Protein AF-A0A7C3R8V2-F1 (afdb_monomer)

Mean predicted aligned error: 7.44 Å

Secondary structure (DSSP, 8-state):
--PPPP-TTHHHHHHHHHHH-TTS-GGG--SSTHHHHHHHH--EE-TTSSEEEEEEEEEEPPPSS-HHHHHHHT---EEEEEEEEEEEEEEE-TTT--EEEEEEEEEEEEEEEEEPBPTTS-EEETTEEEEE-EEEEEPSEEEEEEEEEEETTEEEEEEEEE-SBS--EEEEE-TTS-EEEEETTEEEEHHHHHHHHT--HHHHHHHH-S-GGG--TT-HHHHHHHH----SHHHHHHHHHHHHSTTS---HHHHHHHHHHHHSSTTT-B-HHHHHHHHHHHHT-----SS--HHHHHHHHHHHHIIIII--S----SSSTTTEEEE-HHHHHHHHHHHHHHHHHHHHHHHHHHS-TTS-S---GGGG--HHHHHHHHHHHHHH-TTEEEP--SSHHHHHHHHTEEEE--S-GGG--SGGGS--GGGTTTB-SS---SGGGTTTEEEBBTT-EE-TTS-EEEEEEEEETTEEEEEEEEEEHHHHTTS-EE-TT--B-TTT-BBS-SEEEEE-GGG-EEEEEGGG--EEES-GGGGSBTTGGGSTTGGGS-HHHHHHHHHHHTT-PPPSS----SS--S-HHHHHHHHS-S---SS--EEEEE-SS-EEEE-

Sequence (611 aa):
MKVEIPDLLGVQKAPYLEFLQKDIPPERRKKSGLEELFQRVFPVESEDGLLSLEYVHYILEDPVECIEECIERRSTYESRLKVKFRLIVKEQDKQTKELRVKSIKEQEIYIGSIPLMTENGSFIINGIERAIVNQLERCPGVYFSREEEIGLHGPVYSARIYPARGMWIELHIDNHNILIMNLGRRKVLLSTFFRALGYDDEKILRIFYDDPSKIKSDALIPTTIARDETKTRDEALKKIYSELRPGYPTIIKEAEKYFYSLFFTEEGYDLSEAGRDRINKKLGLNFTERCLREEDIIETTLYLLNLVEKGVGEIDDIDHLGNKRVRVSAEIIGEYVYEGLIRLARFAKEKMLMVDKRKEGNIKPQDMINGRVFMTVVNDFFARNQLSQFLDKINPLAEITHKRRVAAVVREKKRAGFEVRDVHYTHFGRLCPIETPEGANIGLINSLTVYSQIDNLGFVKTPYFKVENGMVTNHIEYLSADKEDEYVIAPPDTPIDPKTKLIIPRELTVRTKGGNFEEVPREKIDYIGISPVQILSVSASLIPFLEHDDSNRALMGSNMQRQGVPLIRSESPLVKTGMEKYVIRDSGVVVKAKADGIVSYVDGEKIVVKK

Solvent-accessible surface area (backbone atoms only — not comparable to full-atom values): 33464 Å² total; per-residue (Å²): 135,86,80,80,83,60,68,75,50,45,77,49,43,52,53,36,50,59,26,61,45,64,92,46,58,76,93,73,54,64,87,41,47,54,56,33,48,48,59,72,57,31,66,45,59,32,98,84,61,39,39,35,41,32,72,73,49,72,47,62,48,77,52,90,57,56,70,68,54,17,40,77,71,41,34,55,32,34,22,45,34,32,37,33,33,35,30,40,35,36,44,69,41,93,85,78,68,47,77,42,83,73,48,79,44,74,46,76,40,76,39,42,66,45,76,42,72,46,99,64,48,34,32,38,54,58,31,42,55,27,27,52,46,22,35,36,39,74,49,27,24,69,43,35,44,71,50,88,62,67,41,87,86,41,74,32,51,34,39,38,41,39,44,69,42,55,70,41,39,33,40,36,52,48,76,80,48,30,45,35,31,30,55,68,91,36,82,41,48,45,57,41,56,42,20,46,75,64,46,51,73,68,56,55,47,56,73,78,36,96,51,81,91,72,61,57,89,83,39,47,65,64,45,27,48,74,70,46,87,60,88,44,41,67,51,18,30,43,52,54,38,42,64,77,40,73,92,58,86,82,48,65,72,57,32,49,53,49,54,44,39,45,41,60,25,70,91,35,10,27,23,44,71,51,9,34,54,43,36,18,69,76,67,74,51,90,72,84,65,42,26,56,53,72,64,60,55,52,47,52,50,48,50,51,46,31,40,70,80,67,66,48,80,81,71,55,62,76,80,41,44,62,42,28,24,42,45,38,47,38,58,56,51,46,50,39,46,41,53,12,46,50,51,32,46,51,49,24,42,56,38,57,72,71,50,66,86,81,60,77,93,69,88,51,59,67,80,34,58,55,29,67,58,25,40,52,42,46,51,45,42,61,72,67,34,88,47,41,33,77,51,50,74,54,30,60,62,21,39,47,51,50,55,39,24,33,34,50,77,60,98,49,65,91,73,60,60,69,74,74,35,53,86,54,71,57,31,65,23,30,35,15,85,49,52,41,52,79,72,84,44,42,46,37,33,33,25,44,10,55,60,38,43,67,49,99,69,17,41,50,18,28,59,26,27,37,31,56,83,26,24,58,46,94,52,73,46,71,40,37,43,60,63,48,42,78,40,32,37,35,58,44,81,64,60,56,39,90,86,77,29,31,53,65,56,61,60,45,74,24,38,37,56,88,69,40,79,44,77,40,50,37,67,70,32,42,30,30,41,69,41,79,60,32,41,26,21,67,57,54,46,54,49,66,68,54,93,78,49,55,66,70,56,47,18,51,51,34,55,51,60,35,66,46,68,78,59,97,69,82,76,78,72,91,76,74,62,74,44,64,63,56,49,51,64,51,42,57,82,58,91,73,80,93,63,81,60,46,81,74,46,76,64,98,88,54,74,44,68,42,114

Nearest PDB structures (foldseek):
  8x6g-assembly1_C  TM=9.070E-01  e=5.838E-58  Staphylococcus aureus
  8gzh-assembly1_C  TM=9.217E-01  e=2.981E-54  Synechocystis sp. PCC 6803
  8gzg-assembly1_C  TM=9.269E-01  e=2.071E-54  Synechocystis sp. PCC 6803
  8urw-assembly1_C  TM=9.152E-01  e=2.298E-54  Synechococcus elongatus
  6wvj-assembly1_C  TM=9.045E-01  e=8.346E-53  Bacillus subtilis

Structure (mmCIF, N/CA/C/O backbone):
data_AF-A0A7C3R8V2-F1
#
_entry.id   AF-A0A7C3R8V2-F1
#
loop_
_atom_site.group_PDB
_atom_site.id
_atom_site.type_symbol
_atom_site.label_atom_id
_atom_site.label_alt_id
_atom_site.label_comp_id
_atom_site.label_asym_id
_atom_site.label_entity_id
_atom_site.label_seq_id
_atom_site.pdbx_PDB_ins_code
_atom_site.Cartn_x
_atom_site.Cartn_y
_atom_site.Cartn_z
_atom_site.occupancy
_atom_site.B_iso_or_equiv
_atom_site.auth_seq_id
_atom_site.auth_comp_id
_atom_site.auth_asym_id
_atom_site.auth_atom_id
_atom_site.pdbx_PDB_model_num
ATOM 1 N N . MET A 1 1 ? 13.134 -15.047 -24.609 1.00 68.75 1 MET A N 1
ATOM 2 C CA . MET A 1 1 ? 11.938 -15.373 -23.793 1.00 68.75 1 MET A CA 1
ATOM 3 C C . MET A 1 1 ? 11.055 -14.128 -23.790 1.00 68.75 1 MET A C 1
ATOM 5 O O . MET A 1 1 ? 11.622 -13.050 -23.886 1.00 68.75 1 MET A O 1
ATOM 9 N N . LYS A 1 2 ? 9.718 -14.225 -23.806 1.00 70.50 2 LYS A N 1
ATOM 10 C CA . LYS A 1 2 ? 8.836 -13.038 -23.832 1.00 70.50 2 LYS A CA 1
ATOM 11 C C . LYS A 1 2 ? 7.869 -13.092 -22.656 1.00 70.50 2 LYS A C 1
ATOM 13 O O . LYS A 1 2 ? 7.197 -14.103 -22.488 1.00 70.50 2 LYS A O 1
ATOM 18 N N . VAL A 1 3 ? 7.822 -12.015 -21.879 1.00 82.88 3 VAL A N 1
ATOM 19 C CA . VAL A 1 3 ? 6.823 -11.792 -20.827 1.00 82.88 3 VAL A CA 1
ATOM 20 C C . VAL A 1 3 ? 5.726 -10.915 -21.415 1.00 82.88 3 VAL A C 1
ATOM 22 O O . VAL A 1 3 ? 6.024 -9.934 -22.099 1.00 82.88 3 VAL A O 1
ATOM 25 N N . GLU A 1 4 ? 4.466 -11.281 -21.205 1.00 88.56 4 GLU A N 1
ATOM 26 C CA . GLU A 1 4 ? 3.353 -10.433 -21.626 1.00 88.56 4 GLU A CA 1
ATOM 27 C C . GLU A 1 4 ? 3.210 -9.222 -20.704 1.00 88.56 4 GLU A C 1
ATOM 29 O O . GLU A 1 4 ? 3.428 -9.306 -19.495 1.00 88.56 4 GLU A O 1
ATOM 34 N N . ILE A 1 5 ? 2.830 -8.082 -21.283 1.00 91.69 5 ILE A N 1
ATOM 35 C CA . ILE A 1 5 ? 2.565 -6.870 -20.509 1.00 91.69 5 ILE A CA 1
ATOM 36 C C . ILE A 1 5 ? 1.259 -7.067 -19.725 1.00 91.69 5 ILE A C 1
ATOM 38 O O . ILE A 1 5 ? 0.221 -7.345 -20.351 1.00 91.69 5 ILE A O 1
ATOM 42 N N . PRO A 1 6 ? 1.290 -6.915 -18.385 1.00 91.81 6 PRO A N 1
ATOM 43 C CA . PRO A 1 6 ? 0.114 -7.107 -17.542 1.00 91.81 6 PRO A CA 1
ATOM 44 C C . PRO A 1 6 ? -0.977 -6.077 -17.858 1.00 91.81 6 PRO A C 1
ATOM 46 O O . PRO A 1 6 ? -0.741 -5.102 -18.571 1.00 91.81 6 PRO A O 1
ATOM 49 N N . ASP A 1 7 ? -2.182 -6.283 -17.324 1.00 91.88 7 ASP A N 1
ATOM 50 C CA . ASP A 1 7 ? -3.227 -5.255 -17.360 1.00 91.88 7 ASP A CA 1
ATOM 51 C C . ASP A 1 7 ? -2.731 -3.995 -16.632 1.00 91.88 7 ASP A C 1
ATOM 53 O O . ASP A 1 7 ? -2.502 -4.001 -15.416 1.00 91.88 7 ASP A O 1
ATOM 57 N N . LEU A 1 8 ? -2.583 -2.902 -17.380 1.00 93.31 8 LEU A N 1
ATOM 58 C CA . LEU A 1 8 ? -2.083 -1.626 -16.875 1.00 93.31 8 LEU A CA 1
ATOM 59 C C . LEU A 1 8 ? -2.998 -1.001 -15.812 1.00 93.31 8 LEU A C 1
ATOM 61 O O . LEU A 1 8 ? -2.557 -0.126 -15.069 1.00 93.31 8 LEU A O 1
ATOM 65 N N . LEU A 1 9 ? -4.248 -1.433 -15.690 1.00 92.56 9 LEU A N 1
ATOM 66 C CA . LEU A 1 9 ? -5.174 -0.956 -14.661 1.00 92.56 9 LEU A CA 1
ATOM 67 C C . LEU A 1 9 ? -5.429 -1.997 -13.565 1.00 92.56 9 LEU A C 1
ATOM 69 O O . LEU A 1 9 ? -6.155 -1.717 -12.609 1.00 92.56 9 LEU A O 1
ATOM 73 N N . GLY A 1 10 ? -4.801 -3.175 -13.655 1.00 89.19 10 GLY A N 1
ATOM 74 C CA . GLY A 1 10 ? -4.930 -4.243 -12.660 1.00 89.19 10 GLY A CA 1
ATOM 75 C C . GLY A 1 10 ? -4.556 -3.792 -11.244 1.00 89.19 10 GLY A C 1
ATOM 76 O O . GLY A 1 10 ? -5.204 -4.199 -10.286 1.00 89.19 10 GLY A O 1
ATOM 77 N N . VAL A 1 11 ? -3.599 -2.863 -11.126 1.00 88.00 11 VAL A N 1
ATOM 78 C CA . VAL A 1 11 ? -3.144 -2.277 -9.850 1.00 88.00 11 VAL A CA 1
ATOM 79 C C . VAL A 1 11 ? -4.237 -1.520 -9.082 1.00 88.00 11 VAL A C 1
ATOM 81 O O . VAL A 1 11 ? -4.149 -1.370 -7.870 1.00 88.00 11 VAL A O 1
ATOM 84 N N . GLN A 1 12 ? -5.275 -1.051 -9.775 1.00 87.94 12 GLN A N 1
ATOM 85 C CA . GLN A 1 12 ? -6.419 -0.355 -9.179 1.00 87.94 12 GLN A CA 1
ATOM 86 C C . GLN A 1 12 ? -7.632 -1.284 -9.066 1.00 87.94 12 GLN A C 1
ATOM 88 O O . GLN A 1 12 ? -8.263 -1.361 -8.013 1.00 87.94 12 GLN A O 1
ATOM 93 N N . LYS A 1 13 ? -7.937 -2.022 -10.141 1.00 91.88 13 LYS A N 1
ATOM 94 C CA . LYS A 1 13 ? -9.160 -2.830 -10.241 1.00 91.88 13 LYS A CA 1
ATOM 95 C C . LYS A 1 13 ? -9.158 -4.036 -9.309 1.00 91.88 13 LYS A C 1
ATOM 97 O O . LYS A 1 13 ? -10.133 -4.240 -8.591 1.00 91.88 13 LYS A O 1
ATOM 102 N N . ALA A 1 14 ? -8.084 -4.828 -9.314 1.00 91.44 14 ALA A N 1
ATOM 103 C CA . ALA A 1 14 ? -8.052 -6.072 -8.546 1.00 91.44 14 ALA A CA 1
ATOM 104 C C . ALA A 1 14 ? -8.167 -5.818 -7.030 1.00 91.44 14 ALA A C 1
ATOM 106 O O . ALA A 1 14 ? -9.078 -6.387 -6.425 1.00 91.44 14 ALA A O 1
ATOM 107 N N . PRO A 1 15 ? -7.394 -4.889 -6.423 1.00 92.69 15 PRO A N 1
ATOM 108 C CA . PRO A 1 15 ? -7.530 -4.604 -4.994 1.00 92.69 15 PRO A CA 1
ATOM 109 C C . PRO A 1 15 ? -8.912 -4.076 -4.602 1.00 92.69 15 PRO A C 1
ATOM 111 O O . PRO A 1 15 ? -9.398 -4.372 -3.514 1.00 92.69 15 PRO A O 1
ATOM 114 N N . TYR A 1 16 ? -9.575 -3.303 -5.471 1.00 94.81 16 TYR A N 1
ATOM 115 C CA . TYR A 1 16 ? -10.904 -2.773 -5.161 1.00 94.81 16 TYR A CA 1
ATOM 116 C C . TYR A 1 16 ? -11.991 -3.854 -5.194 1.00 94.81 16 TYR A C 1
ATOM 118 O O . TYR A 1 16 ? -12.870 -3.877 -4.333 1.00 94.81 16 TYR A O 1
ATOM 126 N N . LEU A 1 17 ? -11.907 -4.792 -6.141 1.00 92.94 17 LEU A N 1
ATOM 127 C CA . LEU A 1 17 ? -12.795 -5.957 -6.186 1.00 92.94 17 LEU A CA 1
ATOM 128 C C . LEU A 1 17 ? -12.588 -6.869 -4.969 1.00 92.94 17 LEU A C 1
ATOM 130 O O . LEU A 1 17 ? -13.561 -7.297 -4.347 1.00 92.94 17 LEU A O 1
ATOM 134 N N . GLU A 1 18 ? -11.331 -7.116 -4.592 1.00 93.06 18 GLU A N 1
ATOM 135 C CA . GLU A 1 18 ? -10.978 -7.883 -3.391 1.00 93.06 18 GLU A CA 1
ATOM 136 C C . GLU A 1 18 ? -11.418 -7.190 -2.098 1.00 93.06 18 GLU A C 1
ATOM 138 O O . GLU A 1 18 ? -11.814 -7.859 -1.146 1.00 93.06 18 GLU A O 1
ATOM 143 N N . PHE A 1 19 ? -11.401 -5.856 -2.064 1.00 94.94 19 PHE A N 1
ATOM 144 C CA . PHE A 1 19 ? -11.910 -5.071 -0.943 1.00 94.94 19 PHE A CA 1
ATOM 145 C C . PHE A 1 19 ? -13.429 -5.214 -0.777 1.00 94.94 19 PHE A C 1
ATOM 147 O O . PHE A 1 19 ? -13.910 -5.391 0.345 1.00 94.94 19 PHE A O 1
ATOM 154 N N . LEU A 1 20 ? -14.181 -5.146 -1.882 1.00 95.12 20 LEU A N 1
ATOM 155 C CA . LEU A 1 20 ? -15.643 -5.200 -1.860 1.00 95.12 20 LEU A CA 1
ATOM 156 C C . LEU A 1 20 ? -16.211 -6.611 -1.699 1.00 95.12 20 LEU A C 1
ATOM 158 O O . LEU A 1 20 ? -17.323 -6.727 -1.199 1.00 95.12 20 LEU A O 1
ATOM 162 N N . GLN A 1 21 ? -15.523 -7.648 -2.196 1.00 94.75 21 GLN A N 1
ATOM 163 C CA . GLN A 1 21 ? -15.990 -9.047 -2.248 1.00 94.75 21 GLN A CA 1
ATOM 164 C C . GLN A 1 21 ? -17.470 -9.201 -2.670 1.00 94.75 21 GLN A C 1
ATOM 166 O O . GLN A 1 21 ? -18.176 -10.088 -2.180 1.00 94.75 21 GLN A O 1
ATOM 171 N N . LYS A 1 22 ? -17.944 -8.330 -3.578 1.00 91.75 22 LYS A N 1
ATOM 172 C CA . LYS A 1 22 ? -19.365 -8.191 -3.945 1.00 91.75 22 LYS A CA 1
ATOM 173 C C . LYS A 1 22 ? -19.965 -9.514 -4.429 1.00 91.75 22 LYS A C 1
ATOM 175 O O . LYS A 1 22 ? -21.019 -9.915 -3.946 1.00 91.75 22 LYS A O 1
ATOM 180 N N . ASP A 1 23 ? -19.257 -10.200 -5.324 1.00 89.88 23 ASP A N 1
ATOM 181 C CA . ASP A 1 23 ? -19.740 -11.418 -5.991 1.00 89.88 23 ASP A CA 1
ATOM 182 C C . ASP A 1 23 ? -19.442 -12.707 -5.200 1.00 89.88 23 ASP A C 1
ATOM 184 O O . ASP A 1 23 ? -19.714 -13.815 -5.666 1.00 89.88 23 ASP A O 1
ATOM 188 N N . ILE A 1 24 ? -18.868 -12.587 -3.996 1.00 93.00 24 ILE A N 1
ATOM 189 C CA . ILE A 1 24 ? -18.524 -13.724 -3.140 1.00 93.00 24 ILE A CA 1
ATOM 190 C C . ILE A 1 24 ? -19.643 -13.924 -2.102 1.00 93.00 24 ILE A C 1
ATOM 192 O O . ILE A 1 24 ? -19.934 -12.995 -1.335 1.00 93.00 24 ILE A O 1
ATOM 196 N N . PRO A 1 25 ? -20.251 -15.129 -2.024 1.00 92.94 25 PRO A N 1
ATOM 197 C CA . PRO A 1 25 ? -21.238 -15.451 -0.997 1.00 92.94 25 PRO A CA 1
ATOM 198 C C . PRO A 1 25 ? -20.683 -15.226 0.418 1.00 92.94 25 PRO A C 1
ATOM 200 O O . PRO A 1 25 ? -19.512 -15.551 0.642 1.00 92.94 25 PRO A O 1
ATOM 203 N N . PRO A 1 26 ? -21.488 -14.728 1.378 1.00 91.81 26 PRO A N 1
ATOM 204 C CA . PRO A 1 26 ? -21.022 -14.380 2.722 1.00 91.81 26 PRO A CA 1
ATOM 205 C C . PRO A 1 26 ? -20.193 -15.468 3.416 1.00 91.81 26 PRO A C 1
ATOM 207 O O . PRO A 1 26 ? -19.183 -15.160 4.038 1.00 91.81 26 PRO A O 1
ATOM 210 N N . GLU A 1 27 ? -20.553 -16.745 3.259 1.00 90.69 27 GLU A N 1
ATOM 211 C CA . GLU A 1 27 ? -19.878 -17.870 3.921 1.00 90.69 27 GLU A CA 1
ATOM 212 C C . GLU A 1 27 ? -18.479 -18.164 3.360 1.00 90.69 27 GLU A C 1
ATOM 214 O O . GLU A 1 27 ? -17.684 -18.849 4.001 1.00 90.69 27 GLU A O 1
ATOM 219 N N . ARG A 1 28 ? -18.178 -17.683 2.148 1.00 92.69 28 ARG A N 1
ATOM 220 C CA . ARG A 1 28 ? -16.897 -17.902 1.455 1.00 92.69 28 ARG A CA 1
ATOM 221 C C . ARG A 1 28 ? -16.007 -16.664 1.437 1.00 92.69 28 ARG A C 1
ATOM 223 O O . ARG A 1 28 ? -14.923 -16.718 0.853 1.00 92.69 28 ARG A O 1
ATOM 230 N N . ARG A 1 29 ? -16.447 -15.553 2.035 1.00 92.38 29 ARG A N 1
ATOM 231 C CA . ARG A 1 29 ? -15.656 -14.322 2.079 1.00 92.38 29 ARG A CA 1
ATOM 232 C C . ARG A 1 29 ? -14.414 -14.517 2.931 1.00 92.38 29 ARG A C 1
ATOM 234 O O . ARG A 1 29 ? -14.447 -15.117 4.005 1.00 92.38 29 ARG A O 1
ATOM 241 N N . LYS A 1 30 ? -13.301 -13.982 2.441 1.00 91.81 30 LYS A N 1
ATOM 242 C CA . LYS A 1 30 ? -12.077 -13.872 3.231 1.00 91.81 30 LYS A CA 1
ATOM 243 C C . LYS A 1 30 ? -12.272 -12.767 4.268 1.00 91.81 30 LYS A C 1
ATOM 245 O O . LYS A 1 30 ? -12.988 -11.798 4.015 1.00 91.81 30 LYS A O 1
ATOM 250 N N . LYS A 1 31 ? -11.611 -12.887 5.420 1.00 89.81 31 LYS A N 1
ATOM 251 C CA . LYS A 1 31 ? -11.563 -11.830 6.443 1.00 89.81 31 LYS A CA 1
ATOM 252 C C . LYS A 1 31 ? -10.626 -10.703 5.994 1.00 89.81 31 LYS A C 1
ATOM 254 O O . LYS A 1 31 ? -9.545 -10.543 6.540 1.00 89.81 31 LYS A O 1
ATOM 259 N N . SER A 1 32 ? -11.018 -9.994 4.943 1.00 89.44 32 SER A N 1
ATOM 260 C CA . SER A 1 32 ? -10.258 -8.909 4.321 1.00 89.44 32 SER A CA 1
ATOM 261 C C . SER A 1 32 ? -11.207 -7.862 3.740 1.00 89.44 32 SER A C 1
ATOM 263 O O . SER A 1 32 ? -12.364 -8.157 3.420 1.00 89.44 32 SER A O 1
ATOM 265 N N . GLY A 1 33 ? -10.726 -6.631 3.580 1.00 92.25 33 GLY A N 1
ATOM 266 C CA . GLY A 1 33 ? -11.523 -5.543 3.012 1.00 92.25 33 GLY A CA 1
ATOM 267 C C . GLY A 1 33 ? -12.748 -5.212 3.865 1.00 92.25 33 GLY A C 1
ATOM 268 O O . GLY A 1 33 ? -12.647 -5.171 5.089 1.00 92.25 33 GLY A O 1
ATOM 269 N N . LEU A 1 34 ? -13.916 -5.003 3.246 1.00 94.25 34 LEU A N 1
ATOM 270 C CA . LEU A 1 34 ? -15.148 -4.640 3.965 1.00 94.25 34 LEU A CA 1
ATOM 271 C C . LEU A 1 34 ? -15.504 -5.616 5.093 1.00 94.25 34 LEU A C 1
ATOM 273 O O . LEU A 1 34 ? -15.936 -5.184 6.159 1.00 94.25 34 LEU A O 1
ATOM 277 N N . GLU A 1 35 ? -15.305 -6.915 4.868 1.00 95.06 35 GLU A N 1
ATOM 278 C CA . GLU A 1 35 ? -15.617 -7.959 5.848 1.00 95.06 35 GLU A CA 1
ATOM 279 C C . GLU A 1 35 ? -14.783 -7.797 7.126 1.00 95.06 35 GLU A C 1
ATOM 281 O O . GLU A 1 35 ? -15.325 -7.809 8.230 1.00 95.06 35 GLU A O 1
ATOM 286 N N . GLU A 1 36 ? -13.475 -7.564 6.981 1.00 92.69 36 GLU A N 1
ATOM 287 C CA . GLU A 1 36 ? -12.583 -7.287 8.111 1.00 92.69 36 GLU A CA 1
ATOM 288 C C . GLU A 1 36 ? -12.995 -6.000 8.833 1.00 92.69 36 GLU A C 1
ATOM 290 O O . GLU A 1 36 ? -13.068 -5.980 10.059 1.00 92.69 36 GLU A O 1
ATOM 295 N N . LEU A 1 37 ? -13.314 -4.931 8.094 1.00 93.88 37 LEU A N 1
ATOM 296 C CA . LEU A 1 37 ? -13.678 -3.646 8.698 1.00 93.88 37 LEU A CA 1
ATOM 297 C C . LEU A 1 37 ? -14.931 -3.748 9.578 1.00 93.88 37 LEU A C 1
ATOM 299 O O . LEU A 1 37 ? -14.955 -3.175 10.667 1.00 93.88 37 LEU A O 1
ATOM 303 N N . PHE A 1 38 ? -15.955 -4.491 9.148 1.00 95.44 38 PHE A N 1
ATOM 304 C CA . PHE A 1 38 ? -17.138 -4.727 9.978 1.00 95.44 38 PHE A CA 1
ATOM 305 C C . PHE A 1 38 ? -16.820 -5.566 11.217 1.00 95.44 38 PHE A C 1
ATOM 307 O O . PHE A 1 38 ? -17.236 -5.190 12.312 1.00 95.44 38 PHE A O 1
ATOM 314 N N . GLN A 1 39 ? -16.062 -6.656 11.064 1.00 93.06 39 GLN A N 1
ATOM 315 C CA . GLN A 1 39 ? -15.664 -7.523 12.181 1.00 93.06 39 GLN A CA 1
ATOM 316 C C . GLN A 1 39 ? -14.764 -6.808 13.200 1.00 93.06 39 GLN A C 1
ATOM 318 O O . GLN A 1 39 ? -14.769 -7.160 14.373 1.00 93.06 39 GLN A O 1
ATOM 323 N N . ARG A 1 40 ? -13.999 -5.796 12.773 1.00 89.81 40 ARG A N 1
ATOM 324 C CA . ARG A 1 40 ? -13.177 -4.971 13.672 1.00 89.81 40 ARG A CA 1
ATOM 325 C C . ARG A 1 40 ? -14.000 -3.993 14.505 1.00 89.81 40 ARG A C 1
ATOM 327 O O . ARG A 1 40 ? -13.619 -3.685 15.627 1.00 89.81 40 ARG A O 1
ATOM 334 N N . VAL A 1 41 ? -15.085 -3.457 13.948 1.00 92.12 41 VAL A N 1
ATOM 335 C CA . VAL A 1 41 ? -15.905 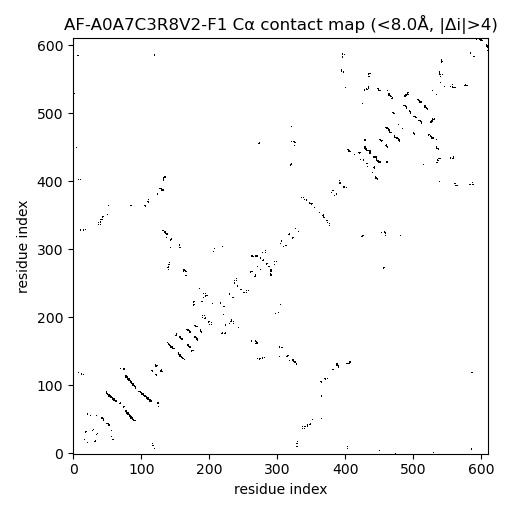-2.433 14.620 1.00 92.12 41 VAL A CA 1
ATOM 336 C C . VAL A 1 41 ? -17.022 -3.046 15.465 1.00 92.12 41 VAL A C 1
ATOM 338 O O . VAL A 1 41 ? -17.409 -2.466 16.478 1.00 92.12 41 VAL A O 1
ATOM 341 N N . PHE A 1 42 ? -17.560 -4.192 15.050 1.00 93.00 42 PHE A N 1
ATOM 342 C CA . PHE A 1 42 ? -18.648 -4.884 15.733 1.00 93.00 42 PHE A CA 1
ATOM 343 C C . PHE A 1 42 ? -18.141 -6.207 16.325 1.00 93.00 42 PHE A C 1
ATOM 345 O O . PHE A 1 42 ? -17.424 -6.930 15.638 1.00 93.00 42 PHE A O 1
ATOM 352 N N . PRO A 1 43 ? -18.546 -6.575 17.553 1.00 93.88 43 PRO A N 1
ATOM 353 C CA . PRO A 1 43 ? -19.739 -6.098 18.253 1.00 93.88 43 PRO A CA 1
ATOM 354 C C . PRO A 1 43 ? -19.590 -4.768 18.994 1.00 93.88 43 PRO A C 1
ATOM 356 O O . PRO A 1 43 ? -18.539 -4.443 19.534 1.00 93.88 43 PRO A O 1
ATOM 359 N N . VAL A 1 44 ? -20.698 -4.028 19.076 1.00 92.62 44 VAL A N 1
ATOM 360 C CA . VAL A 1 44 ? -20.817 -2.830 19.918 1.00 92.62 44 VAL A CA 1
ATOM 361 C C . VAL A 1 44 ? -21.703 -3.153 21.113 1.00 92.62 44 VAL A C 1
ATOM 363 O O . VAL A 1 44 ? -22.879 -3.476 20.939 1.00 92.62 44 VAL A O 1
ATOM 366 N N . GLU A 1 45 ? -21.155 -3.030 22.322 1.00 91.06 45 GLU A N 1
ATOM 367 C CA . GLU A 1 45 ? -21.878 -3.285 23.573 1.00 91.06 45 GLU A CA 1
ATOM 368 C C . GLU A 1 45 ? -22.204 -1.993 24.340 1.00 91.06 45 GLU A C 1
ATOM 370 O O . GLU A 1 45 ? -21.448 -1.011 24.330 1.00 91.06 45 GLU A O 1
ATOM 375 N N . SER A 1 46 ? -23.347 -1.993 25.032 1.00 88.62 46 SER A N 1
ATOM 376 C CA . SER A 1 46 ? -23.702 -0.936 25.981 1.00 88.62 46 SER A CA 1
ATOM 377 C C . SER A 1 46 ? -22.814 -0.990 27.228 1.00 88.62 46 SER A C 1
ATOM 379 O O . SER A 1 46 ? -22.297 -2.043 27.585 1.00 88.62 46 SER A O 1
ATOM 381 N N . GLU A 1 47 ? -22.646 0.134 27.932 1.00 83.88 47 GLU A N 1
ATOM 382 C CA . GLU A 1 47 ? -21.753 0.201 29.110 1.00 83.88 47 GLU A CA 1
ATOM 383 C C . GLU A 1 47 ? -22.142 -0.753 30.247 1.00 83.88 47 GLU A C 1
ATOM 385 O O . GLU A 1 47 ? -21.289 -1.199 31.007 1.00 83.88 47 GLU A O 1
ATOM 390 N N . ASP A 1 48 ? -23.426 -1.087 30.351 1.00 82.94 48 ASP A N 1
ATOM 391 C CA . ASP A 1 48 ? -23.961 -2.062 31.302 1.00 82.94 48 ASP A CA 1
ATOM 392 C C . ASP A 1 48 ? -24.012 -3.500 30.756 1.00 82.94 48 ASP A C 1
ATOM 394 O O . ASP A 1 48 ? -24.499 -4.399 31.437 1.00 82.94 48 ASP A O 1
ATOM 398 N N . GLY A 1 49 ? -23.558 -3.724 29.520 1.00 83.38 49 GLY A N 1
ATOM 399 C CA . GLY A 1 49 ? -23.534 -5.031 28.860 1.00 83.38 49 GLY A CA 1
ATOM 400 C C . GLY A 1 49 ? -24.910 -5.612 28.510 1.00 83.38 49 GLY A C 1
ATOM 401 O O . GLY A 1 49 ? -24.984 -6.746 28.038 1.00 83.38 49 GLY A O 1
ATOM 402 N N . LEU A 1 50 ? -26.007 -4.874 28.729 1.00 86.19 50 LEU A N 1
ATOM 403 C CA . LEU A 1 50 ? -27.371 -5.362 28.488 1.00 86.19 50 LEU A CA 1
ATOM 404 C C . LEU A 1 50 ? -27.741 -5.434 27.001 1.00 86.19 50 LEU A C 1
ATOM 406 O O . LEU A 1 50 ? -28.629 -6.195 26.626 1.00 86.19 50 LEU A O 1
ATOM 410 N N . LEU A 1 51 ? -27.106 -4.636 26.147 1.00 89.81 51 LEU A N 1
ATOM 411 C CA . LEU A 1 51 ? -27.343 -4.627 24.706 1.00 89.81 51 LEU A CA 1
ATOM 412 C C . LEU A 1 51 ? -26.025 -4.892 23.987 1.00 89.81 51 LEU A C 1
ATOM 414 O O . LEU A 1 51 ? -25.019 -4.259 24.297 1.00 89.81 51 LEU A O 1
ATOM 418 N N . SER A 1 52 ? -26.047 -5.798 23.016 1.00 92.50 52 SER A N 1
ATOM 419 C CA . SER A 1 52 ? -24.921 -6.051 22.117 1.00 92.50 52 SER A CA 1
ATOM 420 C C . SER A 1 52 ? -25.420 -6.093 20.680 1.00 92.50 52 SER A C 1
ATOM 422 O O . SER A 1 52 ? -26.367 -6.818 20.367 1.00 92.50 52 SER A O 1
ATOM 424 N N . LEU A 1 53 ? -24.835 -5.263 19.821 1.00 94.50 53 LEU A N 1
ATOM 425 C CA . LEU A 1 53 ? -25.139 -5.204 18.398 1.00 94.50 53 LEU A CA 1
ATOM 426 C C . LEU A 1 53 ? -23.996 -5.853 17.620 1.00 94.50 53 LEU A C 1
ATOM 428 O O . LEU A 1 53 ? -22.898 -5.305 17.543 1.00 94.50 53 LEU A O 1
ATOM 432 N N . GLU A 1 54 ? -24.275 -7.012 17.040 1.00 95.56 54 GLU A N 1
ATOM 433 C CA . GLU A 1 54 ? -23.336 -7.828 16.280 1.00 95.56 54 GLU A CA 1
ATOM 434 C C . GLU A 1 54 ? -23.553 -7.655 14.775 1.00 95.56 54 GLU A C 1
ATOM 436 O O . GLU A 1 54 ? -24.684 -7.550 14.286 1.00 95.56 54 GLU A O 1
ATOM 441 N N . TYR A 1 55 ? -22.455 -7.670 14.029 1.00 96.44 55 TYR A N 1
ATOM 442 C CA . TYR A 1 55 ? -22.462 -7.786 12.577 1.00 96.44 55 TYR A CA 1
ATOM 443 C C . TYR A 1 55 ? -22.613 -9.260 12.166 1.00 96.44 55 TYR A C 1
ATOM 445 O O . TYR A 1 55 ? -21.966 -10.128 12.749 1.00 96.44 55 TYR A O 1
ATOM 453 N N . VAL A 1 56 ? -23.459 -9.544 11.167 1.00 95.88 56 VAL A N 1
ATOM 454 C CA . VAL A 1 56 ? -23.637 -10.900 10.612 1.00 95.88 56 VAL A CA 1
ATOM 455 C C . VAL A 1 56 ? -23.047 -11.010 9.207 1.00 95.88 56 VAL A C 1
ATOM 457 O O . VAL A 1 56 ? -22.205 -11.867 8.971 1.00 95.88 56 VAL A O 1
ATOM 460 N N . HIS A 1 57 ? -23.517 -10.187 8.267 1.00 96.00 57 HIS A N 1
ATOM 461 C CA . HIS A 1 57 ? -22.968 -10.077 6.910 1.00 96.00 57 HIS A CA 1
ATOM 462 C C . HIS A 1 57 ? -23.448 -8.785 6.228 1.00 96.00 57 HIS A C 1
ATOM 464 O O . HIS A 1 57 ? -24.439 -8.185 6.656 1.00 96.00 57 HIS A O 1
ATOM 470 N N . TYR A 1 58 ? -22.801 -8.385 5.129 1.00 96.38 58 TYR A N 1
ATOM 471 C CA . TYR A 1 58 ? -23.300 -7.340 4.225 1.00 96.38 58 TYR A CA 1
ATOM 472 C C . TYR A 1 58 ? -23.694 -7.873 2.841 1.00 96.38 58 TYR A C 1
ATOM 474 O O . TYR A 1 58 ? -23.196 -8.901 2.374 1.00 96.38 58 TYR A O 1
ATOM 482 N N . ILE A 1 59 ? -24.561 -7.126 2.165 1.00 95.88 59 ILE A N 1
ATOM 483 C CA . ILE A 1 59 ? -24.990 -7.329 0.785 1.00 95.88 59 ILE A CA 1
ATOM 484 C C . ILE A 1 59 ? -24.783 -6.009 0.041 1.00 95.88 59 ILE A C 1
ATOM 486 O O . ILE A 1 59 ? -25.233 -4.951 0.489 1.00 95.88 59 ILE A O 1
ATOM 490 N N . LEU A 1 60 ? -24.078 -6.090 -1.084 1.00 95.50 60 LEU A N 1
ATOM 491 C CA . LEU A 1 60 ? -23.926 -5.007 -2.047 1.00 95.50 60 LEU A CA 1
ATOM 492 C C . LEU A 1 60 ? -24.871 -5.290 -3.214 1.00 95.50 60 LEU A C 1
ATOM 494 O O . LEU A 1 60 ? -24.687 -6.274 -3.929 1.00 95.50 60 LEU A O 1
ATOM 498 N N . GLU A 1 61 ? -25.907 -4.469 -3.360 1.00 94.44 61 GLU A N 1
ATOM 499 C CA . GLU A 1 61 ? -26.873 -4.616 -4.450 1.00 94.44 61 GLU A CA 1
ATOM 500 C C . GLU A 1 61 ? -26.265 -4.217 -5.802 1.00 94.44 61 GLU A C 1
ATOM 502 O O . GLU A 1 61 ? -25.224 -3.561 -5.896 1.00 94.44 61 GLU A O 1
ATOM 507 N N . ASP A 1 62 ? -26.928 -4.597 -6.886 1.00 92.25 62 ASP A N 1
ATOM 508 C CA . ASP A 1 62 ? -26.557 -4.062 -8.187 1.00 92.25 62 ASP A CA 1
ATOM 509 C C . ASP A 1 62 ? -26.843 -2.559 -8.270 1.00 92.25 62 ASP A C 1
ATOM 511 O O . ASP A 1 62 ? -27.810 -2.070 -7.669 1.00 92.25 62 ASP A O 1
ATOM 515 N N . PRO A 1 63 ? -25.974 -1.803 -8.966 1.00 92.00 63 PRO A N 1
ATOM 516 C CA . PRO A 1 63 ? -26.201 -0.385 -9.176 1.00 92.00 63 PRO A CA 1
ATOM 517 C C . PRO A 1 63 ? -27.529 -0.190 -9.911 1.00 92.00 63 PRO A C 1
ATOM 519 O O . PRO A 1 63 ? -27.860 -0.927 -10.839 1.00 92.00 63 PRO A O 1
ATOM 522 N N . VAL A 1 64 ? -28.303 0.798 -9.465 1.00 87.12 64 VAL A N 1
ATOM 523 C CA . VAL A 1 64 ? -29.638 1.078 -10.020 1.00 87.12 64 VAL A CA 1
ATOM 524 C C . VAL A 1 64 ? -29.545 1.655 -11.432 1.00 87.12 64 VAL A C 1
ATOM 526 O O . VAL A 1 64 ? -30.427 1.413 -12.250 1.00 87.12 64 VAL A O 1
ATOM 529 N N . GLU A 1 65 ? -28.489 2.421 -11.693 1.00 89.88 65 GLU A N 1
ATOM 530 C CA . GLU A 1 65 ? -28.247 3.138 -12.943 1.00 89.88 65 GLU A CA 1
ATOM 531 C C . GLU A 1 65 ? -26.945 2.635 -13.574 1.00 89.88 65 GLU A C 1
ATOM 533 O O . GLU A 1 65 ? -25.998 2.268 -12.865 1.00 89.88 65 GLU A O 1
ATOM 538 N N . CYS A 1 66 ? -26.890 2.614 -14.906 1.00 92.31 66 CYS A N 1
ATOM 539 C CA . CYS A 1 66 ? -25.642 2.334 -15.612 1.00 92.31 66 CYS A CA 1
ATOM 540 C C . CYS A 1 66 ? -24.716 3.565 -15.613 1.00 92.31 66 CYS A C 1
ATOM 542 O O . CYS A 1 66 ? -25.110 4.671 -15.241 1.00 92.31 66 CYS A O 1
ATOM 544 N N . ILE A 1 67 ? -23.462 3.380 -16.031 1.00 92.19 67 ILE A N 1
ATOM 545 C CA . ILE A 1 67 ? -22.441 4.440 -16.005 1.00 92.19 67 ILE A CA 1
ATOM 546 C C . ILE A 1 67 ? -22.879 5.653 -16.841 1.00 92.19 67 ILE A C 1
ATOM 548 O O . ILE A 1 67 ? -22.729 6.793 -16.401 1.00 92.19 67 ILE A O 1
ATOM 552 N N . GLU A 1 68 ? -23.441 5.412 -18.025 1.00 91.19 68 GLU A N 1
ATOM 553 C CA . GLU A 1 68 ? -23.910 6.446 -18.948 1.00 91.19 68 GLU A CA 1
ATOM 554 C C . GLU A 1 68 ? -25.067 7.252 -18.342 1.00 91.19 68 GLU A C 1
ATOM 556 O O . GLU A 1 68 ? -25.027 8.484 -18.332 1.00 91.19 68 GLU A O 1
ATOM 561 N N . GLU A 1 69 ? -26.048 6.568 -17.744 1.00 93.00 69 GLU A N 1
ATOM 562 C CA . GLU A 1 69 ? -27.174 7.204 -17.052 1.00 93.00 69 GLU A CA 1
ATOM 563 C C . GLU A 1 69 ? -26.701 8.072 -15.880 1.00 93.00 69 GLU A C 1
ATOM 565 O O . GLU A 1 69 ? -27.209 9.183 -15.694 1.00 93.00 69 GLU A O 1
ATOM 570 N N . CYS A 1 70 ? -25.696 7.614 -15.122 1.00 94.88 70 CYS A N 1
ATOM 571 C CA . CYS A 1 70 ? -25.139 8.393 -14.019 1.00 94.88 70 CYS A CA 1
ATOM 572 C C . CYS A 1 70 ? -24.505 9.707 -14.485 1.00 94.88 70 CYS A C 1
ATOM 574 O O . CYS A 1 70 ? -24.648 10.743 -13.828 1.00 94.88 70 CYS A O 1
ATOM 576 N N . ILE A 1 71 ? -23.816 9.683 -15.627 1.00 92.56 71 ILE A N 1
ATOM 577 C CA . ILE A 1 71 ? -23.201 10.875 -16.218 1.00 92.56 71 ILE A CA 1
ATOM 578 C C . ILE A 1 71 ? -24.284 11.860 -16.673 1.00 92.56 71 ILE A C 1
ATOM 580 O O . ILE A 1 71 ? -24.227 13.039 -16.314 1.00 92.56 71 ILE A O 1
ATOM 584 N N . GLU A 1 72 ? -25.297 11.389 -17.403 1.00 93.94 72 GLU A N 1
ATOM 585 C CA . GLU A 1 72 ? -26.384 12.234 -17.914 1.00 93.94 72 GLU A CA 1
ATOM 586 C C . GLU A 1 72 ? -27.212 12.871 -16.792 1.00 93.94 72 GLU A C 1
ATOM 588 O O . GLU A 1 72 ? -27.504 14.071 -16.820 1.00 93.94 72 GLU A O 1
ATOM 593 N N . ARG A 1 73 ? -27.561 12.084 -15.768 1.00 93.88 73 ARG A N 1
ATOM 594 C CA . ARG A 1 73 ? -28.397 12.523 -14.639 1.00 93.88 73 ARG A CA 1
ATOM 595 C C . ARG A 1 73 ? -27.621 13.225 -13.534 1.00 93.88 73 ARG A C 1
ATOM 597 O O . ARG A 1 73 ? -28.228 13.708 -12.579 1.00 93.88 73 ARG A O 1
ATOM 604 N N . ARG A 1 74 ? -26.295 13.310 -13.659 1.00 93.81 74 ARG A N 1
ATOM 605 C CA . ARG A 1 74 ? -25.393 13.835 -12.625 1.00 93.81 74 ARG A CA 1
ATOM 606 C C . ARG A 1 74 ? -25.521 13.101 -11.287 1.00 93.81 74 ARG A C 1
ATOM 608 O O . ARG A 1 74 ? -25.404 13.719 -10.229 1.00 93.81 74 ARG A O 1
ATOM 615 N N . SER A 1 75 ? -25.747 11.791 -11.335 1.00 94.31 75 SER A N 1
ATOM 616 C CA . SER A 1 75 ? -25.778 10.913 -10.164 1.00 94.31 75 SER A CA 1
ATOM 617 C C . SER A 1 75 ? -24.435 10.193 -9.974 1.00 94.31 75 SER A C 1
ATOM 619 O O . SER A 1 75 ? -23.483 10.371 -10.738 1.00 94.31 75 SER A O 1
ATOM 621 N N . THR A 1 76 ? -24.311 9.440 -8.887 1.00 95.19 76 THR A N 1
ATOM 622 C CA . THR A 1 76 ? -23.092 8.703 -8.532 1.00 95.19 76 THR A CA 1
ATOM 623 C C . THR A 1 76 ? -23.286 7.230 -8.865 1.00 95.19 76 THR A C 1
ATOM 625 O O . THR A 1 76 ? -24.321 6.662 -8.528 1.00 95.19 76 THR A O 1
ATOM 628 N N . TYR A 1 77 ? -22.294 6.608 -9.506 1.00 96.25 77 TYR A N 1
ATOM 629 C CA . TYR A 1 77 ? -22.323 5.172 -9.778 1.00 96.25 77 TYR A CA 1
ATOM 630 C C . TYR A 1 77 ? -21.967 4.413 -8.497 1.00 96.25 77 TYR A C 1
ATOM 632 O O . TYR A 1 77 ? -20.808 4.379 -8.076 1.00 96.25 77 TYR A O 1
ATOM 640 N N . GLU A 1 78 ? -22.974 3.851 -7.835 1.00 95.38 78 GLU A N 1
ATOM 641 C CA . GLU A 1 78 ? -22.844 3.272 -6.499 1.00 95.38 78 GLU A CA 1
ATOM 642 C C . GLU A 1 78 ? -23.710 2.031 -6.288 1.00 95.38 78 GLU A C 1
ATOM 644 O O . GLU A 1 78 ? -24.766 1.854 -6.892 1.00 95.38 78 GLU A O 1
ATOM 649 N N . SER A 1 79 ? -23.257 1.181 -5.370 1.00 95.31 79 SER A N 1
ATOM 650 C CA . SER A 1 79 ? -23.993 0.026 -4.873 1.00 95.31 79 SER A CA 1
ATOM 651 C C . SER A 1 79 ? -24.631 0.362 -3.537 1.00 95.31 79 SER A C 1
ATOM 653 O O . SER A 1 79 ? -23.974 0.903 -2.644 1.00 95.31 79 SER A O 1
ATOM 655 N N . ARG A 1 80 ? -25.884 -0.049 -3.340 1.00 95.31 80 ARG A N 1
ATOM 656 C CA . ARG A 1 80 ? -26.533 0.030 -2.028 1.00 95.31 80 ARG A CA 1
ATOM 657 C C . ARG A 1 80 ? -25.931 -1.006 -1.085 1.00 95.31 80 ARG A C 1
ATOM 659 O O . ARG A 1 80 ? -25.832 -2.179 -1.431 1.00 95.31 80 ARG A O 1
ATOM 666 N N . LEU A 1 81 ? -25.539 -0.560 0.102 1.00 96.12 81 LEU A N 1
ATOM 667 C CA . LEU A 1 81 ? -24.971 -1.379 1.162 1.00 96.12 81 LEU A CA 1
ATOM 668 C C . LEU A 1 81 ? -26.045 -1.679 2.205 1.00 96.12 81 LEU A C 1
ATOM 670 O O . LEU A 1 81 ? -26.457 -0.817 2.994 1.00 96.12 81 LEU A O 1
ATOM 674 N N . LYS A 1 82 ? -26.480 -2.935 2.214 1.00 96.06 82 LYS A N 1
ATOM 675 C CA . LYS A 1 82 ? -27.342 -3.490 3.251 1.00 96.06 82 LYS A CA 1
ATOM 676 C C . LYS A 1 82 ? -26.518 -4.359 4.180 1.00 96.06 82 LYS A C 1
ATOM 678 O O . LYS A 1 82 ? -25.682 -5.136 3.736 1.00 96.06 82 LYS A O 1
ATOM 683 N N . VAL A 1 83 ? -26.746 -4.225 5.476 1.00 96.62 83 VAL A N 1
ATOM 684 C CA . VAL A 1 83 ? -26.022 -4.976 6.499 1.00 96.62 83 VAL A CA 1
ATOM 685 C C . VAL A 1 83 ? -27.022 -5.660 7.404 1.00 96.62 83 VAL A C 1
ATOM 687 O O . VAL A 1 83 ? -27.951 -5.030 7.915 1.00 96.62 83 VAL A O 1
ATOM 690 N N . LYS A 1 84 ? -26.830 -6.960 7.606 1.00 96.94 84 LYS A N 1
ATOM 691 C CA . LYS A 1 84 ? -27.600 -7.738 8.561 1.00 96.94 84 LYS A CA 1
ATOM 692 C C . LYS A 1 84 ? -26.947 -7.620 9.930 1.00 96.94 84 LYS A C 1
ATOM 694 O O . LYS A 1 84 ? -25.844 -8.120 10.149 1.00 96.94 84 LYS A O 1
ATOM 699 N N . PHE A 1 85 ? -27.645 -6.956 10.843 1.00 96.38 85 PHE A N 1
ATOM 700 C CA . PHE A 1 85 ? -27.240 -6.836 12.238 1.00 96.38 85 PHE A CA 1
ATOM 701 C C . PHE A 1 85 ? -28.059 -7.772 13.118 1.00 96.38 85 PHE A C 1
ATOM 703 O O . PHE A 1 85 ? -29.252 -7.987 12.883 1.00 96.38 85 PHE A O 1
ATOM 710 N N . ARG A 1 86 ? -27.424 -8.278 14.172 1.00 95.69 86 ARG A N 1
ATOM 711 C CA . ARG A 1 86 ? -28.051 -9.051 15.239 1.00 95.69 86 ARG A CA 1
ATOM 712 C C . ARG A 1 86 ? -27.974 -8.258 16.537 1.00 95.69 86 ARG A C 1
ATOM 714 O O . ARG A 1 86 ? -26.894 -7.982 17.038 1.00 95.69 86 ARG A O 1
ATOM 721 N N . LEU A 1 87 ? -29.125 -7.909 17.099 1.00 93.31 87 LEU A N 1
ATOM 722 C CA . LEU A 1 87 ? -29.225 -7.308 18.423 1.00 93.31 87 LEU A CA 1
ATOM 723 C C . LEU A 1 87 ? -29.493 -8.398 19.460 1.00 93.31 87 LEU A C 1
ATOM 725 O O . LEU A 1 87 ? -30.539 -9.054 19.425 1.00 93.31 87 LEU A O 1
ATOM 729 N N . ILE A 1 88 ? -28.567 -8.552 20.399 1.00 91.44 88 ILE A N 1
ATOM 730 C CA . ILE A 1 88 ? -28.695 -9.408 21.573 1.00 91.44 88 ILE A CA 1
ATOM 731 C C . ILE A 1 88 ? -29.084 -8.529 22.757 1.00 91.44 88 ILE A C 1
ATOM 733 O O . ILE A 1 88 ? -28.349 -7.623 23.151 1.00 91.44 88 ILE A O 1
ATOM 737 N N . VAL A 1 89 ? -30.247 -8.813 23.334 1.00 87.88 89 VAL A N 1
ATOM 738 C CA . VAL A 1 89 ? -30.719 -8.184 24.568 1.00 87.88 89 VAL A CA 1
ATOM 739 C C . VAL A 1 89 ? -30.478 -9.162 25.705 1.00 87.88 89 VAL A C 1
ATOM 741 O O . VAL A 1 89 ? -31.034 -10.262 25.705 1.00 87.88 89 VAL A O 1
ATOM 744 N N . LYS A 1 90 ? -29.645 -8.766 26.661 1.00 87.56 90 LYS A N 1
ATOM 745 C CA . LYS A 1 90 ? -29.350 -9.497 27.890 1.00 87.56 90 LYS A CA 1
ATOM 746 C C . LYS A 1 90 ? -30.148 -8.879 29.044 1.00 87.56 90 LYS A C 1
ATOM 748 O O . LYS A 1 90 ? -30.418 -7.681 29.062 1.00 87.56 90 LYS A O 1
ATOM 753 N N . GLU A 1 91 ? -30.540 -9.701 30.004 1.00 82.75 91 GLU A N 1
ATOM 754 C CA . GLU A 1 91 ? -31.158 -9.287 31.262 1.00 82.75 91 GLU A CA 1
ATOM 755 C C . GLU A 1 91 ? -30.270 -9.751 32.414 1.00 82.75 91 GLU A C 1
ATOM 757 O O . GLU A 1 91 ? -29.717 -10.853 32.379 1.00 82.75 91 GLU A O 1
ATOM 762 N N . GLN A 1 92 ? -30.099 -8.895 33.417 1.00 80.19 92 GLN A N 1
ATOM 763 C CA . GLN A 1 92 ? -29.305 -9.228 34.590 1.00 80.19 92 GLN A CA 1
ATOM 764 C C . GLN A 1 92 ? -30.168 -9.985 35.600 1.00 80.19 92 GLN A C 1
ATOM 766 O O . GLN A 1 92 ? -31.192 -9.469 36.056 1.00 80.19 92 GLN A O 1
ATOM 771 N N . ASP A 1 93 ? -29.750 -11.197 35.964 1.00 75.12 93 ASP A N 1
ATOM 772 C CA . ASP A 1 93 ? -30.432 -11.979 36.991 1.00 75.12 93 ASP A CA 1
ATOM 773 C C . ASP A 1 93 ? -30.299 -11.274 38.353 1.00 75.12 93 ASP A C 1
ATOM 775 O O . ASP A 1 93 ? -29.201 -10.917 38.796 1.00 75.12 93 ASP A O 1
ATOM 779 N N . LYS A 1 94 ? -31.435 -11.063 39.029 1.00 68.75 94 LYS A N 1
ATOM 780 C CA . LYS A 1 94 ? -31.506 -10.336 40.303 1.00 68.75 94 LYS A CA 1
ATOM 781 C C . LYS A 1 94 ? -30.779 -11.059 41.442 1.00 68.75 94 LYS A C 1
ATOM 783 O O . LYS A 1 94 ? -30.475 -10.409 42.439 1.00 68.75 94 LYS A O 1
ATOM 788 N N . GLN A 1 95 ? -30.514 -12.365 41.320 1.00 62.19 95 GLN A N 1
ATOM 789 C CA . GLN A 1 95 ? -29.869 -13.161 42.372 1.00 62.19 95 GLN A CA 1
ATOM 790 C C . GLN A 1 95 ? -28.386 -13.450 42.103 1.00 62.19 95 GLN A C 1
ATOM 792 O O . GLN A 1 95 ? -27.577 -13.317 43.017 1.00 62.19 95 GLN A O 1
ATOM 797 N N . THR A 1 96 ? -28.006 -13.803 40.872 1.00 67.94 96 THR A N 1
ATOM 798 C CA . THR A 1 96 ? -26.620 -14.200 40.544 1.00 67.94 96 THR A CA 1
ATOM 799 C C . THR A 1 96 ? -25.784 -13.082 39.921 1.00 67.94 96 THR A C 1
ATOM 801 O O . THR A 1 96 ? -24.576 -13.241 39.774 1.00 67.94 96 THR A O 1
ATOM 804 N N . LYS A 1 97 ? -26.400 -11.942 39.561 1.00 69.75 97 LYS A N 1
ATOM 805 C CA . LYS A 1 97 ? -25.805 -10.858 38.749 1.00 69.75 97 LYS A CA 1
ATOM 806 C C . LYS A 1 97 ? -25.298 -11.296 37.367 1.00 69.75 97 LYS A C 1
ATOM 808 O O . LYS A 1 97 ? -24.700 -10.474 36.672 1.00 69.75 97 LYS A O 1
ATOM 813 N N . GLU A 1 98 ? -25.556 -12.533 36.947 1.00 74.44 98 GLU A N 1
ATOM 814 C CA . GLU A 1 98 ? -25.187 -13.031 35.623 1.00 74.44 98 GLU A CA 1
ATOM 815 C C . GLU A 1 98 ? -26.101 -12.449 34.540 1.00 74.44 98 GLU A C 1
ATOM 817 O O . GLU A 1 98 ? -27.298 -12.232 34.748 1.00 74.44 98 GLU A O 1
ATOM 822 N N . LEU A 1 99 ? -25.527 -12.201 33.363 1.00 77.25 99 LEU A N 1
ATOM 823 C CA . LEU A 1 99 ? -26.253 -11.723 32.192 1.00 77.25 99 LEU A CA 1
ATOM 824 C C . LEU A 1 99 ? -26.815 -12.918 31.419 1.00 77.25 99 LEU A C 1
ATOM 826 O O . LEU A 1 99 ? -26.056 -13.728 30.886 1.00 77.25 99 LEU A O 1
ATOM 830 N N . ARG A 1 100 ? -28.141 -13.015 31.310 1.00 80.81 100 ARG A N 1
ATOM 831 C CA . ARG A 1 100 ? -28.817 -14.031 30.491 1.00 80.81 100 ARG A CA 1
ATOM 832 C C . ARG A 1 100 ? -29.366 -13.414 29.219 1.00 80.81 100 ARG A C 1
ATOM 834 O O . ARG A 1 100 ? -29.959 -12.341 29.252 1.00 80.81 100 ARG A O 1
ATOM 841 N N . VAL A 1 101 ? -29.191 -14.098 28.090 1.00 83.62 101 VAL A N 1
ATOM 842 C CA . VAL A 1 101 ? -29.764 -13.660 26.812 1.00 83.62 101 VAL A CA 1
ATOM 843 C C . VAL A 1 101 ? -31.288 -13.775 26.886 1.00 83.62 101 VAL A C 1
ATOM 845 O O . VAL A 1 101 ? -31.824 -14.868 27.033 1.00 83.62 101 VAL A O 1
ATOM 848 N N . LYS A 1 102 ? -31.980 -12.639 26.785 1.00 83.38 102 LYS A N 1
ATOM 849 C CA . LYS A 1 102 ? -33.444 -12.536 26.809 1.00 83.38 102 LYS A CA 1
ATOM 850 C C . LYS A 1 102 ? -34.041 -12.662 25.413 1.00 83.38 102 LYS A C 1
ATOM 852 O O . LYS A 1 102 ? -35.038 -13.349 25.222 1.00 83.38 102 LYS A O 1
ATOM 857 N N . SER A 1 103 ? -33.455 -11.973 24.434 1.00 84.50 103 SER A N 1
ATOM 858 C CA . SER A 1 103 ? -33.942 -12.005 23.054 1.00 84.50 103 SER A CA 1
ATOM 859 C C . SER A 1 103 ? -32.834 -11.727 22.054 1.00 84.50 103 SER A C 1
ATOM 861 O O . SER A 1 103 ? -31.986 -10.868 22.297 1.00 84.50 103 SER A O 1
ATOM 863 N N . ILE A 1 104 ? -32.910 -12.390 20.904 1.00 91.12 104 ILE A N 1
ATOM 864 C CA . ILE A 1 104 ? -32.051 -12.149 19.746 1.00 91.12 104 ILE A CA 1
ATOM 865 C C . ILE A 1 104 ? -32.947 -11.676 18.607 1.00 91.12 104 ILE A C 1
ATOM 867 O O . ILE A 1 104 ? -33.951 -12.319 18.297 1.00 91.12 104 ILE A O 1
ATOM 871 N N . LYS A 1 105 ? -32.605 -10.545 17.994 1.00 92.12 105 LYS A N 1
ATOM 872 C CA . LYS A 1 105 ? -33.324 -10.004 16.838 1.00 92.12 105 LYS A CA 1
ATOM 873 C C . LYS A 1 105 ? -32.351 -9.722 15.713 1.00 92.12 105 LYS A C 1
ATOM 875 O O . LYS A 1 105 ? -31.429 -8.933 15.887 1.00 92.12 105 LYS A O 1
ATOM 880 N N . GLU A 1 106 ? -32.588 -10.322 14.557 1.00 94.94 106 GLU A N 1
ATOM 881 C CA . GLU A 1 106 ? -31.819 -10.045 13.348 1.00 94.94 106 GLU A CA 1
ATOM 882 C C . GLU A 1 106 ? -32.630 -9.170 12.397 1.00 94.94 106 GLU A C 1
ATOM 884 O O . GLU A 1 106 ? -33.822 -9.402 12.193 1.00 94.94 106 GLU A O 1
ATOM 889 N N . GLN A 1 107 ? -31.987 -8.165 11.811 1.00 95.12 107 GLN A N 1
ATOM 890 C CA . GLN A 1 107 ? -32.612 -7.303 10.818 1.00 95.12 107 GLN A CA 1
ATOM 891 C C . GLN A 1 107 ? -31.583 -6.864 9.777 1.00 95.12 107 GLN A C 1
ATOM 893 O O . GLN A 1 107 ? -30.466 -6.477 10.118 1.00 95.12 107 GLN A O 1
ATOM 898 N N . GLU A 1 108 ? -31.983 -6.897 8.509 1.00 96.31 108 GLU A N 1
ATOM 899 C CA . GLU A 1 108 ? -31.223 -6.314 7.407 1.00 96.31 108 GLU A CA 1
ATOM 900 C C . GLU A 1 108 ? -31.555 -4.824 7.274 1.00 96.31 108 GLU A C 1
ATOM 902 O O . GLU A 1 108 ? -32.724 -4.435 7.204 1.00 96.31 108 GLU A O 1
ATOM 907 N N . ILE A 1 109 ? -30.524 -3.981 7.300 1.00 95.75 109 ILE A N 1
ATOM 908 C CA . ILE A 1 109 ? -30.650 -2.526 7.354 1.00 95.75 109 ILE A CA 1
ATOM 909 C C . ILE A 1 109 ? -29.800 -1.907 6.255 1.00 95.75 109 ILE A C 1
ATOM 911 O O . ILE A 1 109 ? -28.613 -2.196 6.126 1.00 95.75 109 ILE A O 1
ATOM 915 N N . TYR A 1 110 ? -30.399 -0.998 5.493 1.00 95.38 110 TYR A N 1
ATOM 916 C CA . TYR A 1 110 ? -29.667 -0.133 4.578 1.00 95.38 110 TYR A CA 1
ATOM 917 C C . TYR A 1 110 ? -28.888 0.924 5.369 1.00 95.38 110 TYR A C 1
ATOM 919 O O . TYR A 1 110 ? -29.494 1.757 6.049 1.00 95.38 110 TYR A O 1
ATOM 927 N N . ILE A 1 111 ? -27.556 0.900 5.281 1.00 94.00 111 ILE A N 1
ATOM 928 C CA . ILE A 1 111 ? -26.693 1.860 5.991 1.00 94.00 111 ILE A CA 1
ATOM 929 C C . ILE A 1 111 ? -26.099 2.930 5.075 1.00 94.00 111 ILE A C 1
ATOM 931 O O . ILE A 1 111 ? -25.529 3.900 5.566 1.00 94.00 111 ILE A O 1
ATOM 935 N N . GLY A 1 112 ? -26.244 2.794 3.759 1.00 93.19 112 GLY A N 1
ATOM 936 C CA . GLY A 1 112 ? -25.709 3.753 2.804 1.00 93.19 112 GLY A CA 1
ATOM 937 C C . GLY A 1 112 ? -25.356 3.111 1.474 1.00 93.19 112 GLY A C 1
ATOM 938 O O . GLY A 1 112 ? -25.761 1.987 1.189 1.00 93.19 112 GLY A O 1
ATOM 939 N N . SER A 1 113 ? -24.586 3.825 0.673 1.00 93.44 113 SER A N 1
ATOM 940 C CA . SER A 1 113 ? -24.085 3.392 -0.620 1.00 93.44 113 SER A CA 1
ATOM 941 C C . SER A 1 113 ? -22.559 3.447 -0.643 1.00 93.44 113 SER A C 1
ATOM 943 O O . SER A 1 113 ? -21.930 4.241 0.057 1.00 93.44 113 SER A O 1
ATOM 945 N N . ILE A 1 114 ? -21.951 2.565 -1.428 1.00 94.38 114 ILE A N 1
ATOM 946 C CA . ILE A 1 114 ? -20.514 2.587 -1.707 1.00 94.38 114 ILE A CA 1
ATOM 947 C C . ILE A 1 114 ? -20.342 2.849 -3.206 1.00 94.38 114 ILE A C 1
ATOM 949 O O . ILE A 1 114 ? -20.871 2.067 -4.004 1.00 94.38 114 ILE A O 1
ATOM 953 N N . PRO A 1 115 ? -19.623 3.917 -3.605 1.00 95.31 115 PRO A N 1
ATOM 954 C CA . PRO A 1 115 ? -19.289 4.153 -5.005 1.00 95.31 115 PRO A CA 1
ATOM 955 C C . PRO A 1 115 ? -18.580 2.946 -5.613 1.00 95.31 115 PRO A C 1
ATOM 957 O O . 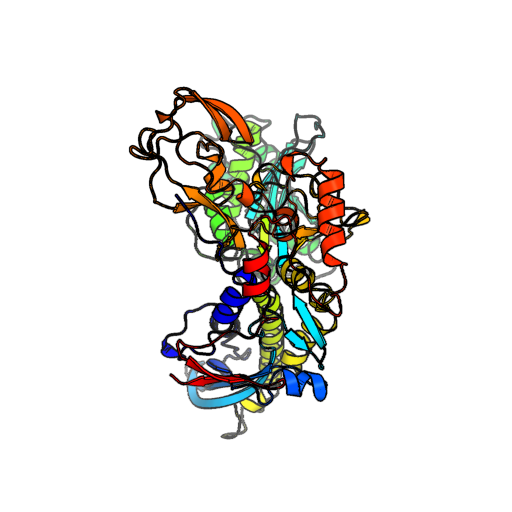PRO A 1 115 ? -17.664 2.398 -5.011 1.00 95.31 115 PRO A O 1
ATOM 960 N N . LEU A 1 116 ? -18.997 2.524 -6.801 1.00 95.31 116 LEU A N 1
ATOM 961 C CA . LEU A 1 116 ? -18.373 1.407 -7.499 1.00 95.31 116 LEU A CA 1
ATOM 962 C C . LEU A 1 116 ? -17.294 1.912 -8.455 1.00 95.31 116 LEU A C 1
ATOM 964 O O . LEU A 1 116 ? -17.406 2.987 -9.048 1.00 95.31 116 LEU A O 1
ATOM 968 N N . MET A 1 117 ? -16.255 1.100 -8.626 1.00 94.88 117 MET A N 1
ATOM 969 C CA . MET A 1 117 ? -15.245 1.334 -9.649 1.00 94.88 117 MET A CA 1
ATOM 970 C C . MET A 1 117 ? -15.772 0.841 -11.002 1.00 94.88 117 MET A C 1
ATOM 972 O O . MET A 1 117 ? -16.349 -0.243 -11.097 1.00 94.88 117 MET A O 1
ATOM 976 N N . THR A 1 118 ? -15.580 1.641 -12.046 1.00 92.62 118 THR A N 1
ATOM 977 C CA . THR A 1 118 ? -15.907 1.272 -13.429 1.00 92.62 118 THR A CA 1
ATOM 978 C C . THR A 1 118 ? -14.953 0.192 -13.952 1.00 92.62 118 THR A C 1
ATOM 980 O O . THR A 1 118 ? -13.874 -0.034 -13.396 1.00 92.62 118 THR A O 1
ATOM 983 N N . GLU A 1 119 ? -15.287 -0.432 -15.086 1.00 87.88 119 GLU A N 1
ATOM 984 C CA . GLU A 1 119 ? -14.391 -1.384 -15.770 1.00 87.88 119 GLU A CA 1
ATOM 985 C C . GLU A 1 119 ? -13.032 -0.762 -16.151 1.00 87.88 119 GLU A C 1
ATOM 987 O O . GLU A 1 119 ? -12.025 -1.468 -16.271 1.00 87.88 119 GLU A O 1
ATOM 992 N N . ASN A 1 120 ? -12.989 0.569 -16.266 1.00 88.44 120 ASN A N 1
ATOM 993 C CA . ASN A 1 120 ? -11.801 1.344 -16.604 1.00 88.44 120 ASN A CA 1
ATOM 994 C C . ASN A 1 120 ? -11.041 1.826 -15.359 1.00 88.44 120 ASN A C 1
ATOM 996 O O . ASN A 1 120 ? -10.095 2.593 -15.491 1.00 88.44 120 ASN A O 1
ATOM 1000 N N . GLY A 1 121 ? -11.411 1.442 -14.136 1.00 91.06 121 GLY A N 1
ATOM 1001 C CA . GLY A 1 121 ? -10.655 1.835 -12.940 1.00 91.06 121 GLY A CA 1
ATOM 1002 C C . GLY A 1 121 ? -10.851 3.296 -12.507 1.00 91.06 121 GLY A C 1
ATOM 1003 O O . GLY A 1 121 ? -9.927 3.918 -11.985 1.00 91.06 121 GLY A O 1
ATOM 1004 N N . SER A 1 122 ? -12.024 3.872 -12.771 1.00 93.75 122 SER A N 1
ATOM 1005 C CA . SER A 1 122 ? -12.431 5.217 -12.335 1.00 93.75 122 SER A CA 1
ATOM 1006 C C . SER A 1 122 ? -13.710 5.170 -11.498 1.00 93.75 122 SER A C 1
ATOM 1008 O O . SER A 1 122 ? -14.334 4.120 -11.367 1.00 93.75 122 SER A O 1
ATOM 1010 N N . PHE A 1 123 ? -14.112 6.312 -10.938 1.00 95.62 123 PHE A N 1
ATOM 1011 C CA . PHE A 1 123 ? -15.345 6.464 -10.164 1.00 95.62 123 PHE A CA 1
ATOM 1012 C C . PHE A 1 123 ? -16.202 7.584 -10.746 1.00 95.62 123 PHE A C 1
ATOM 1014 O O . PHE A 1 123 ? -15.681 8.659 -11.036 1.00 95.62 123 PHE A O 1
ATOM 1021 N N . ILE A 1 124 ? -17.511 7.372 -10.873 1.00 96.00 124 ILE A N 1
ATOM 1022 C CA . ILE A 1 124 ? -18.451 8.424 -11.284 1.00 96.00 124 ILE A CA 1
ATOM 1023 C C . ILE A 1 124 ? -19.096 9.010 -10.037 1.00 96.00 124 ILE A C 1
ATOM 1025 O O . ILE A 1 124 ? -19.872 8.327 -9.376 1.00 96.00 124 ILE A O 1
ATOM 1029 N N . ILE A 1 125 ? -18.787 10.266 -9.722 1.00 95.69 125 ILE A N 1
ATOM 1030 C CA . ILE A 1 125 ? -19.303 10.969 -8.544 1.00 95.69 125 ILE A CA 1
ATOM 1031 C C . ILE A 1 125 ? -20.041 12.219 -9.018 1.00 95.69 125 ILE A C 1
ATOM 1033 O O . ILE A 1 125 ? -19.424 13.124 -9.581 1.00 95.69 125 ILE A O 1
ATOM 1037 N N . ASN A 1 126 ? -21.352 12.289 -8.778 1.00 93.62 126 ASN A N 1
ATOM 1038 C CA . ASN A 1 126 ? -22.226 13.376 -9.243 1.00 93.62 126 ASN A CA 1
ATOM 1039 C C . ASN A 1 126 ? -22.089 13.655 -10.757 1.00 93.62 126 ASN A C 1
ATOM 1041 O O . ASN A 1 126 ? -21.974 14.803 -11.190 1.00 93.62 126 ASN A O 1
ATOM 1045 N N . GLY A 1 127 ? -22.034 12.588 -11.557 1.00 93.19 127 GLY A N 1
ATOM 1046 C CA . GLY A 1 127 ? -21.888 12.603 -13.013 1.00 93.19 127 GLY A CA 1
ATOM 1047 C C . GLY A 1 127 ? -20.503 12.929 -13.546 1.00 93.19 127 GLY A C 1
ATOM 1048 O O . GLY A 1 127 ? -20.330 12.988 -14.760 1.00 93.19 127 GLY A O 1
ATOM 1049 N N . ILE A 1 128 ? -19.512 13.156 -12.681 1.00 94.19 128 ILE A N 1
ATOM 1050 C CA . ILE A 1 128 ? -18.151 13.459 -13.117 1.00 94.19 128 ILE A CA 1
ATOM 1051 C C . ILE A 1 128 ? -17.193 12.348 -12.702 1.00 94.19 128 ILE A C 1
ATOM 1053 O O . ILE A 1 128 ? -17.200 11.851 -11.576 1.00 94.19 128 ILE A O 1
ATOM 1057 N N . GLU A 1 129 ? -16.374 11.949 -13.668 1.00 94.12 129 GLU A N 1
ATOM 1058 C CA . GLU A 1 129 ? -15.429 10.856 -13.530 1.00 94.12 129 GLU A CA 1
ATOM 1059 C C . GLU A 1 129 ? -14.159 11.301 -12.803 1.00 94.12 129 GLU A C 1
ATOM 1061 O O . GLU A 1 129 ? -13.547 12.327 -13.122 1.00 94.12 129 GLU A O 1
ATOM 1066 N N . ARG A 1 130 ? -13.767 10.507 -11.811 1.00 95.19 130 ARG A N 1
ATOM 1067 C CA . ARG A 1 130 ? -12.657 10.777 -10.906 1.00 95.19 130 ARG A CA 1
ATOM 1068 C C . ARG A 1 130 ? -11.702 9.593 -10.854 1.00 95.19 130 ARG A C 1
ATOM 1070 O O . ARG A 1 130 ? -12.116 8.437 -10.953 1.00 95.19 130 ARG A O 1
ATOM 1077 N N . ALA A 1 131 ? -10.425 9.898 -10.673 1.00 94.44 131 ALA A N 1
ATOM 1078 C CA . ALA A 1 131 ? -9.380 8.931 -10.374 1.00 94.44 131 ALA A CA 1
ATOM 1079 C C . ALA A 1 131 ? -8.933 9.097 -8.923 1.00 94.44 131 ALA A C 1
ATOM 1081 O O . ALA A 1 131 ? -8.807 10.220 -8.428 1.00 94.44 131 ALA A O 1
ATOM 1082 N N . ILE A 1 132 ? -8.671 7.973 -8.256 1.00 95.06 132 ILE A N 1
ATOM 1083 C CA . ILE A 1 132 ? -8.059 7.967 -6.928 1.00 95.06 132 ILE A CA 1
ATOM 1084 C C . ILE A 1 132 ? -6.566 7.699 -7.096 1.00 95.06 132 ILE A C 1
ATOM 1086 O O . ILE A 1 132 ? -6.162 6.610 -7.506 1.00 95.06 132 ILE A O 1
ATOM 1090 N N . VAL A 1 133 ? -5.750 8.706 -6.794 1.00 94.56 133 VAL A N 1
ATOM 1091 C CA . VAL A 1 133 ? -4.290 8.622 -6.922 1.00 94.56 133 VAL A CA 1
ATOM 1092 C C . VAL A 1 133 ? -3.716 7.750 -5.802 1.00 94.56 133 VAL A C 1
ATOM 1094 O O . VAL A 1 133 ? -4.079 7.922 -4.639 1.00 94.56 133 VAL A O 1
ATOM 1097 N N . ASN A 1 134 ? -2.806 6.831 -6.144 1.00 94.81 134 ASN A N 1
ATOM 1098 C CA . ASN A 1 134 ? -2.121 5.996 -5.152 1.00 94.81 134 ASN A CA 1
ATOM 1099 C C . ASN A 1 134 ? -1.171 6.842 -4.299 1.00 94.81 134 ASN A C 1
ATOM 1101 O O . ASN A 1 134 ? -0.618 7.838 -4.773 1.00 94.81 134 ASN A O 1
ATOM 1105 N N . GLN A 1 135 ? -0.914 6.412 -3.070 1.00 93.31 135 GLN A N 1
ATOM 1106 C CA . GLN A 1 135 ? -0.111 7.174 -2.121 1.00 93.31 135 GLN A CA 1
ATOM 1107 C C . GLN A 1 135 ? 1.152 6.405 -1.721 1.00 93.31 135 GLN A C 1
ATOM 1109 O O . GLN A 1 135 ? 1.054 5.272 -1.272 1.00 93.31 135 GLN A O 1
ATOM 1114 N N . LEU A 1 136 ? 2.333 7.011 -1.864 1.00 93.00 136 LEU A N 1
ATOM 1115 C CA . LEU A 1 136 ? 3.595 6.456 -1.365 1.00 93.00 136 LEU A CA 1
ATOM 1116 C C . LEU A 1 136 ? 3.886 7.028 0.017 1.00 93.00 136 LEU A C 1
ATOM 1118 O O . LEU A 1 136 ? 4.132 8.228 0.165 1.00 93.00 136 LEU A O 1
ATOM 1122 N N . GLU A 1 137 ? 3.881 6.163 1.019 1.00 89.75 137 GLU A N 1
ATOM 1123 C CA . GLU A 1 137 ? 4.163 6.517 2.404 1.00 89.75 137 GLU A CA 1
ATOM 1124 C C . GLU A 1 137 ? 5.287 5.658 2.977 1.00 89.75 137 GLU A C 1
ATOM 1126 O O . GLU A 1 137 ? 5.629 4.602 2.445 1.00 89.75 137 GLU A O 1
ATOM 1131 N N . ARG A 1 138 ? 5.861 6.108 4.092 1.00 88.94 138 ARG A N 1
ATOM 1132 C CA . ARG A 1 138 ? 6.760 5.271 4.888 1.00 88.94 138 ARG A CA 1
ATOM 1133 C C . ARG A 1 138 ? 5.941 4.132 5.481 1.00 88.94 138 ARG A C 1
ATOM 1135 O O . ARG A 1 138 ? 4.896 4.383 6.077 1.00 88.94 138 ARG A O 1
ATOM 1142 N N . CYS A 1 139 ? 6.408 2.900 5.323 1.00 91.12 139 CYS A N 1
ATOM 1143 C CA . CYS A 1 139 ? 5.730 1.761 5.926 1.00 91.12 139 CYS A CA 1
ATOM 1144 C C . CYS A 1 139 ? 5.813 1.880 7.460 1.00 91.12 139 CYS A C 1
ATOM 1146 O O . CYS A 1 139 ? 6.881 2.220 7.977 1.00 91.12 139 CYS A O 1
ATOM 1148 N N . PRO A 1 140 ? 4.740 1.603 8.212 1.00 92.12 140 PRO A N 1
ATOM 1149 C CA . PRO A 1 140 ? 4.833 1.458 9.660 1.00 92.12 140 PRO A CA 1
ATOM 1150 C C . PRO A 1 140 ? 5.947 0.474 10.051 1.00 92.12 140 PRO A C 1
ATOM 1152 O O . PRO A 1 140 ? 6.288 -0.425 9.281 1.00 92.12 140 PRO A O 1
ATOM 1155 N N . GLY A 1 141 ? 6.549 0.665 11.220 1.00 93.69 141 GLY A N 1
ATOM 1156 C CA . GLY A 1 141 ? 7.635 -0.180 11.710 1.00 93.69 141 GLY A CA 1
ATOM 1157 C C . GLY A 1 141 ? 8.702 0.584 12.489 1.00 93.69 141 GLY A C 1
ATOM 1158 O O . GLY A 1 141 ? 8.513 1.749 12.840 1.00 93.69 141 GLY A O 1
ATOM 1159 N N . VAL A 1 142 ? 9.824 -0.086 12.752 1.00 94.06 142 VAL A N 1
ATOM 1160 C CA . VAL A 1 142 ? 10.982 0.469 13.463 1.00 94.06 142 VAL A CA 1
ATOM 1161 C C . VAL A 1 142 ? 12.098 0.839 12.486 1.00 94.06 142 VAL A C 1
ATOM 1163 O O . VAL A 1 142 ? 12.342 0.121 11.517 1.00 94.06 142 VAL A O 1
ATOM 1166 N N . TYR A 1 143 ? 12.744 1.975 12.732 1.00 93.62 143 TYR A N 1
ATOM 1167 C CA . TYR A 1 143 ? 13.795 2.535 11.889 1.00 93.62 143 TYR A CA 1
ATOM 1168 C C . TYR A 1 143 ? 14.932 3.057 12.747 1.00 93.62 143 TYR A C 1
ATOM 1170 O O . TYR A 1 143 ? 14.682 3.767 13.721 1.00 93.62 143 TYR A O 1
ATOM 1178 N N . PHE A 1 144 ? 16.161 2.782 12.337 1.00 94.25 144 PHE A N 1
ATOM 1179 C CA . PHE A 1 144 ? 17.365 3.261 12.999 1.00 94.25 144 PHE A CA 1
ATOM 1180 C C . PHE A 1 144 ? 18.079 4.258 12.101 1.00 94.25 144 PHE A C 1
ATOM 1182 O O . PHE A 1 144 ? 18.415 3.951 10.962 1.00 94.25 144 PHE A O 1
ATOM 1189 N N . SER A 1 145 ? 18.324 5.455 12.616 1.00 90.81 145 SER A N 1
ATOM 1190 C CA . SER A 1 145 ? 19.014 6.518 11.889 1.00 90.81 145 SER A CA 1
ATOM 1191 C C . SER A 1 145 ? 20.233 6.999 12.653 1.00 90.81 145 SER A C 1
ATOM 1193 O O . SER A 1 145 ? 20.284 6.938 13.882 1.00 90.81 145 SER A O 1
ATOM 1195 N N . ARG A 1 146 ? 21.206 7.508 11.901 1.00 87.25 146 ARG A N 1
ATOM 1196 C CA . ARG A 1 146 ? 22.349 8.243 12.428 1.00 87.25 146 ARG A CA 1
ATOM 1197 C C . ARG A 1 146 ? 22.222 9.690 11.979 1.00 87.25 146 ARG A C 1
ATOM 1199 O O . ARG A 1 146 ? 22.104 9.943 10.784 1.00 87.25 146 ARG A O 1
ATOM 1206 N N . GLU A 1 147 ? 22.219 10.618 12.922 1.00 79.44 147 GLU A N 1
ATOM 1207 C CA . GLU A 1 147 ? 22.223 12.044 12.606 1.00 79.44 147 GLU A CA 1
ATOM 1208 C C . GLU A 1 147 ? 23.619 12.468 12.125 1.00 79.44 147 GLU A C 1
ATOM 1210 O O . GLU A 1 147 ? 24.640 11.911 12.542 1.00 79.44 147 GLU A O 1
ATOM 1215 N N . GLU A 1 148 ? 23.664 13.426 11.197 1.00 65.94 148 GLU A N 1
ATOM 1216 C CA . GLU A 1 148 ? 24.926 13.956 10.665 1.00 65.94 148 GLU A CA 1
ATOM 1217 C C . GLU A 1 148 ? 25.675 14.803 11.699 1.00 65.94 148 GLU A C 1
ATOM 1219 O O . GLU A 1 148 ? 26.907 14.864 11.677 1.00 65.94 148 GLU A O 1
ATOM 1224 N N . GLU A 1 149 ? 24.943 15.436 12.622 1.00 64.56 149 GLU A N 1
ATOM 1225 C CA . GLU A 1 149 ? 25.534 16.199 13.713 1.00 64.56 149 GLU A CA 1
ATOM 1226 C C . GLU A 1 149 ? 26.287 15.265 14.670 1.00 64.56 149 GLU A C 1
ATOM 1228 O O . GLU A 1 149 ? 25.739 14.334 15.265 1.00 64.56 149 GLU A O 1
ATOM 1233 N N . ILE A 1 150 ? 27.586 15.528 14.816 1.00 62.28 150 ILE A N 1
ATOM 1234 C CA . ILE A 1 150 ? 28.442 14.831 15.770 1.00 62.28 150 ILE A CA 1
ATOM 1235 C C . ILE A 1 150 ? 28.192 15.469 17.138 1.00 62.28 150 ILE A C 1
ATOM 1237 O O . ILE A 1 150 ? 28.574 16.616 17.378 1.00 62.28 150 ILE A O 1
ATOM 1241 N N . GLY A 1 151 ? 27.537 14.729 18.031 1.00 62.66 151 GLY A N 1
ATOM 1242 C CA . GLY A 1 151 ? 27.383 15.122 19.426 1.00 62.66 151 GLY A CA 1
ATOM 1243 C C . GLY A 1 151 ? 28.725 15.109 20.163 1.00 62.66 151 GLY A C 1
ATOM 1244 O O . GLY A 1 151 ? 29.740 14.626 19.658 1.00 62.66 151 GLY A O 1
ATOM 1245 N N . LEU A 1 152 ? 28.738 15.592 21.407 1.00 61.09 152 LEU A N 1
ATOM 1246 C CA . LEU A 1 152 ? 29.957 15.636 22.235 1.00 61.09 152 LEU A CA 1
ATOM 1247 C C . LEU A 1 152 ? 30.637 14.266 22.426 1.00 61.09 152 LEU A C 1
ATOM 1249 O O . LEU A 1 152 ? 31.840 14.215 22.677 1.00 61.09 152 LEU A O 1
ATOM 1253 N N . HIS A 1 153 ? 29.884 13.174 22.292 1.00 60.84 153 HIS A N 1
ATOM 1254 C CA . HIS A 1 153 ? 30.349 11.803 22.507 1.00 60.84 153 HIS A CA 1
ATOM 1255 C C . HIS A 1 153 ? 30.372 10.941 21.231 1.00 60.84 153 HIS A C 1
ATOM 1257 O O . HIS A 1 153 ? 30.576 9.733 21.321 1.00 60.84 153 HIS A O 1
ATOM 1263 N N . GLY A 1 154 ? 30.212 11.545 20.045 1.00 67.69 154 GLY A N 1
ATOM 1264 C CA . GLY A 1 154 ? 30.238 10.842 18.758 1.00 67.69 154 GLY A CA 1
ATOM 1265 C C . GLY A 1 154 ? 28.943 10.987 17.948 1.00 67.69 154 GLY A C 1
ATOM 1266 O O . GLY A 1 154 ? 28.144 11.884 18.220 1.00 67.69 154 GLY A O 1
ATOM 1267 N N . PRO A 1 155 ? 28.740 10.151 16.912 1.00 73.06 155 PRO A N 1
ATOM 1268 C CA . PRO A 1 155 ? 27.537 10.203 16.084 1.00 73.06 155 PRO A CA 1
ATOM 1269 C C . PRO A 1 155 ? 26.284 9.883 16.908 1.00 73.06 155 PRO A C 1
ATOM 1271 O O . PRO A 1 155 ? 26.257 8.904 17.655 1.00 73.06 155 PRO A O 1
ATOM 1274 N N . VAL A 1 156 ? 25.239 10.697 16.749 1.00 82.38 156 VAL A N 1
ATOM 1275 C CA . VAL A 1 156 ? 23.970 10.509 17.458 1.00 82.38 156 VAL A CA 1
ATOM 1276 C C . VAL A 1 156 ? 23.125 9.486 16.709 1.00 82.38 156 VAL A C 1
ATOM 1278 O O . VAL A 1 156 ? 22.781 9.675 15.542 1.00 82.38 156 VAL A O 1
ATOM 1281 N N . TYR A 1 157 ? 22.788 8.390 17.384 1.00 88.25 157 TYR A N 1
ATOM 1282 C CA . TYR A 1 157 ? 21.874 7.380 16.862 1.00 88.25 157 TYR A CA 1
ATOM 1283 C C . TYR A 1 157 ? 20.484 7.557 17.464 1.00 88.25 157 TYR A C 1
ATOM 1285 O O . TYR A 1 157 ? 20.325 7.901 18.639 1.00 88.25 157 TYR A O 1
ATOM 1293 N N . SER A 1 158 ? 19.470 7.272 16.658 1.00 91.81 158 SER A N 1
ATOM 1294 C CA . SER A 1 158 ? 18.076 7.278 17.079 1.00 91.81 158 SER A CA 1
ATOM 1295 C C . SER A 1 158 ? 17.326 6.079 16.515 1.00 91.81 158 SER A C 1
ATOM 1297 O O . SER A 1 158 ? 17.639 5.576 15.435 1.00 91.81 158 SER A O 1
ATOM 1299 N N . ALA A 1 159 ? 16.325 5.619 17.260 1.00 94.81 159 ALA A N 1
ATOM 1300 C CA . ALA A 1 159 ? 15.397 4.583 16.835 1.00 94.81 159 ALA A CA 1
ATOM 1301 C C . ALA A 1 159 ? 13.975 5.142 16.854 1.00 94.81 159 ALA A C 1
ATOM 1303 O O . ALA A 1 159 ? 13.535 5.694 17.859 1.00 94.81 159 ALA A O 1
ATOM 1304 N N . ARG A 1 160 ? 13.235 5.009 15.757 1.00 94.06 160 ARG A N 1
ATOM 1305 C CA . ARG A 1 160 ? 11.871 5.531 15.619 1.00 94.06 160 ARG A CA 1
ATOM 1306 C C . ARG A 1 160 ? 10.900 4.409 15.302 1.00 94.06 160 ARG A C 1
ATOM 1308 O O . ARG A 1 160 ? 11.081 3.701 14.317 1.00 94.06 160 ARG A O 1
ATOM 1315 N N . ILE A 1 161 ? 9.847 4.292 16.103 1.00 94.44 161 ILE A N 1
ATOM 1316 C CA . ILE A 1 161 ? 8.720 3.388 15.883 1.00 94.44 161 ILE A CA 1
ATOM 1317 C C . ILE A 1 161 ? 7.553 4.206 15.323 1.00 94.44 161 ILE A C 1
ATOM 1319 O O . ILE A 1 161 ? 6.991 5.076 16.000 1.00 94.44 161 ILE A O 1
ATOM 1323 N N . TYR A 1 162 ? 7.189 3.916 14.076 1.00 91.69 162 TYR A N 1
ATOM 1324 C CA . TYR A 1 162 ? 6.071 4.531 13.370 1.00 91.69 162 TYR A CA 1
ATOM 1325 C C . TYR A 1 162 ? 4.867 3.582 13.342 1.00 91.69 162 TYR A C 1
ATOM 1327 O O . TYR A 1 162 ? 4.946 2.532 12.702 1.00 91.69 162 TYR A O 1
ATOM 1335 N N . PRO A 1 163 ? 3.740 3.939 13.978 1.00 92.12 163 PRO A N 1
ATOM 1336 C CA . PRO A 1 163 ? 2.493 3.207 13.804 1.00 92.12 163 PRO A CA 1
ATOM 1337 C C . PRO A 1 163 ? 1.782 3.578 12.504 1.00 92.12 163 PRO A C 1
ATOM 1339 O O . PRO A 1 163 ? 1.968 4.675 11.978 1.00 92.12 163 PRO A O 1
ATOM 1342 N N . ALA A 1 164 ? 0.881 2.702 12.052 1.00 88.00 164 ALA A N 1
ATOM 1343 C CA . ALA A 1 164 ? -0.142 3.071 11.076 1.00 88.00 164 ALA A CA 1
ATOM 1344 C C . ALA A 1 164 ? -1.154 4.041 11.710 1.00 88.00 164 ALA A C 1
ATOM 1346 O O . ALA A 1 164 ? -1.533 5.048 11.117 1.00 88.00 164 ALA A O 1
ATOM 1347 N N . ARG A 1 165 ? -1.551 3.765 12.959 1.00 86.69 165 ARG A N 1
ATOM 1348 C CA . ARG A 1 165 ? -2.414 4.626 13.775 1.00 86.69 165 ARG A CA 1
ATOM 1349 C C . ARG A 1 165 ? -1.961 4.586 15.227 1.00 86.69 165 ARG A C 1
ATOM 1351 O O . ARG A 1 165 ? -1.848 3.518 15.810 1.00 86.69 165 ARG A O 1
ATOM 1358 N N . GLY A 1 166 ? -1.733 5.749 15.822 1.00 88.19 166 GLY A N 1
ATOM 1359 C CA . GLY A 1 166 ? -1.286 5.856 17.210 1.00 88.19 166 GLY A CA 1
ATOM 1360 C C . GLY A 1 166 ? -0.197 6.905 17.375 1.00 88.19 166 GLY A C 1
ATOM 1361 O O . GLY A 1 166 ? 0.065 7.711 16.479 1.00 88.19 166 GLY A O 1
ATOM 1362 N N . MET A 1 167 ? 0.433 6.911 18.545 1.00 89.88 167 MET A N 1
ATOM 1363 C CA . MET A 1 167 ? 1.520 7.832 18.862 1.00 89.88 167 MET A CA 1
ATOM 1364 C C . MET A 1 167 ? 2.863 7.265 18.391 1.00 89.88 167 MET A C 1
ATOM 1366 O O . MET A 1 167 ? 3.234 6.159 18.759 1.00 89.88 167 MET A O 1
ATOM 1370 N N . TRP A 1 168 ? 3.630 8.021 17.608 1.00 91.88 168 TRP A N 1
ATOM 1371 C CA . TRP A 1 168 ? 5.010 7.631 17.305 1.00 91.88 168 TRP A CA 1
ATOM 1372 C C . TRP A 1 168 ? 5.895 7.637 18.566 1.00 91.88 168 TRP A C 1
ATOM 1374 O O . TRP A 1 168 ? 5.684 8.435 19.487 1.00 91.88 168 TRP A O 1
ATOM 1384 N N . ILE A 1 169 ? 6.876 6.739 18.599 1.00 94.38 169 ILE A N 1
ATOM 1385 C CA . ILE A 1 169 ? 7.872 6.650 19.672 1.00 94.38 169 ILE A CA 1
ATOM 1386 C C . ILE A 1 169 ? 9.241 6.884 19.046 1.00 94.38 169 ILE A C 1
ATOM 1388 O O . ILE A 1 169 ? 9.556 6.295 18.016 1.00 94.38 169 ILE A O 1
ATOM 1392 N N . GLU A 1 170 ? 10.057 7.731 19.656 1.00 94.81 170 GLU A N 1
ATOM 1393 C CA . GLU A 1 170 ? 11.437 7.953 19.224 1.00 94.81 170 GLU A CA 1
ATOM 1394 C C . GLU A 1 170 ? 12.381 7.828 20.415 1.00 94.81 170 GLU A C 1
ATOM 1396 O O . GLU A 1 170 ? 12.248 8.542 21.402 1.00 94.81 170 GLU A O 1
ATOM 1401 N N . LEU A 1 171 ? 13.348 6.929 20.311 1.00 94.25 171 LEU A N 1
ATOM 1402 C CA . LEU A 1 171 ? 14.490 6.823 21.202 1.00 94.25 171 LEU A CA 1
ATOM 1403 C C . LEU A 1 171 ? 15.630 7.632 20.599 1.00 94.25 171 LEU A C 1
ATOM 1405 O O . LEU A 1 171 ? 15.996 7.411 19.447 1.00 94.25 171 LEU A O 1
ATOM 1409 N N . HIS A 1 172 ? 16.199 8.549 21.366 1.00 90.75 172 HIS A N 1
ATOM 1410 C CA . HIS A 1 172 ? 17.404 9.264 20.968 1.00 90.75 172 HIS A CA 1
ATOM 1411 C C . HIS A 1 172 ? 18.337 9.415 22.162 1.00 90.75 172 HIS A C 1
ATOM 1413 O O . HIS A 1 172 ? 17.902 9.452 23.318 1.00 90.75 172 HIS A O 1
ATOM 1419 N N . ILE A 1 173 ? 19.625 9.480 21.857 1.00 88.31 173 ILE A N 1
ATOM 1420 C CA . ILE A 1 173 ? 20.682 9.696 22.836 1.00 88.31 173 ILE A CA 1
ATOM 1421 C C . ILE A 1 173 ? 20.994 11.188 22.842 1.00 88.31 173 ILE A C 1
ATOM 1423 O O . ILE A 1 173 ? 21.239 11.776 21.791 1.00 88.31 173 ILE A O 1
ATOM 1427 N N . ASP A 1 174 ? 20.942 11.815 24.014 1.00 83.94 174 ASP A N 1
ATOM 1428 C CA . ASP A 1 174 ? 21.318 13.218 24.151 1.00 83.94 174 ASP A CA 1
ATOM 1429 C C . ASP A 1 174 ? 22.845 13.404 24.251 1.00 83.94 174 ASP A C 1
ATOM 1431 O O . ASP A 1 174 ? 23.618 12.456 24.395 1.00 83.94 174 ASP A O 1
ATOM 1435 N N . ASN A 1 175 ? 23.293 14.660 24.243 1.00 79.94 175 ASN A N 1
ATOM 1436 C CA . ASN A 1 175 ? 24.713 15.005 24.374 1.00 79.94 175 ASN A CA 1
ATOM 1437 C C . ASN A 1 175 ? 25.345 14.640 25.733 1.00 79.94 175 ASN A C 1
ATOM 1439 O O . ASN A 1 175 ? 26.547 14.822 25.887 1.00 79.94 175 ASN A O 1
ATOM 1443 N N . HIS A 1 176 ? 24.569 14.173 26.715 1.00 81.06 176 HIS A N 1
ATOM 1444 C CA . HIS A 1 176 ? 25.043 13.742 28.032 1.00 81.06 176 HIS A CA 1
ATOM 1445 C C . HIS A 1 176 ? 24.994 12.214 28.194 1.00 81.06 176 HIS A C 1
ATOM 1447 O O . HIS A 1 176 ? 25.057 11.732 29.327 1.00 81.06 176 HIS A O 1
ATOM 1453 N N . ASN A 1 177 ? 24.867 11.456 27.096 1.00 81.75 177 ASN A N 1
ATOM 1454 C CA . ASN A 1 177 ? 24.708 9.999 27.103 1.00 81.75 177 ASN A CA 1
ATOM 1455 C C . ASN A 1 177 ? 23.477 9.535 27.904 1.00 81.75 177 ASN A C 1
ATOM 1457 O O . ASN A 1 177 ? 23.531 8.545 28.637 1.00 81.75 177 ASN A O 1
ATOM 1461 N N . ILE A 1 178 ? 22.362 10.257 27.778 1.00 88.69 178 ILE A N 1
ATOM 1462 C CA . ILE A 1 178 ? 21.073 9.906 28.379 1.00 88.69 178 ILE A CA 1
ATOM 1463 C C . ILE A 1 178 ? 20.118 9.440 27.279 1.00 88.69 178 ILE A C 1
ATOM 1465 O O . ILE A 1 178 ? 19.934 10.116 26.266 1.00 88.69 178 ILE A O 1
ATOM 1469 N N . LEU A 1 179 ? 19.464 8.299 27.505 1.00 91.56 179 LEU A N 1
ATOM 1470 C CA . LEU A 1 179 ? 18.430 7.762 26.625 1.00 91.56 179 LEU A CA 1
ATOM 1471 C C . LEU A 1 179 ? 17.077 8.405 26.924 1.00 91.56 179 LEU A C 1
ATOM 1473 O O . LEU A 1 179 ? 16.443 8.164 27.959 1.00 91.56 179 LEU A O 1
ATOM 1477 N N . ILE A 1 180 ? 16.617 9.205 25.969 1.00 93.19 180 ILE A N 1
ATOM 1478 C CA . ILE A 1 180 ? 15.335 9.895 26.029 1.00 93.19 180 ILE A CA 1
ATOM 1479 C C . ILE A 1 180 ? 14.370 9.222 25.056 1.00 93.19 180 ILE A C 1
ATOM 1481 O O . ILE A 1 180 ? 14.662 9.044 23.873 1.00 93.19 180 ILE A O 1
ATOM 1485 N N . MET A 1 181 ? 13.184 8.898 25.561 1.00 95.12 181 MET A N 1
ATOM 1486 C CA . MET A 1 181 ? 12.048 8.455 24.773 1.00 95.12 181 MET A CA 1
ATOM 1487 C C . MET A 1 181 ? 11.098 9.635 24.537 1.00 95.12 181 MET A C 1
ATOM 1489 O O . MET A 1 181 ? 10.479 10.177 25.454 1.00 95.12 181 MET A O 1
ATOM 1493 N N . ASN A 1 182 ? 10.956 10.032 23.281 1.00 94.12 182 ASN A N 1
ATOM 1494 C CA . ASN A 1 182 ? 9.954 10.979 22.831 1.00 94.12 182 ASN A CA 1
ATOM 1495 C C . ASN A 1 182 ? 8.641 10.234 22.567 1.00 94.12 182 ASN A C 1
ATOM 1497 O O . ASN A 1 182 ? 8.550 9.399 21.668 1.00 94.12 182 ASN A O 1
ATOM 1501 N N . LEU A 1 183 ? 7.608 10.576 23.334 1.00 92.06 183 LEU A N 1
ATOM 1502 C CA . LEU A 1 183 ? 6.231 10.140 23.130 1.00 92.06 183 LEU A CA 1
ATOM 1503 C C . LEU A 1 183 ? 5.476 11.278 22.441 1.00 92.06 183 LEU A C 1
ATOM 1505 O O . LEU A 1 183 ? 5.081 12.269 23.070 1.00 92.06 183 LEU A O 1
ATOM 1509 N N . GLY A 1 184 ? 5.307 11.205 21.121 1.00 85.69 184 GLY A N 1
ATOM 1510 C CA . GLY A 1 184 ? 4.700 12.328 20.410 1.00 85.69 184 GLY A CA 1
ATOM 1511 C C . GLY A 1 184 ? 5.656 13.523 20.333 1.00 85.69 184 GLY A C 1
ATOM 1512 O O . GLY A 1 184 ? 6.628 13.518 19.590 1.00 85.69 184 GLY A O 1
ATOM 1513 N N . ARG A 1 185 ? 5.344 14.583 21.079 1.00 83.88 185 ARG A N 1
ATOM 1514 C CA . ARG A 1 185 ? 6.198 15.777 21.235 1.00 83.88 185 ARG A CA 1
ATOM 1515 C C . ARG A 1 185 ? 6.737 15.926 22.659 1.00 83.88 185 ARG A C 1
ATOM 1517 O O . ARG A 1 185 ? 7.338 16.948 22.977 1.00 83.88 185 ARG A O 1
ATOM 1524 N N . ARG A 1 186 ? 6.437 14.966 23.536 1.00 90.88 186 ARG A N 1
ATOM 1525 C CA . ARG A 1 186 ? 6.780 15.000 24.958 1.00 90.88 186 ARG A CA 1
ATOM 1526 C C . ARG A 1 186 ? 7.986 14.117 25.208 1.00 90.88 186 ARG A C 1
ATOM 1528 O O . ARG A 1 186 ? 8.070 13.039 24.631 1.00 90.88 186 ARG A O 1
ATOM 1535 N N . LYS A 1 187 ? 8.900 14.584 26.054 1.00 92.25 187 LYS A N 1
ATOM 1536 C CA . LYS A 1 187 ? 10.146 13.888 26.373 1.00 92.25 187 LYS A CA 1
ATOM 1537 C C . LYS A 1 187 ? 10.001 13.193 27.717 1.00 92.25 187 LYS A C 1
ATOM 1539 O O . LYS A 1 187 ? 9.629 13.837 28.693 1.00 92.25 187 LYS A O 1
ATOM 1544 N N . VAL A 1 188 ? 10.320 11.908 27.774 1.00 94.00 188 VAL A N 1
ATOM 1545 C CA . VAL A 1 188 ? 10.433 11.142 29.019 1.00 94.00 188 VAL A CA 1
ATOM 1546 C C . VAL A 1 188 ? 11.729 10.340 28.992 1.00 94.00 188 VAL A C 1
ATOM 1548 O O . VAL A 1 188 ? 12.248 10.033 27.922 1.00 94.00 188 VAL A O 1
ATOM 1551 N N . LEU A 1 189 ? 12.293 10.018 30.154 1.00 94.94 189 LEU A N 1
ATOM 1552 C CA . LEU A 1 189 ? 13.460 9.137 30.199 1.00 94.94 189 LEU A CA 1
ATOM 1553 C C . LEU A 1 189 ? 13.027 7.703 29.900 1.00 94.94 189 LEU A C 1
ATOM 1555 O O . LEU A 1 189 ? 11.936 7.279 30.294 1.00 94.94 189 LEU A O 1
ATOM 1559 N N . LEU A 1 190 ? 13.895 6.948 29.229 1.00 94.56 190 LEU A N 1
ATOM 1560 C CA . LEU A 1 190 ? 13.618 5.551 28.904 1.00 94.56 190 LEU A CA 1
ATOM 1561 C C . LEU A 1 190 ? 13.398 4.701 30.170 1.00 94.56 190 LEU A C 1
ATOM 1563 O O . LEU A 1 190 ? 12.477 3.887 30.223 1.00 94.56 190 LEU A O 1
ATOM 1567 N N . SER A 1 191 ? 14.179 4.951 31.224 1.00 94.38 191 SER A N 1
ATOM 1568 C CA . SER A 1 191 ? 14.011 4.325 32.543 1.00 94.38 191 SER A CA 1
ATOM 1569 C C . SER A 1 191 ? 12.639 4.613 33.159 1.00 94.38 191 SER A C 1
ATOM 1571 O O . SER A 1 191 ? 12.024 3.709 33.721 1.00 94.38 191 SER A O 1
ATOM 1573 N N . THR A 1 192 ? 12.104 5.829 32.992 1.00 95.19 192 THR A N 1
ATOM 1574 C CA . THR A 1 192 ? 10.765 6.188 33.484 1.00 95.19 192 THR A CA 1
ATOM 1575 C C . THR A 1 192 ? 9.702 5.352 32.774 1.00 95.19 192 THR A C 1
ATOM 1577 O O . THR A 1 192 ? 8.771 4.861 33.409 1.00 95.19 192 THR A O 1
ATOM 1580 N N . PHE A 1 193 ? 9.844 5.143 31.463 1.00 95.00 193 PHE A N 1
ATOM 1581 C CA . PHE A 1 193 ? 8.918 4.311 30.696 1.00 95.00 193 PHE A CA 1
ATOM 1582 C C . PHE A 1 193 ? 8.942 2.845 31.159 1.00 95.00 193 PHE A C 1
ATOM 1584 O O . PHE A 1 193 ? 7.888 2.268 31.425 1.00 95.00 193 PHE A O 1
ATOM 1591 N N . PHE A 1 194 ? 10.128 2.257 31.350 1.00 95.44 194 PHE A N 1
ATOM 1592 C CA . PHE A 1 194 ? 10.247 0.890 31.874 1.00 95.44 194 PHE A CA 1
ATOM 1593 C C . PHE A 1 194 ? 9.714 0.751 33.308 1.00 95.44 194 PHE A C 1
ATOM 1595 O O . PHE A 1 194 ? 9.027 -0.222 33.622 1.00 95.44 194 PHE A O 1
ATOM 1602 N N . ARG A 1 195 ? 9.926 1.746 34.175 1.00 94.44 195 ARG A N 1
ATOM 1603 C CA . ARG A 1 195 ? 9.336 1.748 35.524 1.00 94.44 195 ARG A CA 1
ATOM 1604 C C . ARG A 1 195 ? 7.812 1.814 35.495 1.00 94.44 195 ARG A C 1
ATOM 1606 O O . ARG A 1 195 ? 7.170 1.166 36.317 1.00 94.44 195 ARG A O 1
ATOM 1613 N N . ALA A 1 196 ? 7.214 2.529 34.539 1.00 94.06 196 ALA A N 1
ATOM 1614 C CA . ALA A 1 196 ? 5.759 2.557 34.355 1.00 94.06 196 ALA A CA 1
ATOM 1615 C C . ALA A 1 196 ? 5.183 1.179 33.960 1.00 94.06 196 ALA A C 1
ATOM 1617 O O . ALA A 1 196 ? 4.114 0.793 34.450 1.00 94.06 196 ALA A O 1
ATOM 1618 N N . LEU A 1 197 ? 5.934 0.408 33.164 1.00 93.62 197 LEU A N 1
ATOM 1619 C CA . LEU A 1 197 ? 5.647 -1.002 32.860 1.00 93.62 197 LEU A CA 1
ATOM 1620 C C . LEU A 1 197 ? 5.859 -1.943 34.062 1.00 93.62 197 LEU A C 1
ATOM 1622 O O . LEU A 1 197 ? 5.413 -3.084 34.046 1.00 93.62 197 LEU A O 1
ATOM 1626 N N . GLY A 1 198 ? 6.482 -1.463 35.141 1.00 92.69 198 GLY A N 1
ATOM 1627 C CA . GLY A 1 198 ? 6.705 -2.229 36.367 1.00 92.69 198 GLY A CA 1
ATOM 1628 C C . GLY A 1 198 ? 8.050 -2.950 36.431 1.00 92.69 198 GLY A C 1
ATOM 1629 O O . GLY A 1 198 ? 8.199 -3.872 37.230 1.00 92.69 198 GLY A O 1
ATOM 1630 N N . TYR A 1 199 ? 9.028 -2.545 35.618 1.00 93.44 199 TYR A N 1
ATOM 1631 C CA . TYR A 1 199 ? 10.409 -3.009 35.747 1.00 93.44 199 TYR A CA 1
ATOM 1632 C C . TYR A 1 199 ? 11.128 -2.213 36.844 1.00 93.44 199 TYR A C 1
ATOM 1634 O O . TYR A 1 199 ? 11.002 -0.989 36.910 1.00 93.44 199 TYR A O 1
ATOM 1642 N N . ASP A 1 200 ? 11.876 -2.905 37.700 1.00 92.56 200 ASP A N 1
ATOM 1643 C CA . ASP A 1 200 ? 12.798 -2.281 38.648 1.00 92.56 200 ASP A CA 1
ATOM 1644 C C . ASP A 1 200 ? 14.178 -2.061 38.005 1.00 92.56 200 ASP A C 1
ATOM 1646 O O . ASP A 1 200 ? 14.478 -2.576 36.925 1.00 92.56 200 ASP A O 1
ATOM 1650 N N . ASP A 1 201 ? 15.022 -1.268 38.665 1.00 90.88 201 ASP A N 1
ATOM 1651 C CA . ASP A 1 201 ? 16.331 -0.888 38.126 1.00 90.88 201 ASP A CA 1
ATOM 1652 C C . ASP A 1 201 ? 17.232 -2.115 37.892 1.00 90.88 201 ASP A C 1
ATOM 1654 O O . ASP A 1 201 ? 17.938 -2.183 36.885 1.00 90.88 201 ASP A O 1
ATOM 1658 N N . GLU A 1 202 ? 17.166 -3.125 38.768 1.00 88.62 202 GLU A N 1
ATOM 1659 C CA . GLU A 1 202 ? 17.916 -4.374 38.597 1.00 88.62 202 GLU A CA 1
ATOM 1660 C C . GLU A 1 202 ? 17.461 -5.161 37.366 1.00 88.62 202 GLU A C 1
ATOM 1662 O O . GLU A 1 202 ? 18.297 -5.650 36.604 1.00 88.62 202 GLU A O 1
ATOM 1667 N N . LYS A 1 203 ? 16.149 -5.291 37.147 1.00 89.50 203 LYS A N 1
ATOM 1668 C CA . LYS A 1 203 ? 15.595 -5.997 35.992 1.00 89.50 203 LYS A CA 1
ATOM 1669 C C . LYS A 1 203 ? 15.901 -5.249 34.702 1.00 89.50 203 LYS A C 1
ATOM 1671 O O . LYS A 1 203 ? 16.263 -5.902 33.731 1.00 89.50 203 LYS A O 1
ATOM 1676 N N . ILE A 1 204 ? 15.827 -3.914 34.692 1.00 90.38 204 ILE A N 1
ATOM 1677 C CA . ILE A 1 204 ? 16.237 -3.101 33.533 1.00 90.38 204 ILE A CA 1
ATOM 1678 C C . ILE A 1 204 ? 17.696 -3.406 33.171 1.00 90.38 204 ILE A C 1
ATOM 1680 O O . ILE A 1 204 ? 17.992 -3.701 32.016 1.00 90.38 204 ILE A O 1
ATOM 1684 N N . LEU A 1 205 ? 18.605 -3.402 34.151 1.00 89.75 205 LEU A N 1
ATOM 1685 C CA . LEU A 1 205 ? 20.019 -3.691 33.900 1.00 89.75 205 LEU A CA 1
ATOM 1686 C C . LEU A 1 205 ? 20.247 -5.121 33.395 1.00 89.75 205 LEU A C 1
ATOM 1688 O O . LEU A 1 205 ? 21.011 -5.304 32.453 1.00 89.75 205 LEU A O 1
ATOM 1692 N N . ARG A 1 206 ? 19.560 -6.121 33.963 1.00 87.75 206 ARG A N 1
ATOM 1693 C CA . ARG A 1 206 ? 19.677 -7.531 33.539 1.00 87.75 206 ARG A CA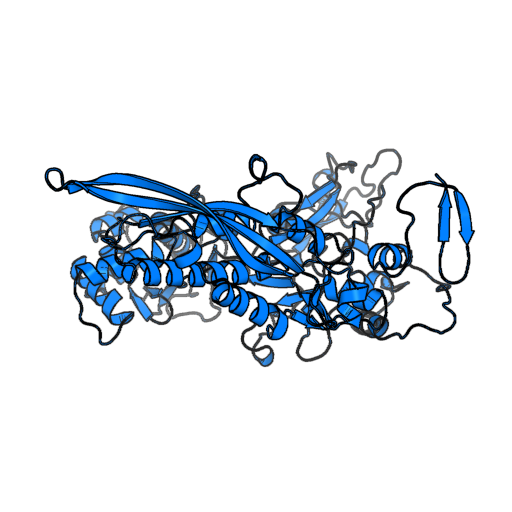 1
ATOM 1694 C C . ARG A 1 206 ? 19.122 -7.804 32.141 1.00 87.75 206 ARG A C 1
ATOM 1696 O O . ARG A 1 206 ? 19.522 -8.784 31.528 1.00 87.75 206 ARG A O 1
ATOM 1703 N N . ILE A 1 207 ? 18.185 -6.986 31.659 1.00 88.81 207 ILE A N 1
ATOM 1704 C CA . ILE A 1 207 ? 17.639 -7.112 30.299 1.00 88.81 207 ILE A CA 1
ATOM 1705 C C . ILE A 1 207 ? 18.668 -6.662 29.261 1.00 88.81 207 ILE A C 1
ATOM 1707 O O . ILE A 1 207 ? 18.793 -7.292 28.216 1.00 88.81 207 ILE A O 1
ATOM 1711 N N . PHE A 1 208 ? 19.399 -5.580 29.538 1.00 87.75 208 PHE A N 1
ATOM 1712 C CA . PHE A 1 208 ? 20.306 -4.972 28.559 1.00 87.75 208 PHE A CA 1
ATOM 1713 C C . PHE A 1 208 ? 21.772 -5.394 28.716 1.00 87.75 208 PHE A C 1
ATOM 1715 O O . PHE A 1 208 ? 22.542 -5.252 27.766 1.00 87.75 208 PHE A O 1
ATOM 1722 N N . TYR A 1 209 ? 22.166 -5.931 29.875 1.00 84.69 209 TYR A N 1
ATOM 1723 C CA . TYR A 1 209 ? 23.535 -6.368 30.147 1.00 84.69 209 TYR A CA 1
ATOM 1724 C C . TYR A 1 209 ? 23.568 -7.751 30.807 1.00 84.69 209 TYR A C 1
ATOM 1726 O O . TYR A 1 209 ? 23.012 -7.952 31.887 1.00 84.69 209 TYR A O 1
ATOM 1734 N N . ASP A 1 210 ? 24.302 -8.680 30.187 1.00 75.56 210 ASP A N 1
ATOM 1735 C CA . ASP A 1 210 ? 24.446 -10.067 30.657 1.00 75.56 210 ASP A CA 1
ATOM 1736 C C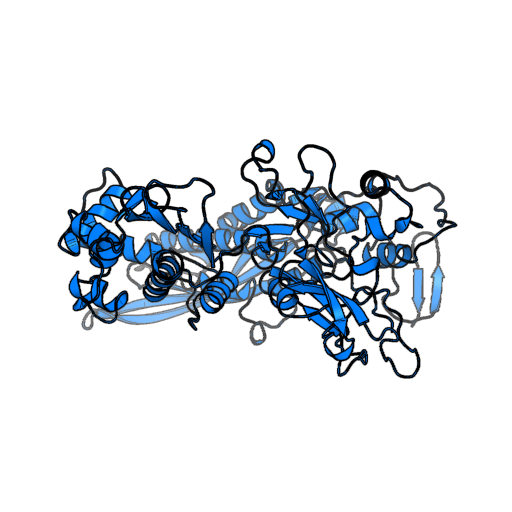 . ASP A 1 210 ? 25.196 -10.180 31.998 1.00 75.56 210 ASP A C 1
ATOM 1738 O O . ASP A 1 210 ? 24.913 -11.061 32.810 1.00 75.56 210 ASP A O 1
ATOM 1742 N N . ASP A 1 211 ? 26.175 -9.297 32.236 1.00 74.19 211 ASP A N 1
ATOM 1743 C CA . ASP A 1 211 ? 27.030 -9.307 33.427 1.00 74.19 211 ASP A CA 1
ATOM 1744 C C . ASP A 1 211 ? 27.095 -7.905 34.062 1.00 74.19 211 ASP A C 1
ATOM 1746 O O . ASP A 1 211 ? 27.843 -7.042 33.583 1.00 74.19 211 ASP A O 1
ATOM 1750 N N . PRO A 1 212 ? 26.359 -7.668 35.167 1.00 66.31 212 PRO A N 1
ATOM 1751 C CA . PRO A 1 212 ? 26.350 -6.387 35.868 1.00 66.31 212 PRO A CA 1
ATOM 1752 C C . PRO A 1 212 ? 27.732 -5.919 36.345 1.00 66.31 212 PRO A C 1
ATOM 1754 O O . PRO A 1 212 ? 27.943 -4.724 36.531 1.00 66.31 212 PRO A O 1
ATOM 1757 N N . SER A 1 213 ? 28.689 -6.840 36.526 1.00 66.50 213 SER A N 1
ATOM 1758 C CA . SER A 1 213 ? 30.045 -6.522 36.990 1.00 66.50 213 SER A CA 1
ATOM 1759 C C . SER A 1 213 ? 30.963 -5.965 35.894 1.00 66.50 213 SER A C 1
ATOM 1761 O O . SER A 1 213 ? 32.010 -5.396 36.201 1.00 66.50 213 SER A O 1
ATOM 1763 N N . LYS A 1 214 ? 30.568 -6.096 34.620 1.00 68.25 214 LYS A N 1
ATOM 1764 C CA . LYS A 1 214 ? 31.326 -5.626 33.446 1.00 68.25 214 LYS A CA 1
ATOM 1765 C C . LYS A 1 214 ? 30.732 -4.378 32.798 1.00 68.25 214 LYS A C 1
ATOM 1767 O O . LYS A 1 214 ? 31.199 -3.959 31.738 1.00 68.25 214 LYS A O 1
ATOM 1772 N N . ILE A 1 215 ? 29.713 -3.787 33.416 1.00 73.81 215 ILE A N 1
ATOM 1773 C CA . ILE A 1 215 ? 29.089 -2.565 32.919 1.00 73.81 215 ILE A CA 1
ATOM 1774 C C . ILE A 1 215 ? 30.090 -1.417 33.060 1.00 73.81 215 ILE A C 1
ATOM 1776 O O . ILE A 1 215 ? 30.569 -1.119 34.156 1.00 73.81 215 ILE A O 1
ATOM 1780 N N . LYS A 1 216 ? 30.417 -0.763 31.943 1.00 72.62 216 LYS A N 1
ATOM 1781 C CA . LYS A 1 216 ? 31.238 0.448 31.980 1.00 72.62 216 LYS A CA 1
ATOM 1782 C C . LYS A 1 216 ? 30.448 1.579 32.639 1.00 72.62 216 LYS A C 1
ATOM 1784 O O . LYS A 1 216 ? 29.242 1.698 32.445 1.00 72.62 216 LYS A O 1
ATOM 1789 N N . SER A 1 217 ? 31.125 2.435 33.398 1.00 65.00 217 SER A N 1
ATOM 1790 C CA . SER A 1 217 ? 30.477 3.544 34.113 1.00 65.00 217 SER A CA 1
ATOM 1791 C C . SER A 1 217 ? 29.820 4.582 33.193 1.00 65.00 217 SER A C 1
ATOM 1793 O O . SER A 1 217 ? 28.962 5.331 33.646 1.00 65.00 217 SER A O 1
ATOM 1795 N N . ASP A 1 218 ? 30.237 4.644 31.928 1.00 71.50 218 ASP A N 1
ATOM 1796 C CA . ASP A 1 218 ? 29.724 5.527 30.876 1.00 71.50 218 ASP A CA 1
ATOM 1797 C C . ASP A 1 218 ? 28.643 4.874 29.991 1.00 71.50 218 ASP A C 1
ATOM 1799 O O . ASP A 1 218 ? 28.224 5.476 29.003 1.00 71.50 218 ASP A O 1
ATOM 1803 N N . ALA A 1 219 ? 28.183 3.665 30.335 1.00 82.38 219 ALA A N 1
ATOM 1804 C CA . ALA A 1 219 ? 27.122 2.974 29.607 1.00 82.38 219 ALA A CA 1
ATOM 1805 C C . ALA A 1 219 ? 25.777 3.718 29.708 1.00 82.38 219 ALA A C 1
ATOM 1807 O O . ALA A 1 219 ? 25.444 4.298 30.745 1.00 82.38 219 ALA A O 1
ATOM 1808 N N . LEU A 1 220 ? 24.979 3.657 28.637 1.00 85.94 220 LEU A N 1
ATOM 1809 C CA . LEU A 1 220 ? 23.818 4.537 28.433 1.00 85.94 220 LEU A CA 1
ATOM 1810 C C . LEU A 1 220 ? 22.667 4.311 29.422 1.00 85.94 220 LEU A C 1
ATOM 1812 O O . LEU A 1 220 ? 21.992 5.251 29.843 1.00 85.94 220 LEU A O 1
ATOM 1816 N N . ILE A 1 221 ? 22.381 3.061 29.776 1.00 89.00 221 ILE A N 1
ATOM 1817 C CA . ILE A 1 221 ? 21.248 2.743 30.654 1.00 89.00 221 ILE A CA 1
ATOM 1818 C C . ILE A 1 221 ? 21.550 3.126 32.118 1.00 89.00 221 ILE A C 1
ATOM 1820 O O . ILE A 1 221 ? 20.712 3.811 32.709 1.00 89.00 221 ILE A O 1
ATOM 1824 N N . PRO A 1 222 ? 22.715 2.789 32.721 1.00 89.44 222 PRO A N 1
ATOM 1825 C CA . PRO A 1 222 ? 23.063 3.251 34.069 1.00 8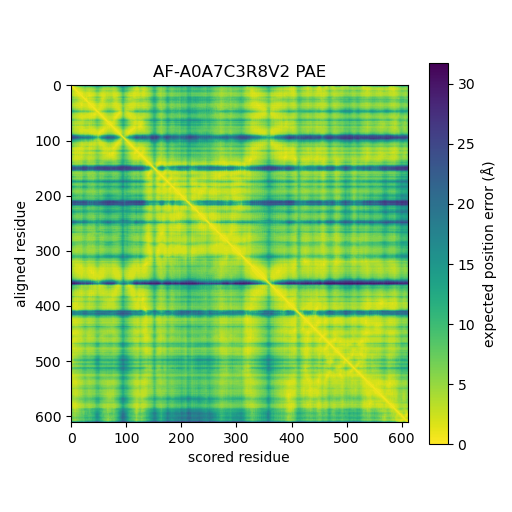9.44 222 PRO A CA 1
ATOM 1826 C C . PRO A 1 222 ? 23.067 4.775 34.226 1.00 89.44 222 PRO A C 1
ATOM 1828 O O . PRO A 1 222 ? 22.535 5.285 35.214 1.00 89.44 222 PRO A O 1
ATOM 1831 N N . THR A 1 223 ? 23.622 5.515 33.259 1.00 89.31 223 THR A N 1
ATOM 1832 C CA . THR A 1 223 ? 23.623 6.990 33.279 1.00 89.31 223 THR A CA 1
ATOM 1833 C C . THR A 1 223 ? 22.202 7.547 33.221 1.00 89.31 223 THR A C 1
ATOM 1835 O O . THR A 1 223 ? 21.876 8.490 33.946 1.00 89.31 223 THR A O 1
ATOM 1838 N N . THR A 1 224 ? 21.331 6.925 32.421 1.00 91.94 224 THR A N 1
ATOM 1839 C CA . THR A 1 224 ? 19.909 7.284 32.324 1.00 91.94 224 THR A CA 1
ATOM 1840 C C . THR A 1 224 ? 19.170 7.030 33.639 1.00 91.94 224 THR A C 1
ATOM 1842 O O . THR A 1 224 ? 18.469 7.922 34.114 1.00 91.94 224 THR A O 1
ATOM 1845 N N . ILE A 1 225 ? 19.372 5.867 34.272 1.00 91.56 225 ILE A N 1
ATOM 1846 C CA . ILE A 1 225 ? 18.773 5.527 35.576 1.00 91.56 225 ILE A CA 1
ATOM 1847 C C . ILE A 1 225 ? 19.236 6.508 36.662 1.00 91.56 225 ILE A C 1
ATOM 1849 O O . ILE A 1 225 ? 18.417 6.978 37.449 1.00 91.56 225 ILE A O 1
ATOM 1853 N N . ALA A 1 226 ? 20.524 6.867 36.688 1.00 90.38 226 ALA A N 1
ATOM 1854 C CA . ALA A 1 226 ? 21.080 7.797 37.674 1.00 90.38 226 ALA A CA 1
ATOM 1855 C C . ALA A 1 226 ? 20.515 9.225 37.552 1.00 90.38 226 ALA A C 1
ATOM 1857 O O . ALA A 1 226 ? 20.446 9.953 38.544 1.00 90.38 226 ALA A O 1
ATOM 1858 N N . ARG A 1 227 ? 20.112 9.633 36.341 1.00 90.56 227 ARG A N 1
ATOM 1859 C CA . ARG A 1 227 ? 19.461 10.923 36.054 1.00 90.56 227 ARG A CA 1
ATOM 1860 C C . ARG A 1 227 ? 17.948 10.907 36.274 1.00 90.56 227 ARG A C 1
ATOM 1862 O O . ARG A 1 227 ? 17.342 11.979 36.278 1.00 90.56 227 ARG A O 1
ATOM 1869 N N . ASP A 1 228 ? 17.333 9.739 36.429 1.00 91.62 228 ASP A N 1
ATOM 1870 C CA . ASP A 1 228 ? 15.888 9.624 36.565 1.00 91.62 228 ASP A CA 1
ATOM 1871 C C . ASP A 1 228 ? 15.417 9.916 37.992 1.00 91.62 228 ASP A C 1
ATOM 1873 O O . ASP A 1 228 ? 15.716 9.200 38.944 1.00 91.62 228 ASP A O 1
ATOM 1877 N N . GLU A 1 229 ? 14.635 10.985 38.122 1.00 91.19 229 GLU A N 1
ATOM 1878 C CA . GLU A 1 229 ? 14.042 11.440 39.381 1.00 91.19 229 GLU A CA 1
ATOM 1879 C C . GLU A 1 229 ? 12.954 10.502 39.916 1.00 91.19 229 GLU A C 1
ATOM 1881 O O . GLU A 1 229 ? 12.655 10.529 41.110 1.00 91.19 229 GLU A O 1
ATOM 1886 N N . THR A 1 230 ? 12.320 9.710 39.046 1.00 92.19 230 THR A N 1
ATOM 1887 C CA . THR A 1 230 ? 11.292 8.752 39.472 1.00 92.19 230 THR A CA 1
ATOM 1888 C C . THR A 1 230 ? 11.947 7.586 40.206 1.00 92.19 230 THR A C 1
ATOM 1890 O O . THR A 1 230 ? 13.113 7.287 39.976 1.00 92.19 230 THR A O 1
ATOM 1893 N N . LYS A 1 231 ? 11.243 6.922 41.124 1.00 89.75 231 LYS A N 1
ATOM 1894 C CA . LYS A 1 231 ? 11.757 5.703 41.783 1.00 89.75 231 LYS A CA 1
ATOM 1895 C C . LYS A 1 231 ? 10.747 4.574 41.798 1.00 89.75 231 LYS A C 1
ATOM 1897 O O . LYS A 1 231 ? 11.120 3.407 41.833 1.00 89.75 231 LYS A O 1
ATOM 1902 N N . THR A 1 232 ? 9.465 4.916 41.770 1.00 93.06 232 THR A N 1
ATOM 1903 C CA . THR A 1 232 ? 8.372 3.944 41.813 1.00 93.06 232 THR A CA 1
ATOM 1904 C C . THR A 1 232 ? 7.572 3.938 40.515 1.00 93.06 232 THR A C 1
ATOM 1906 O O . THR A 1 232 ? 7.533 4.925 39.776 1.00 93.06 232 THR A O 1
ATOM 1909 N N . ARG A 1 233 ? 6.875 2.825 40.260 1.00 93.88 233 ARG A N 1
ATOM 1910 C CA . ARG A 1 233 ? 5.934 2.685 39.139 1.00 93.88 233 ARG A CA 1
ATOM 1911 C C . ARG A 1 233 ? 4.872 3.788 39.127 1.00 93.88 233 ARG A C 1
ATOM 1913 O O . ARG A 1 233 ? 4.577 4.351 38.076 1.00 93.88 233 ARG A O 1
ATOM 1920 N N . ASP A 1 234 ? 4.340 4.135 40.296 1.00 93.19 234 ASP A N 1
ATOM 1921 C CA . ASP A 1 234 ? 3.287 5.145 40.432 1.00 93.19 234 ASP A CA 1
ATOM 1922 C C . ASP A 1 234 ? 3.793 6.555 40.100 1.00 93.19 234 ASP A C 1
ATOM 1924 O O . ASP A 1 234 ? 3.091 7.329 39.448 1.00 93.19 234 ASP A O 1
ATOM 1928 N N . GLU A 1 235 ? 5.013 6.901 40.519 1.00 92.75 235 GLU A N 1
ATOM 1929 C CA . GLU A 1 235 ? 5.656 8.170 40.154 1.00 92.75 235 GLU A CA 1
ATOM 1930 C C . GLU A 1 235 ? 5.922 8.249 38.651 1.00 92.75 235 GLU A C 1
ATOM 1932 O O . GLU A 1 235 ? 5.649 9.281 38.034 1.00 92.75 235 GLU A O 1
ATOM 1937 N N . ALA A 1 236 ? 6.389 7.151 38.052 1.00 94.12 236 ALA A N 1
ATOM 1938 C CA . ALA A 1 236 ? 6.627 7.062 36.618 1.00 94.12 236 ALA A CA 1
ATOM 1939 C C . ALA A 1 236 ? 5.335 7.238 35.802 1.00 94.12 236 ALA A C 1
ATOM 1941 O O . ALA A 1 236 ? 5.284 8.079 34.901 1.00 94.12 236 ALA A O 1
ATOM 1942 N N . LEU A 1 237 ? 4.260 6.528 36.166 1.00 93.81 237 LEU A N 1
ATOM 1943 C CA . LEU A 1 237 ? 2.945 6.673 35.533 1.00 93.81 237 LEU A CA 1
ATOM 1944 C C . LEU A 1 237 ? 2.402 8.100 35.662 1.00 93.81 237 LEU A C 1
ATOM 1946 O O . LEU A 1 237 ? 1.890 8.652 34.687 1.00 93.81 237 LEU A O 1
ATOM 1950 N N . LYS A 1 238 ? 2.546 8.730 36.836 1.00 92.38 238 LYS A N 1
ATOM 1951 C CA . LYS A 1 238 ? 2.137 10.128 37.042 1.00 92.38 238 LYS A CA 1
ATOM 1952 C C . LYS A 1 238 ? 2.935 11.090 36.169 1.00 92.38 238 LYS A C 1
ATOM 1954 O O . LYS A 1 238 ? 2.317 11.962 35.565 1.00 92.38 238 LYS A O 1
ATOM 1959 N N . LYS A 1 239 ? 4.261 10.919 36.076 1.00 92.12 239 LYS A N 1
ATOM 1960 C CA . LYS A 1 239 ? 5.148 11.764 35.260 1.00 92.12 239 LYS A CA 1
ATOM 1961 C C . LYS A 1 239 ? 4.784 11.676 33.778 1.00 92.12 239 LYS A C 1
ATOM 1963 O O . LYS A 1 239 ? 4.577 12.702 33.134 1.00 92.12 239 LYS A O 1
ATOM 1968 N N . ILE A 1 240 ? 4.605 10.461 33.254 1.00 92.44 240 ILE A N 1
ATOM 1969 C CA . ILE A 1 240 ? 4.171 10.251 31.863 1.00 92.44 240 ILE A CA 1
ATOM 1970 C C . ILE A 1 240 ? 2.781 10.861 31.633 1.00 92.44 240 ILE A C 1
ATOM 1972 O O . ILE A 1 240 ? 2.568 11.572 30.650 1.00 92.44 240 ILE A O 1
ATOM 1976 N N . TYR A 1 241 ? 1.834 10.637 32.548 1.00 92.12 241 TYR A N 1
ATOM 1977 C CA . TYR A 1 241 ? 0.480 11.176 32.422 1.00 92.12 241 TYR A CA 1
ATOM 1978 C C . TYR A 1 241 ? 0.458 12.710 32.436 1.00 92.12 241 TYR A C 1
ATOM 1980 O O . TYR A 1 241 ? -0.213 13.309 31.597 1.00 92.12 241 TYR A O 1
ATOM 1988 N N . SER A 1 242 ? 1.217 13.354 33.330 1.00 90.38 242 SER A N 1
ATOM 1989 C CA . SER A 1 242 ? 1.292 14.817 33.417 1.00 90.38 242 SER A CA 1
ATOM 1990 C C . SER A 1 242 ? 1.927 15.455 32.184 1.00 90.38 242 SER A C 1
ATOM 1992 O O . SER A 1 242 ? 1.478 16.515 31.750 1.00 90.38 242 SER A O 1
ATOM 1994 N N . GLU A 1 243 ? 2.928 14.801 31.589 1.00 90.25 243 GLU A N 1
ATOM 1995 C CA . GLU A 1 243 ? 3.562 15.259 30.348 1.00 90.25 243 GLU A CA 1
ATOM 1996 C C . GLU A 1 243 ? 2.597 15.172 29.157 1.00 90.25 243 GLU A C 1
ATOM 1998 O O . GLU A 1 243 ? 2.468 16.104 28.355 1.00 90.25 243 GLU A O 1
ATOM 2003 N N . LEU A 1 244 ? 1.869 14.058 29.046 1.00 90.06 244 LEU A N 1
ATOM 2004 C CA . LEU A 1 244 ? 0.923 13.832 27.954 1.00 90.06 244 LEU A CA 1
ATOM 2005 C C . LEU A 1 244 ? -0.372 14.645 28.108 1.00 90.06 244 LEU A C 1
ATOM 2007 O O . LEU A 1 244 ? -0.952 15.060 27.102 1.00 90.06 244 LEU A O 1
ATOM 2011 N N . ARG A 1 245 ? -0.828 14.888 29.342 1.00 89.19 245 ARG A N 1
ATOM 2012 C CA . ARG A 1 245 ? -2.068 15.609 29.674 1.00 89.19 245 ARG A CA 1
ATOM 2013 C C . ARG A 1 245 ? -1.823 16.693 30.735 1.00 89.19 245 ARG A C 1
ATOM 2015 O O . ARG A 1 245 ? -2.248 16.542 31.884 1.00 89.19 245 ARG A O 1
ATOM 2022 N N . PRO A 1 246 ? -1.196 17.821 30.358 1.00 87.69 246 PRO A N 1
ATOM 2023 C CA . PRO A 1 246 ? -0.978 18.922 31.288 1.00 87.69 246 PRO A CA 1
ATOM 2024 C C . PRO A 1 246 ? -2.319 19.492 31.774 1.00 87.69 246 PRO A C 1
ATOM 2026 O O . PRO A 1 246 ? -3.217 19.753 30.974 1.00 87.69 246 PRO A O 1
ATOM 2029 N N . GLY A 1 247 ? -2.451 19.684 33.088 1.00 81.62 247 GLY A N 1
ATOM 2030 C CA . GLY A 1 247 ? -3.639 20.274 33.719 1.00 81.62 247 GLY A CA 1
ATOM 2031 C C . GLY A 1 247 ? -4.737 19.289 34.139 1.00 81.62 247 GLY A C 1
ATOM 2032 O O . GLY A 1 247 ? -5.719 19.719 34.739 1.00 81.62 247 GLY A O 1
ATOM 2033 N N . TYR A 1 248 ? -4.584 17.986 33.880 1.00 82.62 248 TYR A N 1
ATOM 2034 C CA . TYR A 1 248 ? -5.509 16.963 34.382 1.00 82.62 248 TYR A CA 1
ATOM 2035 C C . TYR A 1 248 ? -5.054 16.420 35.747 1.00 82.62 248 TYR A C 1
ATOM 2037 O O . TYR A 1 248 ? -3.850 16.263 35.968 1.00 82.62 248 TYR A O 1
ATOM 2045 N N . PRO A 1 249 ? -5.985 16.100 36.667 1.00 84.81 249 PRO A N 1
ATOM 2046 C CA . PRO A 1 249 ? -5.634 15.488 37.945 1.00 84.81 249 PRO A CA 1
ATOM 2047 C C . PRO A 1 249 ? -4.981 14.113 37.734 1.00 84.81 249 PRO A C 1
ATOM 2049 O O . PRO A 1 249 ? -5.415 13.317 36.902 1.00 84.81 249 PRO A O 1
ATOM 2052 N N . THR A 1 250 ? -3.928 13.827 38.498 1.00 79.62 250 THR A N 1
ATOM 2053 C CA . THR A 1 250 ? -3.104 12.616 38.368 1.00 79.62 250 THR A CA 1
ATOM 2054 C C . THR A 1 250 ? -3.625 11.480 39.254 1.00 79.62 250 THR A C 1
ATOM 2056 O O . THR A 1 250 ? -3.035 11.127 40.279 1.00 79.62 250 THR A O 1
ATOM 2059 N N . ILE A 1 251 ? -4.751 10.880 38.862 1.00 89.75 251 ILE A N 1
ATOM 2060 C CA . ILE A 1 251 ? -5.268 9.662 39.504 1.00 89.75 251 ILE A CA 1
ATOM 2061 C C . ILE A 1 251 ? -4.513 8.450 38.943 1.00 89.75 251 ILE A C 1
ATOM 2063 O O . ILE A 1 251 ? -4.545 8.204 37.742 1.00 89.75 251 ILE A O 1
ATOM 2067 N N . ILE A 1 252 ? -3.867 7.659 39.809 1.00 89.19 252 ILE A N 1
ATOM 2068 C CA . ILE A 1 252 ? -2.978 6.548 39.401 1.00 89.19 252 ILE A CA 1
ATOM 2069 C C . ILE A 1 252 ? -3.696 5.539 38.498 1.00 89.19 252 ILE A C 1
ATOM 2071 O O . ILE A 1 252 ? -3.197 5.212 37.428 1.00 89.19 252 ILE A O 1
ATOM 2075 N N . LYS A 1 253 ? -4.898 5.096 38.885 1.00 90.12 253 LYS A N 1
ATOM 2076 C CA . LYS A 1 253 ? -5.678 4.126 38.097 1.00 90.12 253 LYS A CA 1
ATOM 2077 C C . LYS A 1 253 ? -6.038 4.645 36.703 1.00 90.12 253 LYS A C 1
ATOM 2079 O O . LYS A 1 253 ? -6.060 3.878 35.745 1.00 90.12 253 LYS A O 1
ATOM 2084 N N . GLU A 1 254 ? -6.335 5.938 36.582 1.00 88.88 254 GLU A N 1
ATOM 2085 C CA . GLU A 1 254 ? -6.634 6.550 35.284 1.00 88.88 254 GLU A CA 1
ATOM 2086 C C . GLU A 1 254 ? -5.369 6.712 34.444 1.00 88.88 254 GLU A C 1
ATOM 2088 O O . GLU A 1 254 ? -5.404 6.444 33.245 1.00 88.88 254 GLU A O 1
ATOM 2093 N N . ALA A 1 255 ? -4.254 7.091 35.073 1.00 91.31 255 ALA A N 1
ATOM 2094 C CA . ALA A 1 255 ? -2.954 7.190 34.423 1.00 91.31 255 ALA A CA 1
ATOM 2095 C C . ALA A 1 255 ? -2.492 5.834 33.872 1.00 91.31 255 ALA A C 1
ATOM 2097 O O . ALA A 1 255 ? -2.079 5.758 32.717 1.00 91.31 255 ALA A O 1
ATOM 2098 N N . GLU A 1 256 ? -2.635 4.764 34.657 1.00 92.94 256 GLU A N 1
ATOM 2099 C CA . GLU A 1 256 ? -2.340 3.390 34.244 1.00 92.94 256 GLU A CA 1
ATOM 2100 C C . GLU A 1 256 ? -3.214 2.968 33.059 1.00 92.94 256 GLU A C 1
ATOM 2102 O O . GLU A 1 256 ? -2.697 2.581 32.011 1.00 92.94 256 GLU A O 1
ATOM 2107 N N . LYS A 1 257 ? -4.540 3.117 33.181 1.00 92.19 257 LYS A N 1
ATOM 2108 C CA . LYS A 1 257 ? -5.473 2.784 32.097 1.00 92.19 257 LYS A CA 1
ATOM 2109 C C . LYS A 1 257 ? -5.153 3.561 30.820 1.00 92.19 257 LYS A C 1
ATOM 2111 O O . LYS A 1 257 ? -5.178 2.989 29.734 1.00 92.19 257 LYS A O 1
ATOM 2116 N N . TYR A 1 258 ? -4.850 4.852 30.946 1.00 91.25 258 TYR A N 1
ATOM 2117 C CA . TYR A 1 258 ? -4.499 5.702 29.815 1.00 91.25 258 TYR A CA 1
ATOM 2118 C C . TYR A 1 258 ? -3.202 5.243 29.145 1.00 91.25 258 TYR A C 1
ATOM 2120 O O . TYR A 1 258 ? -3.184 5.071 27.929 1.00 91.25 258 TYR A O 1
ATOM 2128 N N . PHE A 1 259 ? -2.154 4.979 29.927 1.00 92.56 259 PHE A N 1
ATOM 2129 C CA . PHE A 1 259 ? -0.871 4.488 29.431 1.00 92.56 259 PHE A CA 1
ATOM 2130 C C . PHE A 1 259 ? -1.021 3.187 28.632 1.00 92.56 259 PHE A C 1
ATOM 2132 O O . PHE A 1 259 ? -0.586 3.128 27.482 1.00 92.56 259 PHE A O 1
ATOM 2139 N N . TYR A 1 260 ? -1.719 2.186 29.182 1.00 92.56 260 TYR A N 1
ATOM 2140 C CA . TYR A 1 260 ? -1.954 0.930 28.465 1.00 92.56 260 TYR A CA 1
ATOM 2141 C C . TYR A 1 260 ? -2.809 1.123 27.217 1.00 92.56 260 TYR A C 1
ATOM 2143 O O . TYR A 1 260 ? -2.469 0.604 26.154 1.00 92.56 260 TYR A O 1
ATOM 2151 N N . SER A 1 261 ? -3.872 1.930 27.313 1.00 91.19 261 SER A N 1
ATOM 2152 C CA . SER A 1 261 ? -4.735 2.215 26.165 1.00 91.19 261 SER A CA 1
ATOM 2153 C C . SER A 1 261 ? -3.986 2.879 25.011 1.00 91.19 261 SER A C 1
ATOM 2155 O O . SER A 1 261 ? -4.334 2.649 23.861 1.00 91.19 261 SER A O 1
ATOM 2157 N N . LEU A 1 262 ? -2.943 3.667 25.291 1.00 90.06 262 LEU A N 1
ATOM 2158 C CA . LEU A 1 262 ? -2.211 4.393 24.259 1.00 90.06 262 LEU A CA 1
ATOM 2159 C C . LEU A 1 262 ? -1.337 3.500 23.380 1.00 90.06 262 LEU A C 1
ATOM 2161 O O . LEU A 1 262 ? -1.249 3.790 22.194 1.00 90.06 262 LEU A O 1
ATOM 2165 N N . PHE A 1 263 ? -0.684 2.477 23.938 1.00 90.56 263 PHE A N 1
ATOM 2166 C CA . PHE A 1 263 ? 0.357 1.711 23.232 1.00 90.56 263 PHE A CA 1
ATOM 2167 C C . PHE A 1 263 ? 0.028 0.221 23.080 1.00 90.56 263 PHE A C 1
ATOM 2169 O O . PHE A 1 263 ? 0.346 -0.379 22.056 1.00 90.56 263 PHE A O 1
ATOM 2176 N N . PHE A 1 264 ? -0.647 -0.365 24.069 1.00 93.44 264 PHE A N 1
ATOM 2177 C CA . PHE A 1 264 ? -0.788 -1.818 24.227 1.00 93.44 264 PHE A CA 1
ATOM 2178 C C . PHE A 1 264 ? -2.224 -2.304 23.987 1.00 93.44 264 PHE A C 1
ATOM 2180 O O . PHE A 1 264 ? -2.613 -3.376 24.442 1.00 93.44 264 PHE A O 1
ATOM 2187 N N . THR A 1 265 ? -3.045 -1.504 23.299 1.00 90.06 265 THR A N 1
ATOM 2188 C CA . THR A 1 265 ? -4.401 -1.898 22.893 1.00 90.06 265 THR A CA 1
ATOM 2189 C C . THR A 1 265 ? -4.623 -1.592 21.422 1.00 90.06 265 THR A C 1
ATOM 2191 O O . THR A 1 265 ? -4.179 -0.553 20.933 1.00 90.06 265 THR A O 1
ATOM 2194 N N . GLU A 1 266 ? -5.357 -2.459 20.724 1.00 83.88 266 GLU A N 1
ATOM 2195 C CA . GLU A 1 266 ? -5.672 -2.277 19.299 1.00 83.88 266 GLU A CA 1
ATOM 2196 C C . GLU A 1 266 ? -6.511 -1.018 19.030 1.00 83.88 266 GLU A C 1
ATOM 2198 O O . GLU A 1 266 ? -6.469 -0.447 17.939 1.00 83.88 266 GLU A O 1
ATOM 2203 N N . GLU A 1 267 ? -7.269 -0.547 20.025 1.00 80.06 267 GLU A N 1
ATOM 2204 C CA . GLU A 1 267 ? -8.056 0.679 19.915 1.00 80.06 267 GLU A CA 1
ATOM 2205 C C . GLU A 1 267 ? -7.171 1.927 19.840 1.00 80.06 267 GLU A C 1
ATOM 2207 O O . GLU A 1 267 ? -7.469 2.823 19.044 1.00 80.06 267 GLU A O 1
ATOM 2212 N N . GLY A 1 268 ? -6.097 1.993 20.632 1.00 84.19 268 GLY A N 1
ATOM 2213 C CA . GLY A 1 268 ? -5.209 3.156 20.690 1.00 84.19 268 GLY A CA 1
ATOM 2214 C C . GLY A 1 268 ? -3.971 3.069 19.799 1.00 84.19 268 GLY A C 1
ATOM 2215 O O . GLY A 1 268 ? -3.458 4.117 19.399 1.00 84.19 268 GLY A O 1
ATOM 2216 N N . TYR A 1 269 ? -3.533 1.857 19.445 1.00 91.44 269 TYR A N 1
ATOM 2217 C CA . TYR A 1 269 ? -2.310 1.624 18.681 1.00 91.44 269 TYR A CA 1
ATOM 2218 C C . TYR A 1 269 ? -2.476 0.511 17.640 1.00 91.44 269 TYR A C 1
ATOM 2220 O O . TYR A 1 269 ? -2.883 -0.601 17.962 1.00 91.44 269 TYR A O 1
ATOM 2228 N N . ASP A 1 270 ? -2.119 0.802 16.392 1.00 90.06 270 ASP A N 1
ATOM 2229 C CA . ASP A 1 270 ? -2.173 -0.127 15.264 1.00 90.06 270 ASP A CA 1
ATOM 2230 C C . ASP A 1 270 ? -0.907 0.034 14.412 1.00 90.06 270 ASP A C 1
ATOM 2232 O O . ASP A 1 270 ? -0.654 1.092 13.828 1.00 90.06 270 ASP A O 1
ATOM 2236 N N . LEU A 1 271 ? -0.095 -1.017 14.353 1.00 91.31 271 LEU A N 1
ATOM 2237 C CA . LEU A 1 271 ? 1.092 -1.125 13.509 1.00 91.31 271 LEU A CA 1
ATOM 2238 C C . LEU A 1 271 ? 0.742 -1.510 12.072 1.00 91.31 271 LEU A C 1
ATOM 2240 O O . LEU A 1 271 ? 1.610 -1.400 11.215 1.00 91.31 271 LEU A O 1
ATOM 2244 N N . SER A 1 272 ? -0.497 -1.920 11.782 1.00 88.88 272 SER A N 1
ATOM 2245 C CA . SER A 1 272 ? -0.888 -2.679 10.585 1.00 88.88 272 SER A CA 1
ATOM 2246 C C . SER A 1 272 ? -0.158 -4.023 10.452 1.00 88.88 272 SER A C 1
ATOM 2248 O O . SER A 1 272 ? 0.823 -4.298 11.144 1.00 88.88 272 SER A O 1
ATOM 2250 N N . GLU A 1 273 ? -0.622 -4.874 9.536 1.00 88.06 273 GLU A N 1
ATOM 2251 C CA . GLU A 1 273 ? 0.055 -6.144 9.232 1.00 88.06 273 GLU A CA 1
ATOM 2252 C C . GLU A 1 273 ? 1.467 -5.915 8.691 1.00 88.06 273 GLU A C 1
ATOM 2254 O O . GLU A 1 273 ? 2.414 -6.541 9.159 1.00 88.06 273 GLU A O 1
ATOM 2259 N N . ALA A 1 274 ? 1.620 -4.958 7.769 1.00 88.38 274 ALA A N 1
ATOM 2260 C CA . ALA A 1 274 ? 2.909 -4.622 7.173 1.00 88.38 274 ALA A CA 1
ATOM 2261 C C . ALA A 1 274 ? 3.913 -4.118 8.222 1.00 88.38 274 ALA A C 1
ATOM 2263 O O . ALA A 1 274 ? 5.085 -4.485 8.191 1.00 88.38 274 ALA A O 1
ATOM 2264 N N . GLY A 1 275 ? 3.460 -3.305 9.184 1.00 91.81 275 GLY A N 1
ATOM 2265 C CA . GLY A 1 275 ? 4.342 -2.807 10.239 1.00 91.81 275 GLY A CA 1
ATOM 2266 C C . GLY A 1 275 ? 4.741 -3.862 11.257 1.00 91.81 275 GLY A C 1
ATOM 2267 O O . GLY A 1 275 ? 5.896 -3.875 11.684 1.00 91.81 275 GLY A O 1
ATOM 2268 N N . ARG A 1 276 ? 3.824 -4.771 11.611 1.00 93.62 276 ARG A N 1
ATOM 2269 C CA . ARG A 1 276 ? 4.139 -5.909 12.481 1.00 93.62 276 ARG A CA 1
ATOM 2270 C C . ARG A 1 276 ? 5.149 -6.848 11.818 1.00 93.62 276 ARG A C 1
ATOM 2272 O O . ARG A 1 276 ? 6.157 -7.167 12.443 1.00 93.62 276 ARG A O 1
ATOM 2279 N N . ASP A 1 277 ? 4.926 -7.222 10.558 1.00 91.31 277 ASP A N 1
ATOM 2280 C CA . ASP A 1 277 ? 5.862 -8.045 9.776 1.00 91.31 277 ASP A CA 1
ATOM 2281 C C . ASP A 1 277 ? 7.256 -7.408 9.710 1.00 91.31 277 ASP A C 1
ATOM 2283 O O . ASP A 1 277 ? 8.274 -8.057 9.950 1.00 91.31 277 ASP A O 1
ATOM 2287 N N . ARG A 1 278 ? 7.311 -6.091 9.502 1.00 90.75 278 ARG A N 1
ATOM 2288 C CA . ARG A 1 278 ? 8.575 -5.367 9.428 1.00 90.75 278 ARG A CA 1
ATOM 2289 C C . ARG A 1 278 ? 9.324 -5.288 10.756 1.00 90.75 278 ARG A C 1
ATOM 2291 O O . ARG A 1 278 ? 10.542 -5.457 10.766 1.00 90.75 278 ARG A O 1
ATOM 2298 N N . ILE A 1 279 ? 8.628 -5.033 11.866 1.00 94.00 279 ILE A N 1
ATOM 2299 C CA . ILE A 1 279 ? 9.240 -5.054 13.206 1.00 94.00 279 ILE A CA 1
ATOM 2300 C C . ILE A 1 279 ? 9.782 -6.449 13.503 1.00 94.00 279 ILE A C 1
ATOM 2302 O O . ILE A 1 279 ? 10.933 -6.577 13.912 1.00 94.00 279 ILE A O 1
ATOM 2306 N N . ASN A 1 280 ? 8.995 -7.486 13.212 1.00 94.56 280 ASN A N 1
ATOM 2307 C CA . ASN A 1 280 ? 9.416 -8.874 13.352 1.00 94.56 280 ASN A CA 1
ATOM 2308 C C . ASN A 1 280 ? 10.683 -9.167 12.540 1.00 94.56 280 ASN A C 1
ATOM 2310 O O . ASN A 1 280 ? 11.659 -9.665 13.095 1.00 94.56 280 ASN A O 1
ATOM 2314 N N . LYS A 1 281 ? 10.715 -8.789 11.255 1.00 90.88 281 LYS A N 1
ATOM 2315 C CA . LYS A 1 281 ? 11.878 -8.998 10.382 1.00 90.88 281 LYS A CA 1
ATOM 2316 C C . LYS A 1 281 ? 13.118 -8.238 10.867 1.00 90.88 281 LYS A C 1
ATOM 2318 O O . LYS A 1 281 ? 14.205 -8.806 10.863 1.00 90.88 281 LYS A O 1
ATOM 2323 N N . LYS A 1 282 ? 12.977 -6.972 11.286 1.00 91.62 282 LYS A N 1
ATOM 2324 C CA . LYS A 1 282 ? 14.113 -6.126 11.705 1.00 91.62 282 LYS A CA 1
ATOM 2325 C C . LYS A 1 282 ? 14.681 -6.524 13.070 1.00 91.62 282 LYS A C 1
ATOM 2327 O O . LYS A 1 282 ? 15.893 -6.460 13.247 1.00 91.62 282 LYS A O 1
ATOM 2332 N N . LEU A 1 283 ? 13.824 -6.914 14.016 1.00 93.25 283 LEU A N 1
ATOM 2333 C CA . LEU A 1 283 ? 14.213 -7.241 15.395 1.00 93.25 283 LEU A CA 1
ATOM 2334 C C . LEU A 1 283 ? 14.348 -8.752 15.656 1.00 93.25 283 LEU A C 1
ATOM 2336 O O . LEU A 1 283 ? 14.735 -9.144 16.749 1.00 93.25 283 LEU A O 1
ATOM 2340 N N . GLY A 1 284 ? 14.033 -9.610 14.681 1.00 92.44 284 GLY A N 1
ATOM 2341 C CA . GLY A 1 284 ? 14.070 -11.067 14.853 1.00 92.44 284 GLY A CA 1
ATOM 2342 C C . GLY A 1 284 ? 12.934 -11.620 15.724 1.00 92.44 284 GLY A C 1
ATOM 2343 O O . GLY A 1 284 ? 13.113 -12.636 16.394 1.00 92.44 284 GLY A O 1
ATOM 2344 N N . LEU A 1 285 ? 11.774 -10.957 15.726 1.00 93.44 285 LEU A N 1
ATOM 2345 C CA . LEU A 1 285 ? 10.589 -11.340 16.507 1.00 93.44 285 LEU A CA 1
ATOM 2346 C C . LEU A 1 285 ? 9.573 -12.117 15.663 1.00 93.44 285 LEU A C 1
ATOM 2348 O O . LEU A 1 285 ? 9.694 -12.207 14.445 1.00 93.44 285 LEU A O 1
ATOM 2352 N N . ASN A 1 286 ? 8.558 -12.694 16.312 1.00 93.75 286 ASN A N 1
ATOM 2353 C CA . ASN A 1 286 ? 7.519 -13.478 15.637 1.00 93.75 286 ASN A CA 1
ATOM 2354 C C . ASN A 1 286 ? 6.142 -13.319 16.309 1.00 93.75 286 ASN A C 1
ATOM 2356 O O . ASN A 1 286 ? 5.530 -14.293 16.750 1.00 93.75 286 ASN A O 1
ATOM 2360 N N . PHE A 1 287 ? 5.682 -12.072 16.438 1.00 92.50 287 PHE A N 1
ATOM 2361 C CA . PHE A 1 287 ? 4.366 -11.738 16.998 1.00 92.50 287 PHE A CA 1
ATOM 2362 C C . PHE A 1 287 ? 3.334 -11.448 15.904 1.00 92.50 287 PHE A C 1
ATOM 2364 O O . PHE A 1 287 ? 3.686 -11.068 14.790 1.00 92.50 287 PHE A O 1
ATOM 2371 N N . THR A 1 288 ? 2.048 -11.585 16.220 1.00 90.25 288 THR A N 1
ATOM 2372 C CA . THR A 1 288 ? 0.942 -11.365 15.260 1.00 90.25 288 THR A CA 1
ATOM 2373 C C . THR A 1 288 ? 0.058 -10.170 15.615 1.00 90.25 288 THR A C 1
ATOM 2375 O O . THR A 1 288 ? -0.687 -9.668 14.778 1.00 90.25 288 THR A O 1
ATOM 2378 N N . GLU A 1 289 ? 0.149 -9.699 16.853 1.00 90.44 289 GLU A N 1
ATOM 2379 C CA . GLU A 1 289 ? -0.678 -8.648 17.430 1.00 90.44 289 GLU A CA 1
ATOM 2380 C C . GLU A 1 289 ? -0.355 -7.286 16.798 1.00 90.44 289 GLU A C 1
ATOM 2382 O O . GLU A 1 289 ? 0.809 -6.916 16.656 1.00 90.44 289 GLU A O 1
ATOM 2387 N N . ARG A 1 290 ? -1.372 -6.501 16.420 1.00 89.88 290 ARG A N 1
ATOM 2388 C CA . ARG A 1 290 ? -1.159 -5.211 15.733 1.00 89.88 290 ARG A CA 1
ATOM 2389 C C . ARG A 1 290 ? -0.827 -4.051 16.683 1.00 89.88 290 ARG A C 1
ATOM 2391 O O . ARG A 1 290 ? -0.303 -3.042 16.224 1.00 89.88 290 ARG A O 1
ATOM 2398 N N . CYS A 1 291 ? -1.099 -4.157 17.984 1.00 92.56 291 CYS A N 1
ATOM 2399 C CA . CYS A 1 291 ? -0.642 -3.169 18.972 1.00 92.56 291 CYS A CA 1
ATOM 2400 C C . CYS A 1 291 ? 0.827 -3.405 19.350 1.00 92.56 291 CYS A C 1
ATOM 2402 O O . CYS A 1 291 ? 1.365 -4.470 19.051 1.00 92.56 291 CYS A O 1
ATOM 2404 N N . LEU A 1 292 ? 1.479 -2.446 20.015 1.00 94.50 292 LEU A N 1
ATOM 2405 C CA . LEU A 1 292 ? 2.831 -2.676 20.534 1.00 94.50 292 LEU A CA 1
ATOM 2406 C C . LEU A 1 292 ? 2.817 -3.694 21.668 1.00 94.50 292 LEU A C 1
ATOM 2408 O O . LEU A 1 292 ? 1.843 -3.807 22.413 1.00 94.50 292 LEU A O 1
ATOM 2412 N N . ARG A 1 293 ? 3.943 -4.386 21.812 1.00 94.69 293 ARG A N 1
ATOM 2413 C CA . ARG A 1 293 ? 4.286 -5.215 22.959 1.00 94.69 293 ARG A CA 1
ATOM 2414 C C . ARG A 1 293 ? 5.488 -4.639 23.699 1.00 94.69 293 ARG A C 1
ATOM 2416 O O . ARG A 1 293 ? 6.233 -3.820 23.164 1.00 94.69 293 ARG A O 1
ATOM 2423 N N . GLU A 1 294 ? 5.678 -5.060 24.945 1.00 94.75 294 GLU A N 1
ATOM 2424 C CA . GLU A 1 294 ? 6.844 -4.647 25.735 1.00 94.75 294 GLU A CA 1
ATOM 2425 C C . GLU A 1 294 ? 8.144 -5.123 25.081 1.00 94.75 294 GLU A C 1
ATOM 2427 O O . GLU A 1 294 ? 9.111 -4.366 25.003 1.00 94.75 294 GLU A O 1
ATOM 2432 N N . GLU A 1 295 ? 8.129 -6.342 24.534 1.00 94.75 295 GLU A N 1
ATOM 2433 C CA . GLU A 1 295 ? 9.255 -6.943 23.824 1.00 94.75 295 GLU A CA 1
ATOM 2434 C C . GLU A 1 295 ? 9.684 -6.109 22.607 1.00 94.75 295 GLU A C 1
ATOM 2436 O O . GLU A 1 295 ? 10.878 -5.960 22.370 1.00 94.75 295 GLU A O 1
ATOM 2441 N N . ASP A 1 296 ? 8.745 -5.470 21.895 1.00 95.56 296 ASP A N 1
ATOM 2442 C CA . ASP A 1 296 ? 9.074 -4.600 20.755 1.00 95.56 296 ASP A CA 1
ATOM 2443 C C . ASP A 1 296 ? 9.965 -3.423 21.183 1.00 95.56 296 ASP A C 1
ATOM 2445 O O . ASP A 1 296 ? 10.907 -3.045 20.485 1.00 95.56 296 ASP A O 1
ATOM 2449 N N . ILE A 1 297 ? 9.673 -2.835 22.347 1.00 95.31 297 ILE A N 1
ATOM 2450 C CA . ILE A 1 297 ? 10.383 -1.668 22.885 1.00 95.31 297 ILE A CA 1
ATOM 2451 C C . ILE A 1 297 ? 11.739 -2.087 23.458 1.00 95.31 297 ILE A C 1
ATOM 2453 O O . ILE A 1 297 ? 12.734 -1.378 23.270 1.00 95.31 297 ILE A O 1
ATOM 2457 N N . ILE A 1 298 ? 11.787 -3.239 24.132 1.00 95.19 298 ILE A N 1
ATOM 2458 C CA . ILE A 1 298 ? 13.024 -3.822 24.661 1.00 95.19 298 ILE A CA 1
ATOM 2459 C C . ILE A 1 298 ? 13.995 -4.107 23.515 1.00 95.19 298 ILE A C 1
ATOM 2461 O O . ILE A 1 298 ? 15.114 -3.604 23.532 1.00 95.19 298 ILE A O 1
ATOM 2465 N N . GLU A 1 299 ? 13.558 -4.825 22.485 1.00 95.75 299 GLU A N 1
ATOM 2466 C CA . GLU A 1 299 ? 14.420 -5.226 21.368 1.00 95.75 299 GLU A CA 1
ATOM 2467 C C . GLU A 1 299 ? 14.821 -4.040 20.489 1.00 95.75 299 GLU A C 1
ATOM 2469 O O . GLU A 1 299 ? 15.961 -3.947 20.037 1.00 95.75 299 GLU A O 1
ATOM 2474 N N . THR A 1 300 ? 13.933 -3.051 20.329 1.00 95.88 300 THR A N 1
ATOM 2475 C CA . THR A 1 300 ? 14.293 -1.777 19.688 1.00 95.88 300 THR A CA 1
ATOM 2476 C C . THR A 1 300 ? 15.410 -1.068 20.458 1.00 95.88 300 THR A C 1
ATOM 2478 O O . THR A 1 300 ? 16.364 -0.567 19.860 1.00 95.88 300 THR A O 1
ATOM 2481 N N . THR A 1 301 ? 15.313 -1.034 21.790 1.00 94.75 301 THR A N 1
ATOM 2482 C CA . THR A 1 301 ? 16.348 -0.444 22.649 1.00 94.75 301 THR A CA 1
ATOM 2483 C C . THR A 1 301 ? 17.647 -1.239 22.548 1.00 94.75 301 THR A C 1
ATOM 2485 O O . THR A 1 301 ? 18.710 -0.646 22.390 1.00 94.75 301 THR A O 1
ATOM 2488 N N . LEU A 1 302 ? 17.575 -2.571 22.590 1.00 93.25 302 LEU A N 1
ATOM 2489 C CA . LEU A 1 302 ? 18.740 -3.447 22.507 1.00 93.25 302 LEU A CA 1
ATOM 2490 C C . LEU A 1 302 ? 19.478 -3.281 21.174 1.00 93.25 302 LEU A C 1
ATOM 2492 O O . LEU A 1 302 ? 20.703 -3.174 21.159 1.00 93.25 302 LEU A O 1
ATOM 2496 N N . TYR A 1 303 ? 18.747 -3.198 20.061 1.00 94.25 303 TYR A N 1
ATOM 2497 C CA . TYR A 1 303 ? 19.337 -2.944 18.749 1.00 94.25 303 TYR A CA 1
ATOM 2498 C C . TYR A 1 303 ? 20.023 -1.570 18.702 1.00 94.25 303 TYR A C 1
ATOM 2500 O O . TYR A 1 303 ? 21.156 -1.469 18.232 1.00 94.25 303 TYR A O 1
ATOM 2508 N N . LEU A 1 304 ? 19.396 -0.523 19.257 1.00 92.81 304 LEU A N 1
ATOM 2509 C CA . LEU A 1 304 ? 20.009 0.807 19.365 1.00 92.81 304 LEU A CA 1
ATOM 2510 C C . LEU A 1 304 ? 21.295 0.781 20.212 1.00 92.81 304 LEU A C 1
ATOM 2512 O O . LEU A 1 304 ? 22.299 1.372 19.819 1.00 92.81 304 LEU A O 1
ATOM 2516 N N . LEU A 1 305 ? 21.294 0.069 21.343 1.00 89.94 305 LEU A N 1
ATOM 2517 C CA . LEU A 1 305 ? 22.483 -0.104 22.183 1.00 89.94 305 LEU A CA 1
ATOM 2518 C C . LEU A 1 305 ? 23.590 -0.866 21.448 1.00 89.94 305 LEU A C 1
ATOM 2520 O O . LEU A 1 305 ? 24.748 -0.464 21.508 1.00 89.94 305 LEU A O 1
ATOM 2524 N N . ASN A 1 306 ? 23.259 -1.932 20.716 1.00 90.06 306 ASN A N 1
ATOM 2525 C CA . ASN A 1 306 ? 24.236 -2.686 19.929 1.00 90.06 306 ASN A CA 1
ATOM 2526 C C . ASN A 1 306 ? 24.860 -1.831 18.812 1.00 90.06 306 ASN A C 1
ATOM 2528 O O . ASN A 1 306 ? 26.072 -1.917 18.598 1.00 90.06 306 ASN A O 1
ATOM 2532 N N . LEU A 1 307 ? 24.075 -0.966 18.160 1.00 89.06 307 LEU A N 1
ATOM 2533 C CA . LEU A 1 307 ? 24.589 -0.004 17.181 1.00 89.06 307 LEU A CA 1
ATOM 2534 C C . LEU A 1 307 ? 25.594 0.968 17.811 1.00 89.06 307 LEU A C 1
ATOM 2536 O O . LEU A 1 307 ? 26.649 1.218 17.233 1.00 89.06 307 LEU A O 1
ATOM 2540 N N . VAL A 1 308 ? 25.279 1.504 18.992 1.00 85.88 308 VAL A N 1
ATOM 2541 C CA . VAL A 1 308 ? 26.075 2.564 19.630 1.00 85.88 308 VAL A CA 1
ATOM 2542 C C . VAL A 1 308 ? 27.289 2.004 20.372 1.00 85.88 308 VAL A C 1
ATOM 2544 O O . VAL A 1 308 ? 28.408 2.463 20.162 1.00 85.88 308 VAL A O 1
ATOM 2547 N N . GLU A 1 309 ? 27.085 1.021 21.250 1.00 83.81 309 GLU A N 1
ATOM 2548 C CA . GLU A 1 309 ? 28.118 0.514 22.161 1.00 83.81 309 GLU A CA 1
ATOM 2549 C C . GLU A 1 309 ? 29.007 -0.556 21.511 1.00 83.81 309 GLU A C 1
ATOM 2551 O O . GLU A 1 309 ? 30.189 -0.662 21.847 1.00 83.81 309 GLU A O 1
ATOM 2556 N N . LYS A 1 310 ? 28.452 -1.363 20.593 1.00 84.19 310 LYS A N 1
ATOM 2557 C CA . LYS A 1 310 ? 29.163 -2.489 19.956 1.00 84.19 310 LYS A CA 1
ATOM 2558 C C . LYS A 1 310 ? 29.492 -2.248 18.481 1.00 84.19 310 LYS A C 1
ATOM 2560 O O . LYS A 1 310 ? 30.302 -2.989 17.931 1.00 84.19 310 LYS A O 1
ATOM 2565 N N . GLY A 1 311 ? 28.880 -1.249 17.839 1.00 83.69 311 GLY A N 1
ATOM 2566 C CA . GLY A 1 311 ? 29.007 -1.024 16.395 1.00 83.69 311 GLY A CA 1
ATOM 2567 C C . GLY A 1 311 ? 28.417 -2.158 15.549 1.00 83.69 311 GLY A C 1
ATOM 2568 O O . GLY A 1 311 ? 28.840 -2.351 14.412 1.00 83.69 311 GLY A O 1
ATOM 2569 N N . VAL A 1 312 ? 27.489 -2.943 16.109 1.00 86.88 312 VAL A N 1
ATOM 2570 C CA . VAL A 1 312 ? 26.865 -4.091 15.439 1.00 86.88 312 VAL A CA 1
ATOM 2571 C C . VAL A 1 312 ? 25.457 -3.711 14.993 1.00 86.88 312 VAL A C 1
ATOM 2573 O O . VAL A 1 312 ? 24.620 -3.362 15.821 1.00 86.88 312 VAL A O 1
ATOM 2576 N N . GLY A 1 313 ? 25.198 -3.823 13.690 1.00 86.81 313 GLY A N 1
ATOM 2577 C CA . GLY A 1 313 ? 23.906 -3.545 13.058 1.00 86.81 313 GLY A CA 1
ATOM 2578 C C . GLY A 1 313 ? 24.032 -2.597 11.862 1.00 86.81 313 GLY A C 1
ATOM 2579 O O . GLY A 1 313 ? 25.080 -1.999 11.633 1.00 86.81 313 GLY A O 1
ATOM 2580 N N . GLU A 1 314 ? 22.947 -2.461 11.100 1.00 88.25 314 GLU A N 1
ATOM 2581 C CA . GLU A 1 314 ? 22.843 -1.538 9.960 1.00 88.25 314 GLU A CA 1
ATOM 2582 C C . GLU A 1 314 ? 21.780 -0.457 10.235 1.00 88.25 314 GLU A C 1
ATOM 2584 O O . GLU A 1 314 ? 20.727 -0.746 10.829 1.00 88.25 314 GLU A O 1
ATOM 2589 N N . ILE A 1 315 ? 22.065 0.777 9.798 1.00 91.38 315 ILE A N 1
ATOM 2590 C CA . ILE A 1 315 ? 21.104 1.892 9.775 1.00 91.38 315 ILE A CA 1
ATOM 2591 C C . ILE A 1 315 ? 20.123 1.722 8.612 1.00 91.38 315 ILE A C 1
ATOM 2593 O O . ILE A 1 315 ? 20.441 1.085 7.610 1.00 91.38 315 ILE A O 1
ATOM 2597 N N . ASP A 1 316 ? 18.930 2.291 8.744 1.00 91.19 316 ASP A N 1
ATOM 2598 C CA . ASP A 1 316 ? 17.890 2.206 7.727 1.00 91.19 316 ASP A CA 1
ATOM 2599 C C . ASP A 1 316 ? 17.919 3.423 6.800 1.00 91.19 316 ASP A C 1
ATOM 2601 O O . ASP A 1 316 ? 17.852 4.571 7.243 1.00 91.19 316 ASP A O 1
ATOM 2605 N N . ASP A 1 317 ? 17.932 3.157 5.496 1.00 88.69 317 ASP A N 1
ATOM 2606 C CA . ASP A 1 317 ? 17.714 4.173 4.472 1.00 88.69 317 ASP A CA 1
ATOM 2607 C C . ASP A 1 317 ? 16.210 4.444 4.328 1.00 88.69 317 ASP A C 1
ATOM 2609 O O . ASP A 1 317 ? 15.424 3.587 3.919 1.00 88.69 317 ASP A O 1
ATOM 2613 N N . ILE A 1 318 ? 15.785 5.650 4.684 1.00 82.69 318 ILE A N 1
ATOM 2614 C CA . ILE A 1 318 ? 14.375 6.042 4.673 1.00 82.69 318 ILE A CA 1
ATOM 2615 C C . ILE A 1 318 ? 13.796 6.071 3.250 1.00 82.69 318 ILE A C 1
ATOM 2617 O O . ILE A 1 318 ? 12.584 5.880 3.081 1.00 82.69 318 ILE A O 1
ATOM 2621 N N . ASP A 1 319 ? 14.626 6.325 2.238 1.00 87.81 319 ASP A N 1
ATOM 2622 C CA . ASP A 1 319 ? 14.188 6.491 0.861 1.00 87.81 319 ASP A CA 1
ATOM 2623 C C . ASP A 1 319 ? 14.108 5.185 0.073 1.00 87.81 319 ASP A C 1
ATOM 2625 O O . ASP A 1 319 ? 13.342 5.112 -0.896 1.00 87.81 319 ASP A O 1
ATOM 2629 N N . HIS A 1 320 ? 14.760 4.135 0.573 1.00 92.62 320 HIS A N 1
ATOM 2630 C CA . HIS A 1 320 ? 14.667 2.769 0.076 1.00 92.62 320 HIS A CA 1
ATOM 2631 C C . HIS A 1 320 ? 13.206 2.288 -0.053 1.00 92.62 320 HIS A C 1
ATOM 2633 O O . HIS A 1 320 ? 12.431 2.314 0.906 1.00 92.62 320 HIS A O 1
ATOM 2639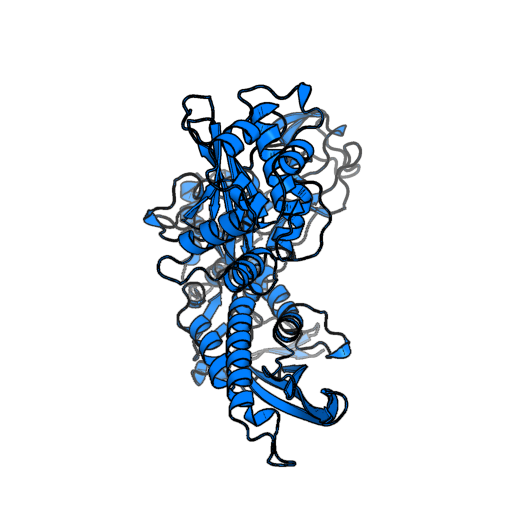 N N . LEU A 1 321 ? 12.801 1.773 -1.224 1.00 93.44 321 LEU A N 1
ATOM 2640 C CA . LEU A 1 321 ? 11.425 1.299 -1.453 1.00 93.44 321 LEU A CA 1
ATOM 2641 C C . LEU A 1 321 ? 11.027 0.061 -0.638 1.00 93.44 321 LEU A C 1
ATOM 2643 O O . LEU A 1 321 ? 9.845 -0.230 -0.543 1.00 93.44 321 LEU A O 1
ATOM 2647 N N . GLY A 1 322 ? 11.968 -0.652 -0.020 1.00 91.75 322 GLY A N 1
ATOM 2648 C CA . GLY A 1 322 ? 11.650 -1.663 1.002 1.00 91.75 322 GLY A CA 1
ATOM 2649 C C . GLY A 1 322 ? 11.123 -1.047 2.306 1.00 91.75 322 GLY A C 1
ATOM 2650 O O . GLY A 1 322 ? 10.487 -1.720 3.107 1.00 91.75 322 GLY A O 1
ATOM 2651 N N . ASN A 1 323 ? 11.344 0.254 2.498 1.00 91.31 323 ASN A N 1
ATOM 2652 C CA . ASN A 1 323 ? 10.937 1.008 3.677 1.00 91.31 323 ASN A CA 1
ATOM 2653 C C . ASN A 1 323 ? 9.732 1.924 3.403 1.00 91.31 323 ASN A C 1
ATOM 2655 O O . ASN A 1 323 ? 9.149 2.495 4.331 1.00 91.31 323 ASN A O 1
ATOM 2659 N N . LYS A 1 324 ? 9.312 2.021 2.138 1.00 91.69 324 LYS A N 1
ATOM 2660 C CA . LYS A 1 324 ? 8.115 2.732 1.688 1.00 91.69 324 LYS A CA 1
ATOM 2661 C C . LYS A 1 324 ? 7.104 1.741 1.122 1.00 91.69 324 LYS A C 1
ATOM 2663 O O . LYS A 1 324 ? 7.468 0.728 0.542 1.00 91.69 324 LYS A O 1
ATOM 2668 N N . ARG A 1 325 ? 5.821 2.051 1.246 1.00 92.00 325 ARG A N 1
ATOM 2669 C CA . ARG A 1 325 ? 4.745 1.256 0.655 1.00 92.00 325 ARG A CA 1
ATOM 2670 C C . ARG A 1 325 ? 3.775 2.146 -0.100 1.00 92.00 325 ARG A C 1
ATOM 2672 O O . ARG A 1 325 ? 3.612 3.325 0.218 1.00 92.00 325 ARG A O 1
ATOM 2679 N N . VAL A 1 326 ? 3.145 1.573 -1.112 1.00 94.00 326 VAL A N 1
ATOM 2680 C CA . VAL A 1 326 ? 2.107 2.215 -1.903 1.00 94.00 326 VAL A CA 1
ATOM 2681 C C . VAL A 1 326 ? 0.751 1.790 -1.364 1.00 94.00 326 VAL A C 1
ATOM 2683 O O . VAL A 1 326 ? 0.346 0.640 -1.512 1.00 94.00 326 VAL A O 1
ATOM 2686 N N . ARG A 1 327 ? 0.023 2.745 -0.792 1.00 92.56 327 ARG A N 1
ATOM 2687 C CA . ARG A 1 327 ? -1.397 2.592 -0.496 1.00 92.56 327 ARG A CA 1
ATOM 2688 C C . ARG A 1 327 ? -2.191 2.755 -1.782 1.00 92.56 327 ARG A C 1
ATOM 2690 O O . ARG A 1 327 ? -2.198 3.826 -2.401 1.00 92.56 327 ARG A O 1
ATOM 2697 N N . VAL A 1 328 ? -2.846 1.676 -2.187 1.00 92.88 328 VAL A N 1
ATOM 2698 C CA . VAL A 1 328 ? -3.747 1.656 -3.343 1.00 92.88 328 VAL A CA 1
ATOM 2699 C C . VAL A 1 328 ? -5.106 2.262 -2.988 1.00 92.88 328 VAL A C 1
ATOM 2701 O O . VAL A 1 328 ? -5.463 2.394 -1.815 1.00 92.88 328 VAL A O 1
ATOM 2704 N N . SER A 1 329 ? -5.895 2.615 -4.005 1.00 91.12 329 SER A N 1
ATOM 2705 C CA . SER A 1 329 ? -7.207 3.256 -3.824 1.00 91.12 329 SER A CA 1
ATOM 2706 C C . SER A 1 329 ? -8.144 2.487 -2.890 1.00 91.12 329 SER A C 1
ATOM 2708 O O . SER A 1 329 ? -8.833 3.106 -2.083 1.00 91.12 329 SER A O 1
ATOM 2710 N N . ALA A 1 330 ? -8.130 1.154 -2.949 1.00 92.50 330 ALA A N 1
ATOM 2711 C CA . ALA A 1 330 ? -8.938 0.293 -2.093 1.00 92.50 330 ALA A CA 1
ATOM 2712 C C . ALA A 1 330 ? -8.627 0.462 -0.600 1.00 92.50 330 ALA A C 1
ATOM 2714 O O . ALA A 1 330 ? -9.545 0.585 0.206 1.00 92.50 330 ALA A O 1
ATOM 2715 N N . GLU A 1 331 ? -7.347 0.538 -0.233 1.00 91.38 331 GLU A N 1
ATOM 2716 C CA . GLU A 1 331 ? -6.924 0.735 1.155 1.00 91.38 331 GLU A CA 1
ATOM 2717 C C . GLU A 1 331 ? -7.251 2.151 1.645 1.00 91.38 331 GLU A C 1
ATOM 2719 O O . GLU A 1 331 ? -7.690 2.335 2.780 1.00 91.38 331 GLU A O 1
ATOM 2724 N N . ILE A 1 332 ? -7.070 3.156 0.783 1.00 92.31 332 ILE A N 1
ATOM 2725 C CA . ILE A 1 332 ? -7.411 4.549 1.099 1.00 92.31 332 ILE A CA 1
ATOM 2726 C C . ILE A 1 332 ? -8.920 4.667 1.345 1.00 92.31 332 ILE A C 1
ATOM 2728 O O . ILE A 1 332 ? -9.334 5.184 2.378 1.00 92.31 332 ILE A O 1
ATOM 2732 N N . ILE A 1 333 ? -9.753 4.144 0.440 1.00 94.19 333 ILE A N 1
ATOM 2733 C CA . ILE A 1 333 ? -11.215 4.136 0.605 1.00 94.19 333 ILE A CA 1
ATOM 2734 C C . ILE A 1 333 ? -11.607 3.331 1.851 1.00 94.19 333 ILE A C 1
ATOM 2736 O O . ILE A 1 333 ? -12.464 3.772 2.617 1.00 94.19 333 ILE A O 1
ATOM 2740 N N . GLY A 1 334 ? -10.958 2.188 2.086 1.00 93.44 334 GLY A N 1
ATOM 2741 C CA . GLY A 1 334 ? -11.169 1.347 3.260 1.00 93.44 334 GLY A CA 1
ATOM 2742 C C . GLY A 1 334 ? -10.948 2.082 4.583 1.00 93.44 334 GLY A C 1
ATOM 2743 O O . GLY A 1 334 ? -11.752 1.923 5.496 1.00 93.44 334 GLY A O 1
ATOM 2744 N N . GLU A 1 335 ? -9.935 2.947 4.678 1.00 90.31 335 GLU A N 1
ATOM 2745 C CA . GLU A 1 335 ? -9.699 3.778 5.868 1.00 90.31 335 GLU A CA 1
ATOM 2746 C C . GLU A 1 335 ? -10.884 4.713 6.163 1.00 90.31 335 GLU A C 1
ATOM 2748 O O . GLU A 1 335 ? -11.373 4.762 7.293 1.00 90.31 335 GLU A O 1
ATOM 2753 N N . TYR A 1 336 ? -11.404 5.406 5.147 1.00 93.38 336 TYR A N 1
ATOM 2754 C CA . TYR A 1 336 ? -12.556 6.303 5.313 1.00 93.38 336 TYR A CA 1
ATOM 2755 C C . TYR A 1 336 ? -13.856 5.543 5.596 1.00 93.38 336 TYR A C 1
ATOM 2757 O O . TYR A 1 336 ? -14.692 6.005 6.376 1.00 93.38 336 TYR A O 1
ATOM 2765 N N . VAL A 1 337 ? -14.025 4.357 5.007 1.00 95.38 337 VAL A N 1
ATOM 2766 C CA . VAL A 1 337 ? -15.131 3.450 5.342 1.00 95.38 337 VAL A CA 1
ATOM 2767 C C . VAL A 1 337 ? -15.029 3.020 6.805 1.00 95.38 337 VAL A C 1
ATOM 2769 O O . VAL A 1 337 ? -16.021 3.104 7.528 1.00 95.38 337 VAL A O 1
ATOM 2772 N N . TYR A 1 338 ? -13.842 2.630 7.270 1.00 93.38 338 TYR A N 1
ATOM 2773 C CA . TYR A 1 338 ? -13.597 2.251 8.660 1.00 93.38 338 TYR A CA 1
ATOM 2774 C C . TYR A 1 338 ? -13.885 3.401 9.630 1.00 93.38 338 TYR A C 1
ATOM 2776 O O . TYR A 1 338 ? -14.590 3.209 10.621 1.00 93.38 338 TYR A O 1
ATOM 2784 N N . GLU A 1 339 ? -13.435 4.620 9.322 1.00 92.12 339 GLU A N 1
ATOM 2785 C CA . GLU A 1 339 ? -13.770 5.804 10.118 1.00 92.12 339 GLU A CA 1
ATOM 2786 C C . GLU A 1 339 ? -15.292 6.036 10.163 1.00 92.12 339 GLU A C 1
ATOM 2788 O O . GLU A 1 339 ? -15.862 6.292 11.230 1.00 92.12 339 GLU A O 1
ATOM 2793 N N . GLY A 1 340 ? -15.976 5.887 9.024 1.00 94.88 340 GLY A N 1
ATOM 2794 C CA . GLY A 1 340 ? -17.435 5.939 8.941 1.00 94.88 340 GLY A CA 1
ATOM 2795 C C . GLY A 1 340 ? -18.118 4.900 9.836 1.00 94.88 340 GLY A C 1
ATOM 2796 O O . GLY A 1 340 ? -19.083 5.228 10.531 1.00 94.88 340 GLY A O 1
ATOM 2797 N N . LEU A 1 341 ? -17.605 3.666 9.865 1.00 95.31 341 LEU A N 1
ATOM 2798 C CA . LEU A 1 341 ? -18.110 2.588 10.719 1.00 95.31 341 LEU A CA 1
ATOM 2799 C C . LEU A 1 341 ? -17.869 2.871 12.206 1.00 95.31 341 LEU A C 1
ATOM 2801 O O . LEU A 1 341 ? -18.781 2.672 13.004 1.00 95.31 341 LEU A O 1
ATOM 2805 N N . ILE A 1 342 ? -16.710 3.416 12.593 1.00 93.06 342 ILE A N 1
ATOM 2806 C CA . ILE A 1 342 ? -16.449 3.837 13.982 1.00 93.06 342 ILE A CA 1
ATOM 2807 C C . ILE A 1 342 ? -17.457 4.902 14.425 1.00 93.06 342 ILE A C 1
ATOM 2809 O O . ILE A 1 342 ? -17.986 4.840 15.539 1.00 93.06 342 ILE A O 1
ATOM 2813 N N . ARG A 1 343 ? -17.756 5.890 13.569 1.00 94.19 343 ARG A N 1
ATOM 2814 C CA . ARG A 1 343 ? -18.768 6.911 13.887 1.00 94.19 343 ARG A CA 1
ATOM 2815 C C . ARG A 1 343 ? -20.163 6.297 14.011 1.00 94.19 343 ARG A C 1
ATOM 2817 O O . ARG A 1 343 ? -20.915 6.689 14.903 1.00 94.19 343 ARG A O 1
ATOM 2824 N N . LEU A 1 344 ? -20.492 5.322 13.162 1.00 94.81 344 LEU A N 1
ATOM 2825 C CA . LEU A 1 344 ? -21.746 4.574 13.243 1.00 94.81 344 LEU A CA 1
ATOM 2826 C C . LEU A 1 344 ? -21.847 3.770 14.549 1.00 94.81 344 LEU A C 1
ATOM 2828 O O . LEU A 1 344 ? -22.878 3.820 15.216 1.00 94.81 344 LEU A O 1
ATOM 2832 N N . ALA A 1 345 ? -20.772 3.091 14.949 1.00 93.69 345 ALA A N 1
ATOM 2833 C CA . ALA A 1 345 ? -20.687 2.345 16.200 1.00 93.69 345 ALA A CA 1
ATOM 2834 C C . ALA A 1 345 ? -20.821 3.250 17.429 1.00 93.69 345 ALA A C 1
ATOM 2836 O O . ALA A 1 345 ? -21.573 2.938 18.353 1.00 93.69 345 ALA A O 1
ATOM 2837 N N . ARG A 1 346 ? -20.161 4.415 17.425 1.00 92.19 346 ARG A N 1
ATOM 2838 C CA . ARG A 1 346 ? -20.305 5.416 18.492 1.00 92.19 346 ARG A CA 1
ATOM 2839 C C . ARG A 1 346 ? -21.749 5.900 18.611 1.00 92.19 346 ARG A C 1
ATOM 2841 O O . ARG A 1 346 ? -22.291 5.918 19.712 1.00 92.19 346 ARG A O 1
ATOM 2848 N N . PHE A 1 347 ? -22.385 6.217 17.483 1.00 93.19 347 PHE A N 1
ATOM 2849 C CA . PHE A 1 347 ? -23.796 6.600 17.454 1.00 93.19 347 PHE A CA 1
ATOM 2850 C C . PHE A 1 347 ? -24.704 5.485 17.995 1.00 93.19 347 PHE A C 1
ATOM 2852 O O . PHE A 1 347 ? -25.604 5.758 18.788 1.00 93.19 347 PHE A O 1
ATOM 2859 N N . ALA A 1 348 ? -24.450 4.227 17.620 1.00 92.25 348 ALA A N 1
ATOM 2860 C CA . ALA A 1 348 ? -25.197 3.082 18.133 1.00 92.25 348 ALA A CA 1
ATOM 2861 C C . ALA A 1 348 ? -25.057 2.950 19.656 1.00 92.25 348 ALA A C 1
ATOM 2863 O O . ALA A 1 348 ? -26.065 2.805 20.349 1.00 92.25 348 ALA A O 1
ATOM 2864 N N . LYS A 1 349 ? -23.839 3.093 20.191 1.00 91.69 349 LYS A N 1
ATOM 2865 C CA . LYS A 1 349 ? -23.572 3.060 21.636 1.00 91.69 349 LYS A CA 1
ATOM 2866 C C . LYS A 1 349 ? -24.301 4.180 22.388 1.00 91.69 349 LYS A C 1
ATOM 2868 O O . LYS A 1 349 ? -24.930 3.922 23.410 1.00 91.69 349 LYS A O 1
ATOM 2873 N N . GLU A 1 350 ? -24.289 5.403 21.860 1.00 90.19 350 GLU A N 1
ATOM 2874 C CA . GLU A 1 350 ? -25.041 6.533 22.429 1.00 90.19 350 GLU A CA 1
ATOM 2875 C C . GLU A 1 350 ? -26.556 6.282 22.403 1.00 90.19 350 GLU A C 1
ATOM 2877 O O . GLU A 1 350 ? -27.259 6.562 23.377 1.00 90.19 350 GLU A O 1
ATOM 2882 N N . LYS A 1 351 ? -27.078 5.691 21.321 1.00 89.56 351 LYS A N 1
ATOM 2883 C CA . LYS A 1 351 ? -28.496 5.322 21.229 1.00 89.56 351 LYS A CA 1
ATOM 2884 C C . LYS A 1 351 ? -28.881 4.223 22.209 1.00 89.56 351 LYS A C 1
ATOM 2886 O O . LYS A 1 351 ? -29.936 4.336 22.827 1.00 89.56 351 LYS A O 1
ATOM 2891 N N . MET A 1 352 ? -28.033 3.219 22.425 1.00 88.50 352 MET A N 1
ATOM 2892 C CA . MET A 1 352 ? -28.268 2.162 23.419 1.00 88.50 352 MET A CA 1
ATOM 2893 C C . MET A 1 352 ? -28.434 2.700 24.850 1.00 88.50 352 MET A C 1
ATOM 2895 O O . MET A 1 352 ? -29.126 2.070 25.651 1.00 88.50 352 MET A O 1
ATOM 2899 N N . LEU A 1 353 ? -27.831 3.850 25.182 1.00 84.12 353 LEU A N 1
ATOM 2900 C CA . LEU A 1 353 ? -28.009 4.518 26.480 1.00 84.12 353 LEU A CA 1
ATOM 2901 C C . LEU A 1 353 ? -29.378 5.203 26.608 1.00 84.12 353 LEU A C 1
ATOM 2903 O O . LEU A 1 353 ? -29.938 5.255 27.699 1.00 84.12 353 LEU A O 1
ATOM 2907 N N . MET A 1 354 ? -29.917 5.723 25.503 1.00 80.56 354 MET A N 1
ATOM 2908 C CA . MET A 1 354 ? -31.192 6.453 25.478 1.00 80.56 354 MET A CA 1
ATOM 2909 C C . MET A 1 354 ? -32.418 5.541 25.367 1.00 80.56 354 MET A C 1
ATOM 2911 O O . MET A 1 354 ? -33.538 5.976 25.636 1.00 80.56 354 MET A O 1
ATOM 2915 N N . VAL A 1 355 ? -32.234 4.296 24.927 1.00 78.06 355 VAL A N 1
ATOM 2916 C CA . VAL A 1 355 ? -33.329 3.337 24.772 1.00 78.06 355 VAL A CA 1
ATOM 2917 C C . VAL A 1 355 ? -33.826 2.891 26.147 1.00 78.06 355 VAL A C 1
ATOM 2919 O O . VAL A 1 355 ? -33.063 2.384 26.967 1.00 78.06 355 VAL A O 1
ATOM 2922 N N . ASP A 1 356 ? -35.131 3.043 26.382 1.00 70.06 356 ASP A N 1
ATOM 2923 C CA . ASP A 1 356 ? -35.781 2.563 27.600 1.00 70.06 356 ASP A CA 1
ATOM 2924 C C . ASP A 1 356 ? -35.794 1.029 27.619 1.00 70.06 356 ASP A C 1
ATOM 2926 O O . ASP A 1 356 ? -36.645 0.374 27.013 1.00 70.06 356 ASP A O 1
ATOM 2930 N N . LYS A 1 357 ? -34.824 0.455 28.334 1.00 67.19 357 LYS A N 1
ATOM 2931 C CA . LYS A 1 357 ? -34.601 -0.994 28.442 1.00 67.19 357 LYS A CA 1
ATOM 2932 C C . LYS A 1 357 ? -35.755 -1.727 29.138 1.00 67.19 357 LYS A C 1
ATOM 2934 O O . LYS A 1 357 ? -35.804 -2.952 29.095 1.00 67.19 357 LYS A O 1
ATOM 2939 N N . ARG A 1 358 ? -36.683 -0.992 29.770 1.00 58.66 358 ARG A N 1
ATOM 2940 C CA . ARG A 1 358 ? -37.875 -1.533 30.441 1.00 58.66 358 ARG A CA 1
ATOM 2941 C C . ARG A 1 358 ? -39.087 -1.639 29.512 1.00 58.66 358 ARG A C 1
ATOM 2943 O O . ARG A 1 358 ? -40.038 -2.333 29.860 1.00 58.66 358 ARG A O 1
ATOM 2950 N N . LYS A 1 359 ? -39.075 -0.988 28.340 1.00 58.56 359 LYS A N 1
ATOM 2951 C CA . LYS A 1 359 ? -40.136 -1.129 27.331 1.00 58.56 359 LYS A CA 1
ATOM 2952 C C . LYS A 1 359 ? -39.940 -2.420 26.540 1.00 58.56 359 LYS A C 1
ATOM 2954 O O . LYS A 1 359 ? -39.158 -2.501 25.595 1.00 58.56 359 LYS A O 1
ATOM 2959 N N . GLU A 1 360 ? -40.666 -3.441 26.977 1.00 50.88 360 GLU A N 1
ATOM 2960 C CA . GLU A 1 360 ? -40.657 -4.798 26.440 1.00 50.88 360 GLU A CA 1
ATOM 2961 C C . GLU A 1 360 ? -40.991 -4.849 24.934 1.00 50.88 360 GLU A C 1
ATOM 2963 O O . GLU A 1 360 ? -41.890 -4.175 24.436 1.00 50.88 360 GLU A O 1
ATOM 2968 N N . GLY A 1 361 ? -40.252 -5.676 24.187 1.00 58.72 361 GLY A N 1
ATOM 2969 C CA . GLY A 1 361 ? -40.670 -6.186 22.876 1.00 58.72 361 GLY A CA 1
ATOM 2970 C C . GLY A 1 361 ? -40.323 -5.358 21.634 1.00 58.72 361 GLY A C 1
ATOM 2971 O O . GLY A 1 361 ? -40.174 -5.957 20.569 1.00 58.72 361 GLY A O 1
ATOM 2972 N N . ASN A 1 362 ? -40.090 -4.044 21.722 1.00 69.31 362 ASN A N 1
ATOM 2973 C CA . ASN A 1 362 ? -40.032 -3.189 20.519 1.00 69.31 362 ASN A CA 1
ATOM 2974 C C . ASN A 1 362 ? -38.656 -2.701 20.055 1.00 69.31 362 ASN A C 1
ATOM 2976 O O . ASN A 1 362 ? -38.574 -2.171 18.954 1.00 69.31 362 ASN A O 1
ATOM 2980 N N . ILE A 1 363 ? -37.581 -2.908 20.817 1.00 81.50 363 ILE A N 1
ATOM 2981 C CA . ILE A 1 363 ? -36.251 -2.439 20.397 1.00 81.50 363 ILE A CA 1
ATOM 2982 C C . ILE A 1 363 ? -35.815 -3.226 19.155 1.00 81.50 363 ILE A C 1
ATOM 2984 O O . ILE A 1 363 ? -35.759 -4.462 19.207 1.00 81.50 363 ILE A O 1
ATOM 2988 N N . LYS A 1 364 ? -35.555 -2.534 18.043 1.00 88.12 364 LYS A N 1
ATOM 2989 C CA . LYS A 1 364 ? -35.067 -3.124 16.792 1.00 88.12 364 LYS A CA 1
ATOM 2990 C C . LYS A 1 364 ? -33.629 -2.673 16.516 1.00 88.12 364 LYS A C 1
ATOM 2992 O O . LYS A 1 364 ? -33.265 -1.561 16.894 1.00 88.12 364 LYS A O 1
ATOM 2997 N N . PRO A 1 365 ? -32.818 -3.482 15.806 1.00 89.25 365 PRO A N 1
ATOM 2998 C CA . PRO A 1 365 ? -31.482 -3.055 15.385 1.00 89.25 365 PRO A CA 1
ATOM 2999 C C . PRO A 1 365 ? -31.498 -1.725 14.602 1.00 89.25 365 PRO A C 1
ATOM 3001 O O . PRO A 1 365 ? -30.591 -0.909 14.743 1.00 89.25 365 PRO A O 1
ATOM 3004 N N . GLN A 1 366 ? -32.563 -1.461 13.833 1.00 91.06 366 GLN A N 1
ATOM 3005 C CA . GLN A 1 366 ? -32.706 -0.242 13.029 1.00 91.06 366 GLN A CA 1
ATOM 3006 C C . GLN A 1 366 ? -32.760 1.046 13.863 1.00 91.06 366 GLN A C 1
ATOM 3008 O O . GLN A 1 366 ? -32.331 2.090 13.381 1.00 91.06 366 GLN A O 1
ATOM 3013 N N . ASP A 1 367 ? -33.218 0.984 15.115 1.00 87.94 367 ASP A N 1
ATOM 3014 C CA . ASP A 1 367 ? -33.323 2.162 15.987 1.00 87.94 367 ASP A CA 1
ATOM 3015 C C . ASP A 1 367 ? -31.942 2.681 16.442 1.00 87.94 367 ASP A C 1
ATOM 3017 O O . ASP A 1 367 ? -31.809 3.822 16.892 1.00 87.94 367 ASP A O 1
ATOM 3021 N N . MET A 1 368 ? -30.904 1.845 16.323 1.00 89.12 368 MET A N 1
ATOM 3022 C CA . MET A 1 368 ? -29.532 2.130 16.759 1.00 89.12 368 MET A CA 1
ATOM 3023 C C . MET A 1 368 ? -28.614 2.551 15.606 1.00 89.12 368 MET A C 1
ATOM 3025 O O . MET A 1 368 ? -27.514 3.043 15.840 1.00 89.12 368 MET A O 1
ATOM 3029 N N . ILE A 1 369 ? -29.050 2.376 14.359 1.00 93.00 369 ILE A N 1
ATOM 3030 C CA . ILE A 1 369 ? -28.229 2.573 13.165 1.00 93.00 369 ILE A CA 1
ATOM 3031 C C . ILE A 1 369 ? -28.700 3.815 12.409 1.00 93.00 369 ILE A C 1
ATOM 3033 O O . ILE A 1 369 ? -29.870 3.949 12.060 1.00 93.00 369 ILE A O 1
ATOM 3037 N N . ASN A 1 370 ? -27.771 4.721 12.102 1.00 92.62 370 ASN A N 1
ATOM 3038 C CA . ASN A 1 370 ? -28.035 5.879 11.252 1.00 92.62 370 ASN A CA 1
ATOM 3039 C C . ASN A 1 370 ? -27.022 5.958 10.110 1.00 92.62 370 ASN A C 1
ATOM 3041 O O . ASN A 1 370 ? -25.921 6.490 10.264 1.00 92.62 370 ASN A O 1
ATOM 3045 N N . GLY A 1 371 ? -27.442 5.493 8.935 1.00 92.56 371 GLY A N 1
ATOM 3046 C CA . GLY A 1 371 ? -26.605 5.472 7.739 1.00 92.56 371 GLY A CA 1
ATOM 3047 C C . GLY A 1 371 ? -26.073 6.837 7.290 1.00 92.56 371 GLY A C 1
ATOM 3048 O O . GLY A 1 371 ? -25.009 6.918 6.683 1.00 92.56 371 GLY A O 1
ATOM 3049 N N . ARG A 1 372 ? -26.736 7.949 7.644 1.00 94.31 372 ARG A N 1
ATOM 3050 C CA . ARG A 1 372 ? -26.248 9.295 7.283 1.00 94.31 372 ARG A CA 1
ATOM 3051 C C . ARG A 1 372 ? -24.889 9.611 7.915 1.00 94.31 372 ARG A C 1
ATOM 3053 O O . ARG A 1 372 ? -24.089 10.318 7.306 1.00 94.31 372 ARG A O 1
ATOM 3060 N N . VAL A 1 373 ? -24.627 9.090 9.117 1.00 93.56 373 VAL A N 1
ATOM 3061 C CA . VAL A 1 373 ? -23.357 9.301 9.833 1.00 93.56 373 VAL A CA 1
ATOM 3062 C C . VAL A 1 373 ? -22.205 8.640 9.077 1.00 93.56 373 VAL A C 1
ATOM 3064 O O . VAL A 1 373 ? -21.163 9.263 8.886 1.00 93.56 373 VAL A O 1
ATOM 3067 N N . PHE A 1 374 ? -22.434 7.418 8.595 1.00 94.25 374 PHE A N 1
ATOM 3068 C CA . PHE A 1 374 ? -21.504 6.676 7.750 1.00 94.25 374 PHE A CA 1
ATOM 3069 C C . PHE A 1 374 ? -21.278 7.391 6.408 1.00 94.25 374 PHE A C 1
ATOM 3071 O O . PHE A 1 374 ? -20.147 7.738 6.067 1.00 94.25 374 PHE A O 1
ATOM 3078 N N . MET A 1 375 ? -22.361 7.716 5.693 1.00 94.69 375 MET A N 1
ATOM 3079 C CA . MET A 1 375 ? -22.283 8.336 4.365 1.00 94.69 375 MET A CA 1
ATOM 3080 C C . MET A 1 375 ? -21.613 9.703 4.354 1.00 94.69 375 MET A C 1
ATOM 3082 O O . MET A 1 375 ? -20.991 10.066 3.360 1.00 94.69 375 MET A O 1
ATOM 3086 N N . THR A 1 376 ? -21.709 10.467 5.444 1.00 95.00 376 THR A N 1
ATOM 3087 C CA . THR A 1 376 ? -21.049 11.775 5.527 1.00 95.00 376 THR A CA 1
ATOM 3088 C C . THR A 1 376 ? -19.534 11.644 5.363 1.00 95.00 376 THR A C 1
ATOM 3090 O O . THR A 1 376 ? -18.940 12.470 4.683 1.00 95.00 376 THR A O 1
ATOM 3093 N N . VAL A 1 377 ? -18.914 10.602 5.929 1.00 95.19 377 VAL A N 1
ATOM 3094 C CA . VAL A 1 377 ? -17.459 10.390 5.831 1.00 95.19 377 VAL A CA 1
ATOM 3095 C C . VAL A 1 377 ? -17.064 9.932 4.428 1.00 95.19 377 VAL A C 1
ATOM 3097 O O . VAL A 1 377 ? -16.167 10.510 3.818 1.00 95.19 377 VAL A O 1
ATOM 3100 N N . VAL A 1 378 ? -17.776 8.936 3.890 1.00 94.44 378 VAL A N 1
ATOM 3101 C CA . VAL A 1 378 ? -17.497 8.377 2.557 1.00 94.44 378 VAL A CA 1
ATOM 3102 C C . VAL A 1 378 ? -17.666 9.441 1.468 1.00 94.44 378 VAL A C 1
ATOM 3104 O O . VAL A 1 378 ? -16.791 9.606 0.619 1.00 94.44 378 VAL A O 1
ATOM 3107 N N . ASN A 1 379 ? -18.744 10.227 1.518 1.00 93.62 379 ASN A N 1
ATOM 3108 C CA . ASN A 1 379 ? -18.986 11.285 0.536 1.00 93.62 379 ASN A CA 1
ATOM 3109 C C . ASN A 1 379 ? -17.977 12.434 0.651 1.00 93.62 379 ASN A C 1
ATOM 3111 O O . ASN A 1 379 ? -17.581 12.992 -0.373 1.00 93.62 379 ASN A O 1
ATOM 3115 N N . ASP A 1 380 ? -17.545 12.791 1.866 1.00 94.00 380 ASP A N 1
ATOM 3116 C CA . ASP A 1 380 ? -16.541 13.844 2.064 1.00 94.00 380 ASP A CA 1
ATOM 3117 C C . ASP A 1 380 ? -15.194 13.457 1.437 1.00 94.00 380 ASP A C 1
ATOM 3119 O O . ASP A 1 380 ? -14.568 14.289 0.775 1.00 94.00 380 ASP A O 1
ATOM 3123 N N . PHE A 1 381 ? -14.807 12.176 1.525 1.00 94.94 381 PHE A N 1
ATOM 3124 C CA . PHE A 1 381 ? -13.629 11.656 0.832 1.00 94.94 381 PHE A CA 1
ATOM 3125 C C . PHE A 1 381 ? -13.717 11.878 -0.684 1.00 94.94 381 PHE A C 1
ATOM 3127 O O . PHE A 1 381 ? -12.880 12.575 -1.260 1.00 94.94 381 PHE A O 1
ATOM 3134 N N . PHE A 1 382 ? -14.748 11.343 -1.342 1.00 93.50 382 PHE A N 1
ATOM 3135 C CA . PHE A 1 382 ? -14.850 11.437 -2.801 1.00 93.50 382 PHE A CA 1
ATOM 3136 C C . PHE A 1 382 ? -15.032 12.876 -3.296 1.00 93.50 382 PHE A C 1
ATOM 3138 O O . PHE A 1 382 ? -14.554 13.208 -4.383 1.00 93.50 382 PHE A O 1
ATOM 3145 N N . ALA A 1 383 ? -15.690 13.736 -2.515 1.00 90.00 383 ALA A N 1
ATOM 3146 C CA . ALA A 1 383 ? -15.951 15.116 -2.899 1.00 90.00 383 ALA A CA 1
ATOM 3147 C C . ALA A 1 383 ? -14.741 16.042 -2.696 1.00 90.00 383 ALA A C 1
ATOM 3149 O O . ALA A 1 383 ? -14.437 16.835 -3.594 1.00 90.00 383 ALA A O 1
ATOM 3150 N N . ARG A 1 384 ? -14.077 15.972 -1.530 1.00 88.88 384 ARG A N 1
ATOM 3151 C CA . ARG A 1 384 ? -13.119 16.994 -1.066 1.00 88.88 384 ARG A CA 1
ATOM 3152 C C . ARG A 1 384 ? -11.680 16.513 -0.922 1.00 88.88 384 ARG A C 1
ATOM 3154 O O . ARG A 1 384 ? -10.785 17.355 -0.840 1.00 88.88 384 ARG A O 1
ATOM 3161 N N . ASN A 1 385 ? -11.431 15.207 -0.858 1.00 91.56 385 ASN A N 1
ATOM 3162 C CA . ASN A 1 385 ? -10.078 14.709 -0.643 1.00 91.56 385 ASN A CA 1
ATOM 3163 C C . ASN A 1 385 ? -9.175 15.011 -1.852 1.00 91.56 385 ASN A C 1
ATOM 3165 O O . ASN A 1 385 ? -9.572 14.836 -3.002 1.00 91.56 385 ASN A O 1
ATOM 3169 N N . GLN A 1 386 ? -7.932 15.419 -1.586 1.00 88.81 386 GLN A N 1
ATOM 3170 C CA . GLN A 1 386 ? -6.936 15.755 -2.612 1.00 88.81 386 GLN A CA 1
ATOM 3171 C C . GLN A 1 386 ? -6.531 14.564 -3.495 1.00 88.81 386 GLN A C 1
ATOM 3173 O O . GLN A 1 386 ? -6.009 14.763 -4.593 1.00 88.81 386 GLN A O 1
ATOM 3178 N N . LEU A 1 387 ? -6.745 13.336 -3.018 1.00 91.06 387 LEU A N 1
ATOM 3179 C CA . LEU A 1 387 ? -6.476 12.099 -3.749 1.00 91.06 387 LEU A CA 1
ATOM 3180 C C . LEU A 1 387 ? -7.599 11.753 -4.735 1.00 91.06 387 LEU A C 1
ATOM 3182 O O . LEU A 1 387 ? -7.335 11.056 -5.709 1.00 91.06 387 LEU A O 1
ATOM 3186 N N . SER A 1 388 ? -8.818 12.262 -4.512 1.00 94.50 388 SER A N 1
ATOM 3187 C CA . SER A 1 388 ? -9.962 12.116 -5.419 1.00 94.50 388 SER A CA 1
ATOM 3188 C C . SER A 1 388 ? -9.971 13.248 -6.445 1.00 94.50 388 SER A C 1
ATOM 3190 O O . SER A 1 388 ? -10.583 14.304 -6.246 1.00 94.50 388 SER A O 1
ATOM 3192 N N . GLN A 1 389 ? -9.270 13.036 -7.555 1.00 94.19 389 GLN A N 1
ATOM 3193 C CA . GLN A 1 389 ? -9.037 14.049 -8.584 1.00 94.19 389 GLN A CA 1
ATOM 3194 C C . GLN A 1 389 ? -9.958 13.839 -9.782 1.00 94.19 389 GLN A C 1
ATOM 3196 O O . GLN A 1 389 ? -10.391 12.722 -10.057 1.00 94.19 389 GLN A O 1
ATOM 3201 N N . PHE A 1 390 ? -10.256 14.915 -10.510 1.00 95.38 390 PHE A N 1
ATOM 3202 C CA . PHE A 1 390 ? -10.906 14.793 -11.813 1.00 95.38 390 PHE A CA 1
ATOM 3203 C C . PHE A 1 390 ? -10.013 13.996 -12.755 1.00 95.38 390 PHE A C 1
ATOM 3205 O O . PHE A 1 390 ? -8.803 14.217 -12.790 1.00 95.38 390 PHE A O 1
ATOM 3212 N N . LEU A 1 391 ? -10.601 13.053 -13.489 1.00 94.25 391 LEU A N 1
ATOM 3213 C CA . LEU A 1 391 ? -9.829 12.224 -14.402 1.00 94.25 391 LEU A CA 1
ATOM 3214 C C . LEU A 1 391 ? -9.299 13.062 -15.577 1.00 94.25 391 LEU A C 1
ATOM 3216 O O . LEU A 1 391 ? -10.052 13.804 -16.211 1.00 94.25 391 LEU A O 1
ATOM 3220 N N . ASP A 1 392 ? -8.017 12.887 -15.903 1.00 93.25 392 ASP A N 1
ATOM 3221 C CA . ASP A 1 392 ? -7.397 13.522 -17.070 1.00 93.25 392 ASP A CA 1
ATOM 3222 C C . ASP A 1 392 ? -7.858 12.797 -18.344 1.00 93.25 392 ASP A C 1
ATOM 3224 O O . ASP A 1 392 ? -7.334 11.743 -18.697 1.00 93.25 392 ASP A O 1
ATOM 3228 N N . LYS A 1 393 ? -8.851 13.365 -19.036 1.00 90.69 393 LYS A N 1
ATOM 3229 C CA . LYS A 1 393 ? -9.483 12.781 -20.236 1.00 90.69 393 LYS A CA 1
ATOM 3230 C C . LYS A 1 393 ? -9.004 13.373 -21.563 1.00 90.69 393 LYS A C 1
ATOM 3232 O O . LYS A 1 393 ? -9.724 13.327 -22.555 1.00 90.69 393 LYS A O 1
ATOM 3237 N N . ILE A 1 394 ? -7.815 13.972 -21.597 1.00 94.25 394 ILE A N 1
ATOM 3238 C CA . ILE A 1 394 ? -7.307 14.598 -22.829 1.00 94.25 394 ILE A CA 1
ATOM 3239 C C . ILE A 1 394 ? -7.139 13.538 -23.923 1.00 94.25 394 ILE A C 1
ATOM 3241 O O . ILE A 1 394 ? -7.588 13.733 -25.048 1.00 94.25 394 ILE A O 1
ATOM 3245 N N . ASN A 1 395 ? -6.523 12.406 -23.582 1.00 94.75 395 ASN A N 1
ATOM 3246 C CA . ASN A 1 395 ? -6.345 11.261 -24.465 1.00 94.75 395 ASN A CA 1
ATOM 3247 C C . ASN A 1 395 ? -6.230 9.954 -23.645 1.00 94.75 395 ASN A C 1
ATOM 3249 O O . ASN A 1 395 ? -6.082 10.017 -22.421 1.00 94.75 395 ASN A O 1
ATOM 3253 N N . PRO A 1 396 ? -6.259 8.767 -24.287 1.00 94.50 396 PRO A N 1
ATOM 3254 C CA . PRO A 1 396 ? -6.226 7.485 -23.573 1.00 94.50 396 PRO A CA 1
ATOM 3255 C C . PRO A 1 396 ? -4.969 7.274 -22.707 1.00 94.50 396 PRO A C 1
ATOM 3257 O O . PRO A 1 396 ? -5.014 6.592 -21.683 1.00 94.50 396 PRO A O 1
ATOM 3260 N N . LEU A 1 397 ? -3.834 7.865 -23.098 1.00 95.81 397 LEU A N 1
ATOM 3261 C CA . LEU A 1 397 ? -2.589 7.785 -22.335 1.00 95.81 397 LEU A CA 1
ATOM 3262 C C . LEU A 1 397 ? -2.667 8.610 -21.043 1.00 95.81 397 LEU A C 1
ATOM 3264 O O . LEU A 1 397 ? -2.216 8.149 -19.992 1.00 95.81 397 LEU A O 1
ATOM 3268 N N . ALA A 1 398 ? -3.246 9.811 -21.103 1.00 95.06 398 ALA A N 1
ATOM 3269 C CA . ALA A 1 398 ? -3.448 10.672 -19.939 1.00 95.06 398 ALA A CA 1
ATOM 3270 C C . ALA A 1 398 ? -4.281 9.961 -18.861 1.00 95.06 398 ALA A C 1
ATOM 3272 O O . ALA A 1 398 ? -3.922 9.977 -17.685 1.00 95.06 398 ALA A O 1
ATOM 3273 N N . GLU A 1 399 ? -5.319 9.238 -19.276 1.00 93.75 399 GLU A N 1
ATOM 3274 C CA . GLU A 1 399 ? -6.181 8.470 -18.381 1.00 93.75 399 GLU A CA 1
ATOM 3275 C C . GLU A 1 399 ? -5.428 7.332 -17.671 1.00 93.75 399 GLU A C 1
ATOM 3277 O O . GLU A 1 399 ? -5.463 7.233 -16.440 1.00 93.75 399 GLU A O 1
ATOM 3282 N N . ILE A 1 400 ? -4.712 6.491 -18.427 1.00 93.88 400 ILE A N 1
ATOM 3283 C CA . ILE A 1 400 ? -3.961 5.361 -17.854 1.00 93.88 400 ILE A CA 1
ATOM 3284 C C . ILE A 1 400 ? -2.869 5.859 -16.909 1.00 93.88 400 ILE A C 1
ATOM 3286 O O . ILE A 1 400 ? -2.708 5.340 -15.804 1.00 93.88 400 ILE A O 1
ATOM 3290 N N . THR A 1 401 ? -2.109 6.868 -17.332 1.00 94.31 401 THR A N 1
ATOM 3291 C CA . THR A 1 401 ? -1.005 7.409 -16.528 1.00 94.31 401 THR A CA 1
ATOM 3292 C C . THR A 1 401 ? -1.508 8.056 -15.240 1.00 94.31 401 THR A C 1
ATOM 3294 O O . THR A 1 401 ? -0.893 7.867 -14.193 1.00 94.31 401 THR A O 1
ATOM 3297 N N . HIS A 1 402 ? -2.660 8.738 -15.262 1.00 94.62 402 HIS A N 1
ATOM 3298 C CA . HIS A 1 402 ? -3.279 9.276 -14.050 1.00 94.62 402 HIS A CA 1
ATOM 3299 C C . HIS A 1 402 ? -3.658 8.149 -13.071 1.00 94.62 402 HIS A C 1
ATOM 3301 O O . HIS A 1 402 ? -3.315 8.215 -11.892 1.00 94.62 402 HIS A O 1
ATOM 3307 N N . LYS A 1 403 ? -4.270 7.060 -13.549 1.00 93.62 403 LYS A N 1
ATOM 3308 C CA . LYS A 1 403 ? -4.672 5.916 -12.703 1.00 93.62 403 LYS A CA 1
ATOM 3309 C C . LYS A 1 403 ? -3.484 5.122 -12.131 1.00 93.62 403 LYS A C 1
ATOM 3311 O O . LYS A 1 403 ? -3.601 4.491 -11.082 1.00 93.62 403 LYS A O 1
ATOM 3316 N N . ARG A 1 404 ? -2.319 5.181 -12.786 1.00 94.50 404 ARG A N 1
ATOM 3317 C CA . ARG A 1 404 ? -1.055 4.552 -12.343 1.00 94.50 404 ARG A CA 1
ATOM 3318 C C . ARG A 1 404 ? -0.128 5.490 -11.562 1.00 94.50 404 ARG A C 1
ATOM 3320 O O . ARG A 1 404 ? 0.991 5.104 -11.216 1.00 94.50 404 ARG A O 1
ATOM 3327 N N . ARG A 1 405 ? -0.570 6.718 -11.300 1.00 95.00 405 ARG A N 1
ATOM 3328 C CA . ARG A 1 405 ? 0.199 7.733 -10.583 1.00 95.00 405 ARG A CA 1
ATOM 3329 C C . ARG A 1 405 ? 0.335 7.366 -9.109 1.00 95.00 405 ARG A C 1
ATOM 3331 O O . ARG A 1 405 ? -0.607 6.866 -8.490 1.00 95.00 405 ARG A O 1
ATOM 3338 N N . VAL A 1 406 ? 1.501 7.659 -8.554 1.00 94.62 406 VAL A N 1
ATOM 3339 C CA . VAL A 1 406 ? 1.833 7.483 -7.144 1.00 94.62 406 VAL A CA 1
ATOM 3340 C C . VAL A 1 406 ? 2.326 8.820 -6.598 1.00 94.62 406 VAL A C 1
ATOM 3342 O O . VAL A 1 406 ? 3.283 9.394 -7.114 1.00 94.62 406 VAL A O 1
ATOM 3345 N N . ALA A 1 407 ? 1.665 9.329 -5.563 1.00 92.62 407 ALA A N 1
ATOM 3346 C CA . ALA A 1 407 ? 2.002 10.593 -4.921 1.00 92.62 407 ALA A CA 1
ATOM 3347 C C . ALA A 1 407 ? 2.605 10.358 -3.530 1.00 92.62 407 ALA A C 1
ATOM 3349 O O . ALA A 1 407 ? 1.997 9.705 -2.685 1.00 92.62 407 ALA A O 1
ATOM 3350 N N . ALA A 1 408 ? 3.782 10.921 -3.273 1.00 88.69 408 ALA A N 1
ATOM 3351 C CA . ALA A 1 408 ? 4.422 10.885 -1.966 1.00 88.69 408 ALA A CA 1
ATOM 3352 C C . ALA A 1 408 ? 3.648 11.722 -0.935 1.00 88.69 408 ALA A C 1
ATOM 3354 O O . ALA A 1 408 ? 3.197 12.838 -1.220 1.00 88.69 408 ALA A O 1
ATOM 3355 N N . VAL A 1 409 ? 3.527 11.206 0.290 1.00 78.94 409 VAL A N 1
ATOM 3356 C CA . VAL A 1 409 ? 2.920 11.950 1.405 1.00 78.94 409 VAL A CA 1
ATOM 3357 C C . VAL A 1 409 ? 3.879 13.012 1.908 1.00 78.94 409 VAL A C 1
ATOM 3359 O O . VAL A 1 409 ? 4.901 12.706 2.516 1.00 78.94 409 VAL A O 1
ATOM 3362 N N . VAL A 1 410 ? 3.523 14.280 1.720 1.00 68.00 410 VAL A N 1
ATOM 3363 C CA . VAL A 1 410 ? 4.276 15.401 2.287 1.00 68.00 410 VAL A CA 1
ATOM 3364 C C . VAL A 1 410 ? 3.301 16.408 2.887 1.00 68.00 410 VAL A C 1
ATOM 3366 O O . VAL A 1 410 ? 2.372 16.846 2.213 1.00 68.00 410 VAL A O 1
ATOM 3369 N N . ARG A 1 411 ? 3.532 16.812 4.147 1.00 57.88 411 ARG A N 1
ATOM 3370 C CA . ARG A 1 411 ? 2.710 17.829 4.838 1.00 57.88 411 ARG A CA 1
ATOM 3371 C C . ARG A 1 411 ? 2.703 19.169 4.101 1.00 57.88 411 ARG A C 1
ATOM 3373 O O . ARG A 1 411 ? 1.660 19.799 3.988 1.00 57.88 411 ARG A O 1
ATOM 3380 N N . GLU A 1 412 ? 3.854 19.586 3.576 1.00 61.06 412 GLU A N 1
ATOM 3381 C CA . GLU A 1 412 ? 3.989 20.767 2.724 1.00 61.06 412 GLU A CA 1
ATOM 3382 C C . GLU A 1 412 ? 4.981 20.492 1.589 1.00 61.06 412 GLU A C 1
ATOM 3384 O O . GLU A 1 412 ? 6.178 20.331 1.821 1.00 61.06 412 GLU A O 1
ATOM 3389 N N . LYS A 1 413 ? 4.504 20.503 0.340 1.00 63.34 413 LYS A N 1
ATOM 3390 C CA . LYS A 1 413 ? 5.321 20.185 -0.847 1.00 63.34 413 LYS A CA 1
ATOM 3391 C C . LYS A 1 413 ? 6.570 21.064 -0.997 1.00 63.34 413 LYS A C 1
ATOM 3393 O O . LYS A 1 413 ? 7.603 20.593 -1.458 1.00 63.34 413 LYS A O 1
ATOM 3398 N N . LYS A 1 414 ? 6.491 22.335 -0.587 1.00 59.62 414 LYS A N 1
ATOM 3399 C CA . LYS A 1 414 ? 7.614 23.290 -0.642 1.00 59.62 414 LYS A CA 1
ATOM 3400 C C . LYS A 1 414 ? 8.708 23.013 0.396 1.00 59.62 414 LYS A C 1
ATOM 3402 O O . LYS A 1 414 ? 9.809 23.516 0.232 1.00 59.62 414 LYS A O 1
ATOM 3407 N N . ARG A 1 415 ? 8.402 22.245 1.447 1.00 59.59 415 ARG A N 1
ATOM 3408 C CA . ARG A 1 415 ? 9.338 21.880 2.523 1.00 59.59 415 ARG A CA 1
ATOM 3409 C C . ARG A 1 415 ? 9.882 20.456 2.392 1.00 59.59 415 ARG A C 1
ATOM 3411 O O . ARG A 1 415 ? 10.620 20.021 3.267 1.00 59.59 415 ARG A O 1
ATOM 3418 N N . ALA A 1 416 ? 9.511 19.720 1.341 1.00 65.31 416 ALA A N 1
ATOM 3419 C CA . ALA A 1 416 ? 10.166 18.451 1.041 1.00 65.31 416 ALA A CA 1
ATOM 3420 C C . ALA A 1 416 ? 11.632 18.718 0.685 1.00 65.31 416 ALA A C 1
ATOM 3422 O O . ALA A 1 416 ? 11.892 19.489 -0.244 1.00 65.31 416 ALA A O 1
ATOM 3423 N N . GLY A 1 417 ? 12.548 18.086 1.424 1.00 70.69 417 GLY A N 1
ATOM 3424 C CA . GLY A 1 417 ? 13.980 18.117 1.138 1.00 70.69 417 GLY A CA 1
ATOM 3425 C C . GLY A 1 417 ? 14.320 17.481 -0.212 1.00 70.69 417 GLY A C 1
ATOM 3426 O O . GLY A 1 417 ? 13.459 16.890 -0.869 1.00 70.69 417 GLY A O 1
ATOM 3427 N N . PHE A 1 418 ? 15.578 17.628 -0.624 1.00 77.38 418 PHE A N 1
ATOM 3428 C CA . PHE A 1 418 ? 16.071 17.093 -1.895 1.00 77.38 418 PHE A CA 1
ATOM 3429 C C . PHE A 1 418 ? 16.063 15.559 -1.930 1.00 77.38 418 PHE A C 1
ATOM 3431 O O . PHE A 1 418 ? 15.652 15.002 -2.940 1.00 77.38 418 PHE A O 1
ATOM 3438 N N . GLU A 1 419 ? 16.395 14.898 -0.819 1.00 75.88 419 GLU A N 1
ATOM 3439 C CA . GLU A 1 419 ? 16.494 13.429 -0.698 1.00 75.88 419 GLU A CA 1
ATOM 3440 C C . GLU A 1 419 ? 15.215 12.706 -1.152 1.00 75.88 419 GLU A C 1
ATOM 3442 O O . GLU A 1 419 ? 15.244 11.834 -2.013 1.00 75.88 419 GLU A O 1
ATOM 3447 N N . VAL A 1 420 ? 14.048 13.173 -0.693 1.00 79.50 420 VAL A N 1
ATOM 3448 C CA . VAL A 1 420 ? 12.746 12.561 -1.024 1.00 79.50 420 VAL A CA 1
ATOM 3449 C C . VAL A 1 420 ? 12.367 12.737 -2.503 1.00 79.50 420 VAL A C 1
ATOM 3451 O O . VAL A 1 420 ? 11.467 12.055 -2.996 1.00 79.50 420 VAL A O 1
ATOM 3454 N N . ARG A 1 421 ? 12.994 13.688 -3.205 1.00 88.50 421 ARG A N 1
ATOM 3455 C CA . ARG A 1 421 ? 12.739 13.977 -4.625 1.00 88.50 421 ARG A CA 1
ATOM 3456 C C . ARG A 1 421 ? 13.697 13.240 -5.554 1.00 88.50 421 ARG A C 1
ATOM 3458 O O . ARG A 1 421 ? 13.440 13.227 -6.756 1.00 88.50 421 ARG A O 1
ATOM 3465 N N . ASP A 1 422 ? 14.788 12.708 -5.019 1.00 89.88 422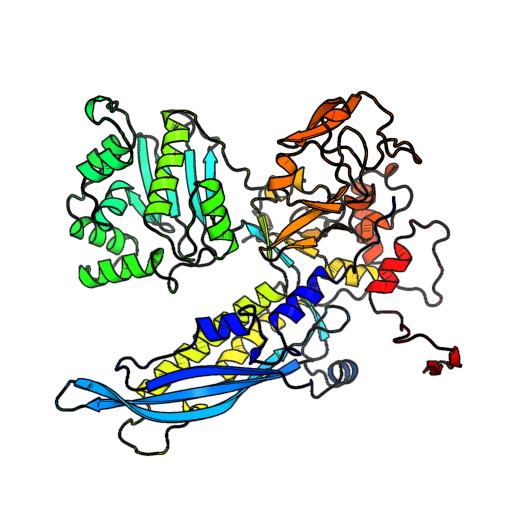 ASP A N 1
ATOM 3466 C CA . ASP A 1 422 ? 15.843 12.116 -5.821 1.00 89.88 422 ASP A CA 1
ATOM 3467 C C . ASP A 1 422 ? 15.463 10.716 -6.323 1.00 89.88 422 ASP A C 1
ATOM 3469 O O . ASP A 1 422 ? 14.538 10.057 -5.830 1.00 89.88 422 ASP A O 1
ATOM 3473 N N . VAL A 1 423 ? 16.167 10.262 -7.355 1.00 92.81 423 VAL A N 1
ATOM 3474 C CA . VAL A 1 423 ? 15.985 8.924 -7.908 1.00 92.81 423 VAL A CA 1
ATOM 3475 C C . VAL A 1 423 ? 16.836 7.942 -7.114 1.00 92.81 423 VAL A C 1
ATOM 3477 O O . VAL A 1 423 ? 18.054 7.902 -7.239 1.00 92.81 423 VAL A O 1
ATOM 3480 N N . HIS A 1 424 ? 16.175 7.092 -6.336 1.00 94.44 424 HIS A N 1
ATOM 3481 C CA . HIS A 1 424 ? 16.831 6.035 -5.580 1.00 94.44 424 HIS A CA 1
ATOM 3482 C C . HIS A 1 424 ? 17.018 4.770 -6.441 1.00 94.44 424 HIS A C 1
ATOM 3484 O O . HIS A 1 424 ? 16.149 4.432 -7.247 1.00 94.44 424 HIS A O 1
ATOM 3490 N N . TYR A 1 425 ? 18.106 4.009 -6.258 1.00 93.62 425 TYR A N 1
ATOM 3491 C CA . TYR A 1 425 ? 18.401 2.818 -7.082 1.00 93.62 425 TYR A CA 1
ATOM 3492 C C . TYR A 1 425 ? 17.287 1.756 -7.034 1.00 93.62 425 TYR A C 1
ATOM 3494 O O . TYR A 1 425 ? 16.965 1.137 -8.047 1.00 93.62 425 TYR A O 1
ATOM 3502 N N . THR A 1 426 ? 16.623 1.597 -5.885 1.00 95.69 426 THR A N 1
ATOM 3503 C CA . THR A 1 426 ? 15.460 0.698 -5.735 1.00 95.69 426 THR A CA 1
ATOM 3504 C C . THR A 1 426 ? 14.256 1.056 -6.605 1.00 95.69 426 THR A C 1
ATOM 3506 O O . THR A 1 426 ? 13.375 0.212 -6.783 1.00 95.69 426 THR A O 1
ATOM 3509 N N . HIS A 1 427 ? 14.198 2.265 -7.180 1.00 95.81 427 HIS A N 1
ATOM 3510 C CA . HIS A 1 427 ? 13.160 2.636 -8.145 1.00 95.81 427 HIS A CA 1
ATOM 3511 C C . HIS A 1 427 ? 13.218 1.768 -9.408 1.00 95.81 427 HIS A C 1
ATOM 3513 O O . HIS A 1 427 ? 12.192 1.620 -10.077 1.00 95.81 427 HIS A O 1
ATOM 3519 N N . PHE A 1 428 ? 14.369 1.148 -9.704 1.00 94.81 428 PHE A N 1
ATOM 3520 C CA . PHE A 1 428 ? 14.550 0.255 -10.844 1.00 94.81 428 PHE A CA 1
ATOM 3521 C C . PHE A 1 428 ? 13.418 -0.774 -10.930 1.00 94.81 428 PHE A C 1
ATOM 3523 O O . PHE A 1 428 ? 13.136 -1.522 -9.993 1.00 94.81 428 PHE A O 1
ATOM 3530 N N . GLY A 1 429 ? 12.724 -0.783 -12.066 1.00 94.69 429 GLY A N 1
ATOM 3531 C CA . GLY A 1 429 ? 11.639 -1.724 -12.308 1.00 94.69 429 GLY A CA 1
ATOM 3532 C C . GLY A 1 429 ? 10.350 -1.478 -11.515 1.00 94.69 429 GLY A C 1
ATOM 3533 O O . GLY A 1 429 ? 9.406 -2.247 -11.697 1.00 94.69 429 GLY A O 1
ATOM 3534 N N . ARG A 1 430 ? 10.271 -0.437 -10.673 1.00 96.31 430 ARG A N 1
ATOM 3535 C CA . ARG A 1 430 ? 9.145 -0.164 -9.754 1.00 96.31 430 ARG A CA 1
ATOM 3536 C C . ARG A 1 430 ? 8.503 1.199 -9.988 1.00 96.31 430 ARG A C 1
ATOM 3538 O O . ARG A 1 430 ? 7.302 1.281 -10.243 1.00 96.31 430 ARG A O 1
ATOM 3545 N N . LEU A 1 431 ? 9.306 2.259 -9.930 1.00 96.62 431 LEU A N 1
ATOM 3546 C CA . LEU A 1 431 ? 8.898 3.637 -10.195 1.00 96.62 431 LEU A CA 1
ATOM 3547 C C . LEU A 1 431 ? 9.711 4.169 -11.368 1.00 96.62 431 LEU A C 1
ATOM 3549 O O . LEU A 1 431 ? 10.922 3.986 -11.427 1.00 96.62 431 LEU A O 1
ATOM 3553 N N . CYS A 1 432 ? 9.045 4.817 -12.316 1.00 96.75 432 CYS A N 1
ATOM 3554 C CA . CYS A 1 432 ? 9.739 5.366 -13.467 1.00 96.75 432 CYS A CA 1
ATOM 3555 C C . CYS A 1 432 ? 10.599 6.568 -13.047 1.00 96.75 432 CYS A C 1
ATOM 3557 O O . CYS A 1 432 ? 10.056 7.501 -12.454 1.00 96.75 432 CYS A O 1
ATOM 3559 N N . PRO A 1 433 ? 11.897 6.591 -13.399 1.00 95.25 433 PRO A N 1
ATOM 3560 C CA . PRO A 1 433 ? 12.776 7.716 -13.086 1.00 95.25 433 PRO A CA 1
ATOM 3561 C C . PRO A 1 433 ? 12.571 8.924 -14.017 1.00 95.25 433 PRO A C 1
ATOM 3563 O O . PRO A 1 433 ? 13.072 10.005 -13.732 1.00 95.25 433 PRO A O 1
ATOM 3566 N N . ILE A 1 434 ? 11.850 8.750 -15.132 1.00 94.94 434 ILE A N 1
ATOM 3567 C CA . ILE A 1 434 ? 11.649 9.781 -16.165 1.00 94.94 434 ILE A CA 1
ATOM 3568 C C . ILE A 1 434 ? 10.303 10.495 -15.989 1.00 94.94 434 ILE A C 1
ATOM 3570 O O . ILE A 1 434 ? 10.235 11.721 -16.043 1.00 94.94 434 ILE A O 1
ATOM 3574 N N . GLU A 1 435 ? 9.209 9.749 -15.797 1.00 94.81 435 GLU A N 1
ATOM 3575 C CA . GLU A 1 435 ? 7.862 10.331 -15.751 1.00 94.81 435 GLU A CA 1
ATOM 3576 C C . GLU A 1 435 ? 7.542 10.925 -14.371 1.00 94.81 435 GLU A C 1
ATOM 3578 O O . GLU A 1 435 ? 6.960 10.268 -13.501 1.00 94.81 435 GLU A O 1
ATOM 3583 N N . THR A 1 436 ? 7.837 12.215 -14.223 1.00 94.56 436 THR A N 1
ATOM 3584 C CA . THR A 1 436 ? 7.412 13.066 -13.104 1.00 94.56 436 THR A CA 1
ATOM 3585 C C . THR A 1 436 ? 6.974 14.440 -13.632 1.00 94.56 436 THR A C 1
ATOM 3587 O O . THR A 1 436 ? 7.506 14.919 -14.639 1.00 94.56 436 THR A O 1
ATOM 3590 N N . PRO A 1 437 ? 6.012 15.128 -12.986 1.00 91.88 437 PRO A N 1
ATOM 3591 C CA . PRO A 1 437 ? 5.712 16.517 -13.308 1.00 91.88 437 PRO A CA 1
ATOM 3592 C C . PRO A 1 437 ? 6.918 17.430 -13.072 1.00 91.88 437 PRO A C 1
ATOM 3594 O O . PRO A 1 437 ? 7.679 17.240 -12.121 1.00 91.88 437 PRO A O 1
ATOM 3597 N N . GLU A 1 438 ? 7.028 18.469 -13.892 1.00 88.94 438 GLU A N 1
ATOM 3598 C CA . GLU A 1 438 ? 8.008 19.541 -13.718 1.00 88.94 438 GLU A CA 1
ATOM 3599 C C . GLU A 1 438 ? 7.615 20.487 -12.565 1.00 88.94 438 GLU A C 1
ATOM 3601 O O . GLU A 1 438 ? 6.462 20.555 -12.121 1.00 88.94 438 GLU A O 1
ATOM 3606 N N . GLY A 1 439 ? 8.586 21.252 -12.063 1.00 88.69 439 GLY A N 1
ATOM 3607 C CA . GLY A 1 439 ? 8.364 22.267 -11.033 1.00 88.69 439 GLY A CA 1
ATOM 3608 C C . GLY A 1 439 ? 8.200 21.692 -9.623 1.00 88.69 439 GLY A C 1
ATOM 3609 O O . GLY A 1 439 ? 8.902 20.773 -9.216 1.00 88.69 439 GLY A O 1
ATOM 3610 N N . ALA A 1 440 ? 7.280 22.248 -8.828 1.00 86.06 440 ALA A N 1
ATOM 3611 C CA . ALA A 1 440 ? 7.225 21.984 -7.383 1.00 86.06 440 ALA A CA 1
ATOM 3612 C C . ALA A 1 440 ? 6.914 20.522 -7.002 1.00 86.06 440 ALA A C 1
ATOM 3614 O O . ALA A 1 440 ? 7.196 20.115 -5.871 1.00 86.06 440 ALA A O 1
ATOM 3615 N N . ASN A 1 441 ? 6.339 19.739 -7.919 1.00 88.88 441 ASN A N 1
ATOM 3616 C CA . ASN A 1 441 ? 5.965 18.339 -7.698 1.00 88.88 441 ASN A CA 1
ATOM 3617 C C . ASN A 1 441 ? 7.032 17.333 -8.167 1.00 88.88 441 ASN A C 1
ATOM 3619 O O . ASN A 1 441 ? 6.787 16.136 -8.030 1.00 88.88 441 ASN A O 1
ATOM 3623 N N . ILE A 1 442 ? 8.179 17.787 -8.690 1.00 91.62 442 ILE A N 1
ATOM 3624 C CA . ILE A 1 442 ? 9.236 16.894 -9.185 1.00 91.62 442 ILE A CA 1
ATOM 3625 C C . ILE A 1 442 ? 9.679 15.893 -8.109 1.00 91.62 442 ILE A C 1
ATOM 3627 O O . ILE A 1 442 ? 9.893 16.292 -6.958 1.00 91.62 442 ILE A O 1
ATOM 3631 N N . GLY A 1 443 ? 9.725 14.606 -8.467 1.00 89.12 443 GLY A N 1
ATOM 3632 C CA . GLY A 1 443 ? 10.097 13.489 -7.588 1.00 89.12 443 GLY A CA 1
ATOM 3633 C C . GLY A 1 443 ? 9.047 13.114 -6.534 1.00 89.12 443 GLY A C 1
ATOM 3634 O O . GLY A 1 443 ? 9.078 12.017 -5.984 1.00 89.12 443 GLY A O 1
ATOM 3635 N N . LEU A 1 444 ? 8.066 13.987 -6.274 1.00 91.38 444 LEU A N 1
ATOM 3636 C CA . LEU A 1 444 ? 6.965 13.731 -5.337 1.00 91.38 444 LEU A CA 1
ATOM 3637 C C . LEU A 1 444 ? 5.784 13.022 -5.999 1.00 91.38 444 LEU A C 1
ATOM 3639 O O . LEU A 1 444 ? 4.954 12.433 -5.311 1.00 91.38 444 LEU A O 1
ATOM 3643 N N . ILE A 1 445 ? 5.661 13.135 -7.318 1.00 93.19 445 ILE A N 1
ATOM 3644 C CA . ILE A 1 445 ? 4.649 12.442 -8.105 1.00 93.19 445 ILE A CA 1
ATOM 3645 C C . ILE A 1 445 ? 5.387 11.609 -9.138 1.00 93.19 445 ILE A C 1
ATOM 3647 O O . ILE A 1 445 ? 5.931 12.154 -10.091 1.00 93.19 445 ILE A O 1
ATOM 3651 N N . ASN A 1 446 ? 5.344 10.298 -8.959 1.00 94.94 446 ASN A N 1
ATOM 3652 C CA . ASN A 1 446 ? 5.970 9.338 -9.854 1.00 94.94 446 ASN A CA 1
ATOM 3653 C C . ASN A 1 446 ? 4.902 8.450 -10.491 1.00 94.94 446 ASN A C 1
ATOM 3655 O O . ASN A 1 446 ? 3.734 8.446 -10.086 1.00 94.94 446 ASN A O 1
ATOM 3659 N N . SER A 1 447 ? 5.306 7.682 -11.494 1.00 95.31 447 SER A N 1
ATOM 3660 C CA . SER A 1 447 ? 4.432 6.721 -12.168 1.00 95.31 447 SER A CA 1
ATOM 3661 C C . SER A 1 447 ? 4.981 5.312 -12.011 1.00 95.31 447 SER A C 1
ATOM 3663 O O . SER A 1 447 ? 6.190 5.097 -12.097 1.00 95.31 447 SER A O 1
ATOM 3665 N N . LEU A 1 448 ? 4.088 4.347 -11.793 1.00 96.69 448 LEU A N 1
ATOM 3666 C CA . LEU A 1 448 ? 4.448 2.930 -11.773 1.00 96.69 448 LEU A CA 1
ATOM 3667 C C . LEU A 1 448 ? 5.018 2.493 -13.130 1.00 96.69 448 LEU A C 1
ATOM 3669 O O . LEU A 1 448 ? 4.481 2.865 -14.183 1.00 96.69 448 LEU A O 1
ATOM 3673 N N . THR A 1 449 ? 6.073 1.679 -13.112 1.00 96.62 449 THR A N 1
ATOM 3674 C CA . THR A 1 449 ? 6.655 1.108 -14.339 1.00 96.62 449 THR A CA 1
ATOM 3675 C C . THR A 1 449 ? 5.707 0.108 -14.997 1.00 96.62 449 THR A C 1
ATOM 3677 O O . THR A 1 449 ? 4.712 -0.303 -14.407 1.00 96.62 449 THR A O 1
ATOM 3680 N N . VAL A 1 450 ? 5.976 -0.304 -16.235 1.00 94.88 450 VAL A N 1
ATOM 3681 C CA . VAL A 1 4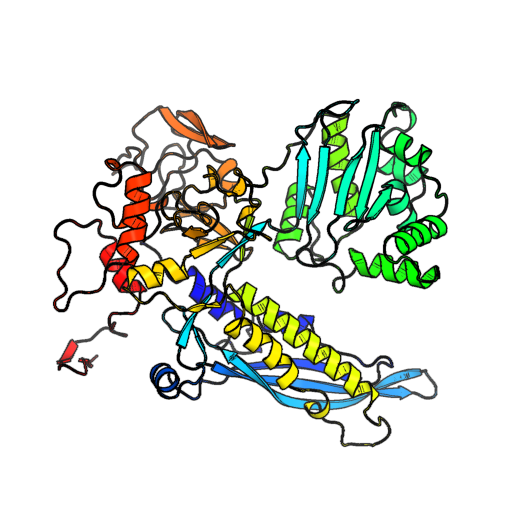50 ? 5.074 -1.184 -17.004 1.00 94.88 450 VAL A CA 1
ATOM 3682 C C . VAL A 1 450 ? 4.785 -2.518 -16.297 1.00 94.88 450 VAL A C 1
ATOM 3684 O O . VAL A 1 450 ? 3.636 -2.957 -16.271 1.00 94.88 450 VAL A O 1
ATOM 3687 N N . TYR A 1 451 ? 5.801 -3.146 -15.701 1.00 95.19 451 TYR A N 1
ATOM 3688 C CA . TYR A 1 451 ? 5.691 -4.492 -15.121 1.00 95.19 451 TYR A CA 1
ATOM 3689 C C . TYR A 1 451 ? 5.567 -4.514 -13.595 1.00 95.19 451 TYR A C 1
ATOM 3691 O O . TYR A 1 451 ? 5.445 -5.597 -13.018 1.00 95.19 451 TYR A O 1
ATOM 3699 N N . SER A 1 452 ? 5.597 -3.354 -12.933 1.00 94.50 452 SER A N 1
ATOM 3700 C CA . SER A 1 452 ? 5.475 -3.295 -11.479 1.00 94.50 452 SER A CA 1
ATOM 3701 C C . SER A 1 452 ? 4.133 -3.858 -11.017 1.00 94.50 452 SER A C 1
ATOM 3703 O O . SER A 1 452 ? 3.082 -3.499 -11.561 1.00 94.50 452 SER A O 1
ATOM 3705 N N . GLN A 1 453 ? 4.169 -4.657 -9.960 1.00 93.25 453 GLN A N 1
ATOM 3706 C CA . GLN A 1 453 ? 2.992 -5.095 -9.218 1.00 93.25 453 GLN A CA 1
ATOM 3707 C C . GLN A 1 453 ? 3.088 -4.602 -7.779 1.00 93.25 453 GLN A C 1
ATOM 3709 O O . GLN A 1 453 ? 4.178 -4.335 -7.286 1.00 93.25 453 GLN A O 1
ATOM 3714 N N . ILE A 1 454 ? 1.950 -4.468 -7.112 1.00 93.94 454 ILE A N 1
ATOM 3715 C CA . ILE A 1 454 ? 1.893 -4.143 -5.688 1.00 93.94 454 ILE A CA 1
ATOM 3716 C C . ILE A 1 454 ? 1.381 -5.387 -4.981 1.00 93.94 454 ILE A C 1
ATOM 3718 O O . ILE A 1 454 ? 0.419 -6.001 -5.443 1.00 93.94 454 ILE A O 1
ATOM 3722 N N . ASP A 1 455 ? 2.063 -5.794 -3.918 1.00 91.19 455 ASP A N 1
ATOM 3723 C CA . ASP A 1 455 ? 1.618 -6.918 -3.105 1.00 91.19 455 ASP A CA 1
ATOM 3724 C C . ASP A 1 455 ? 0.567 -6.513 -2.063 1.00 91.19 455 ASP A C 1
ATOM 3726 O O . ASP A 1 455 ? 0.225 -5.342 -1.914 1.00 91.19 455 ASP A O 1
ATOM 3730 N N . ASN A 1 456 ? 0.059 -7.493 -1.316 1.00 86.00 456 ASN A N 1
ATOM 3731 C CA . ASN A 1 456 ? -1.001 -7.269 -0.331 1.00 86.00 456 ASN A CA 1
ATOM 3732 C C . ASN A 1 456 ? -0.584 -6.338 0.822 1.00 86.00 456 ASN A C 1
ATOM 3734 O O . ASN A 1 456 ? -1.450 -5.773 1.481 1.00 86.00 456 ASN A O 1
ATOM 3738 N N . LEU A 1 457 ? 0.720 -6.183 1.078 1.00 87.62 457 LEU A N 1
ATOM 3739 C CA . LEU A 1 457 ? 1.252 -5.308 2.126 1.00 87.62 457 LEU A CA 1
ATOM 3740 C C . LEU A 1 457 ? 1.546 -3.889 1.605 1.00 87.62 457 LEU A C 1
ATOM 3742 O O . LEU A 1 457 ? 1.844 -2.989 2.394 1.00 87.62 457 LEU A O 1
ATOM 3746 N N . GLY A 1 458 ? 1.433 -3.678 0.290 1.00 91.50 458 GLY A N 1
ATOM 3747 C CA . GLY A 1 458 ? 1.672 -2.404 -0.379 1.00 91.50 458 GLY A CA 1
ATOM 3748 C C . GLY A 1 458 ? 3.094 -2.243 -0.926 1.00 91.50 458 GLY A C 1
ATOM 3749 O O . GLY A 1 458 ? 3.438 -1.161 -1.400 1.00 91.50 458 GLY A O 1
ATOM 3750 N N . PHE A 1 459 ? 3.945 -3.269 -0.893 1.00 94.56 459 PHE A N 1
ATOM 3751 C CA . PHE A 1 459 ? 5.297 -3.182 -1.446 1.00 94.56 459 PHE A CA 1
ATOM 3752 C C . PHE A 1 459 ? 5.293 -3.386 -2.960 1.00 94.56 459 PHE A C 1
ATOM 3754 O O . PHE A 1 459 ? 4.668 -4.306 -3.495 1.00 94.56 459 PHE A O 1
ATOM 3761 N N . VAL A 1 460 ? 6.031 -2.526 -3.666 1.00 95.44 460 VAL A N 1
ATOM 3762 C CA . VAL A 1 460 ? 6.150 -2.603 -5.124 1.00 95.44 460 VAL A CA 1
ATOM 3763 C C . VAL A 1 460 ? 7.169 -3.679 -5.495 1.00 95.44 460 VAL A C 1
ATOM 3765 O O . VAL A 1 460 ? 8.330 -3.643 -5.078 1.00 95.44 460 VAL A O 1
ATOM 3768 N N . LYS A 1 461 ? 6.738 -4.634 -6.312 1.00 95.44 461 LYS A N 1
ATOM 3769 C CA . LYS A 1 461 ? 7.540 -5.742 -6.822 1.00 95.44 461 LYS A CA 1
ATOM 3770 C C . LYS A 1 461 ? 7.785 -5.598 -8.309 1.00 95.44 461 LYS A C 1
ATOM 3772 O O . LYS A 1 461 ? 6.964 -5.038 -9.037 1.00 95.44 461 LYS A O 1
ATOM 3777 N N . THR A 1 462 ? 8.899 -6.154 -8.760 1.00 95.69 462 THR A N 1
ATOM 3778 C CA . THR A 1 462 ? 9.260 -6.194 -10.175 1.00 95.69 462 THR A CA 1
ATOM 3779 C C . THR A 1 462 ? 9.706 -7.608 -10.567 1.00 95.69 462 THR A C 1
ATOM 3781 O O . THR A 1 462 ? 10.289 -8.301 -9.730 1.00 95.69 462 THR A O 1
ATOM 3784 N N . PRO A 1 463 ? 9.369 -8.087 -11.777 1.00 95.88 463 PRO A N 1
ATOM 3785 C CA . PRO A 1 463 ? 9.666 -9.454 -12.194 1.00 95.88 463 PRO A CA 1
ATOM 3786 C C . PRO A 1 463 ? 11.101 -9.633 -12.702 1.00 95.88 463 PRO A C 1
ATOM 3788 O O . PRO A 1 463 ? 11.628 -8.780 -13.415 1.00 95.88 463 PRO A O 1
ATOM 3791 N N . TYR A 1 464 ? 11.680 -10.798 -12.436 1.00 96.19 464 TYR A N 1
ATOM 3792 C CA . TYR A 1 464 ? 12.976 -11.231 -12.959 1.00 96.19 464 TYR A CA 1
ATOM 3793 C C . TYR A 1 464 ? 12.925 -12.682 -13.430 1.00 96.19 464 TYR A C 1
ATOM 3795 O O . TYR A 1 464 ? 12.140 -13.476 -12.910 1.00 96.19 464 TYR A O 1
ATOM 3803 N N . PHE A 1 465 ? 13.776 -13.052 -14.388 1.00 96.00 465 PHE A N 1
ATOM 3804 C CA . PHE A 1 465 ? 14.019 -14.462 -14.691 1.00 96.00 465 PHE A CA 1
ATOM 3805 C C . PHE A 1 465 ? 15.057 -15.019 -13.724 1.00 96.00 465 PHE A C 1
ATOM 3807 O O . PHE A 1 465 ? 16.127 -14.431 -13.561 1.00 96.00 465 PHE A O 1
ATOM 3814 N N . LYS A 1 466 ? 14.761 -16.170 -13.120 1.00 96.00 466 LYS A N 1
ATOM 3815 C CA . LYS A 1 466 ? 15.715 -16.874 -12.260 1.00 96.00 466 LYS A CA 1
ATOM 3816 C C . LYS A 1 466 ? 16.834 -17.502 -13.092 1.00 96.00 466 LYS A C 1
ATOM 3818 O O . LYS A 1 466 ? 16.559 -18.085 -14.146 1.00 96.00 466 LYS A O 1
ATOM 3823 N N . VAL A 1 467 ? 18.068 -17.419 -12.612 1.00 96.12 467 VAL A N 1
ATOM 3824 C CA . VAL A 1 467 ? 19.265 -18.007 -13.221 1.00 96.12 467 VAL A CA 1
ATOM 3825 C C . VAL A 1 467 ? 19.768 -19.145 -12.336 1.00 96.12 467 VAL A C 1
ATOM 3827 O O . VAL A 1 467 ? 19.842 -19.021 -11.120 1.00 96.12 467 VAL A O 1
ATOM 3830 N N . GLU A 1 468 ? 20.090 -20.284 -12.945 1.00 94.94 468 GLU A N 1
ATOM 3831 C CA . GLU A 1 468 ? 20.630 -21.449 -12.241 1.00 94.94 468 GLU A CA 1
ATOM 3832 C C . GLU A 1 468 ? 21.894 -21.926 -12.962 1.00 94.94 468 GLU A C 1
ATOM 3834 O O . GLU A 1 468 ? 21.851 -22.297 -14.136 1.00 94.94 468 GLU A O 1
ATOM 3839 N N . ASN A 1 469 ? 23.040 -21.896 -12.269 1.00 90.75 469 ASN A N 1
ATOM 3840 C CA . ASN A 1 469 ? 24.355 -22.268 -12.816 1.00 90.75 469 ASN A CA 1
ATOM 3841 C C . ASN A 1 469 ? 24.693 -21.551 -14.145 1.00 90.75 469 ASN A C 1
ATOM 3843 O O . ASN A 1 469 ? 25.164 -22.171 -15.100 1.00 90.75 469 ASN A O 1
ATOM 3847 N N . GLY A 1 470 ? 24.401 -20.248 -14.232 1.00 90.94 470 GLY A N 1
ATOM 3848 C CA . GLY A 1 470 ? 24.629 -19.430 -15.432 1.00 90.94 470 GLY A CA 1
ATOM 3849 C C . GLY A 1 470 ? 23.629 -19.648 -16.578 1.00 90.94 470 GLY A C 1
ATOM 3850 O O . GLY A 1 470 ? 23.785 -19.041 -17.641 1.00 90.94 470 GLY A O 1
ATOM 3851 N N . MET A 1 471 ? 22.605 -20.491 -16.392 1.00 93.12 471 MET A N 1
ATOM 3852 C CA . MET A 1 471 ? 21.519 -20.700 -17.355 1.00 93.12 471 MET A CA 1
ATOM 3853 C C . MET A 1 471 ? 20.255 -19.954 -16.929 1.00 93.12 471 MET A C 1
ATOM 3855 O O . MET A 1 471 ? 19.761 -20.121 -15.815 1.00 93.12 471 MET A O 1
ATOM 3859 N N . VAL A 1 472 ? 19.688 -19.164 -17.837 1.00 94.00 472 VAL A N 1
ATOM 3860 C CA . VAL A 1 472 ? 18.445 -18.423 -17.598 1.00 94.00 472 VAL A CA 1
ATOM 3861 C C . VAL A 1 472 ? 17.251 -19.373 -17.689 1.00 94.00 472 VAL A C 1
ATOM 3863 O O . VAL A 1 472 ? 17.037 -20.037 -18.706 1.00 94.00 472 VAL A O 1
ATOM 3866 N N . THR A 1 473 ? 16.440 -19.440 -16.639 1.00 93.00 473 THR A N 1
ATOM 3867 C CA . THR A 1 473 ? 15.229 -20.270 -16.604 1.00 93.00 473 THR A CA 1
ATOM 3868 C C . THR A 1 473 ? 14.013 -19.509 -17.155 1.00 93.00 473 THR A C 1
ATOM 3870 O O . THR A 1 473 ? 14.035 -18.296 -17.332 1.00 93.00 473 THR A O 1
ATOM 3873 N N . ASN A 1 474 ? 12.914 -20.221 -17.433 1.00 89.62 474 ASN A N 1
ATOM 3874 C CA . ASN A 1 474 ? 11.628 -19.585 -17.771 1.00 89.62 474 ASN A CA 1
ATOM 3875 C C . ASN A 1 474 ? 10.820 -19.180 -16.521 1.00 89.62 474 ASN A C 1
ATOM 3877 O O . ASN A 1 474 ? 9.687 -18.723 -16.661 1.00 89.62 474 ASN A O 1
ATOM 3881 N N . HIS A 1 475 ? 11.350 -19.411 -15.317 1.00 93.31 475 HIS A N 1
ATOM 3882 C CA . HIS A 1 475 ? 10.653 -19.104 -14.077 1.00 93.31 475 HIS A CA 1
ATOM 3883 C C . HIS A 1 475 ? 10.783 -17.610 -13.779 1.00 93.31 475 HIS A C 1
ATOM 3885 O O . HIS A 1 475 ? 11.897 -17.093 -13.669 1.00 93.31 475 HIS A O 1
ATOM 3891 N N . ILE A 1 476 ? 9.639 -16.933 -13.672 1.00 94.19 476 ILE A N 1
ATOM 3892 C CA . ILE A 1 476 ? 9.569 -15.510 -13.347 1.00 94.19 476 ILE A CA 1
ATOM 3893 C C . ILE A 1 476 ? 9.259 -15.374 -11.865 1.00 94.19 476 ILE A C 1
ATOM 3895 O O . ILE A 1 476 ? 8.263 -15.918 -11.390 1.00 94.19 476 ILE A O 1
ATOM 3899 N N . GLU A 1 477 ? 10.081 -14.608 -11.161 1.00 95.69 477 GLU A N 1
ATOM 3900 C CA . GLU A 1 477 ? 9.879 -14.296 -9.753 1.00 95.69 477 GLU A CA 1
ATOM 3901 C C . GLU A 1 477 ? 9.750 -12.786 -9.549 1.00 95.69 477 GLU A C 1
ATOM 3903 O O . GLU A 1 477 ? 10.499 -12.000 -10.128 1.00 95.69 477 GLU A O 1
ATOM 3908 N N . TYR A 1 478 ? 8.766 -12.377 -8.748 1.00 95.38 478 TYR A N 1
ATOM 3909 C CA . TYR A 1 478 ? 8.519 -10.977 -8.416 1.00 95.38 478 TYR A CA 1
ATOM 3910 C C . TYR A 1 478 ? 9.220 -10.623 -7.108 1.00 95.38 478 TYR A C 1
ATOM 3912 O O . TYR A 1 478 ? 8.812 -11.076 -6.036 1.00 95.38 478 TYR A O 1
ATOM 3920 N N . LEU A 1 479 ? 10.237 -9.768 -7.192 1.00 96.00 479 LEU A N 1
ATOM 3921 C CA . LEU A 1 479 ? 11.050 -9.372 -6.046 1.00 96.00 479 LEU A CA 1
ATOM 3922 C C . LEU A 1 479 ? 10.644 -7.983 -5.543 1.00 96.00 479 LEU A C 1
ATOM 3924 O O . LEU A 1 479 ? 10.480 -7.039 -6.324 1.00 96.00 479 LEU A O 1
ATOM 3928 N N . SER A 1 480 ? 10.477 -7.847 -4.228 1.00 95.38 480 SER A N 1
ATOM 3929 C CA . SER A 1 480 ? 10.403 -6.554 -3.536 1.00 95.38 480 SER A CA 1
ATOM 3930 C C . SER A 1 480 ? 11.805 -5.957 -3.396 1.00 95.38 480 SER A C 1
ATOM 3932 O O . SER A 1 480 ? 12.794 -6.662 -3.573 1.00 95.38 480 SER A O 1
ATOM 3934 N N . ALA A 1 481 ? 11.899 -4.652 -3.133 1.00 94.56 481 ALA A N 1
ATOM 3935 C CA . ALA A 1 481 ? 13.188 -3.955 -3.118 1.00 94.56 481 ALA A CA 1
ATOM 3936 C C . ALA A 1 481 ? 14.152 -4.498 -2.048 1.00 94.56 481 ALA A C 1
ATOM 3938 O O . ALA A 1 481 ? 15.339 -4.599 -2.300 1.00 94.56 481 ALA A O 1
ATOM 3939 N N . ASP A 1 482 ? 13.637 -4.897 -0.884 1.00 91.44 482 ASP A N 1
ATOM 3940 C CA . ASP A 1 482 ? 14.431 -5.492 0.196 1.00 91.44 482 ASP A CA 1
ATOM 3941 C C . ASP A 1 482 ? 15.008 -6.865 -0.175 1.00 91.44 482 ASP A C 1
ATOM 3943 O O . ASP A 1 482 ? 16.162 -7.142 0.120 1.00 91.44 482 ASP A O 1
ATOM 3947 N N . LYS A 1 483 ? 14.224 -7.713 -0.851 1.00 92.56 483 LYS A N 1
ATOM 3948 C CA . LYS A 1 483 ? 14.699 -9.021 -1.325 1.00 92.56 483 LYS A CA 1
ATOM 3949 C C . LYS A 1 483 ? 15.672 -8.887 -2.484 1.00 92.56 483 LYS A C 1
ATOM 3951 O O . LYS A 1 483 ? 16.585 -9.683 -2.620 1.00 92.56 483 LYS A O 1
ATOM 3956 N N . GLU A 1 484 ? 15.441 -7.904 -3.345 1.00 94.25 484 GLU A N 1
ATOM 3957 C CA . GLU A 1 484 ? 16.286 -7.634 -4.502 1.00 94.25 484 GLU A CA 1
ATOM 3958 C C . GLU A 1 484 ? 17.742 -7.350 -4.111 1.00 94.25 484 GLU A C 1
ATOM 3960 O O . GLU A 1 484 ? 18.646 -7.796 -4.809 1.00 94.25 484 GLU A O 1
ATOM 3965 N N . ASP A 1 485 ? 17.956 -6.676 -2.980 1.00 92.19 485 ASP A N 1
ATOM 3966 C CA . ASP A 1 485 ? 19.280 -6.351 -2.441 1.00 92.19 485 ASP A CA 1
ATOM 3967 C C . ASP A 1 485 ? 20.074 -7.568 -1.937 1.00 92.19 485 ASP A C 1
ATOM 3969 O O . ASP A 1 485 ? 21.291 -7.480 -1.771 1.00 92.19 485 ASP A O 1
ATOM 3973 N N . GLU A 1 486 ? 19.412 -8.702 -1.693 1.00 92.38 486 GLU A N 1
ATOM 3974 C CA . GLU A 1 486 ? 20.061 -9.953 -1.281 1.00 92.38 486 GLU A CA 1
ATOM 3975 C C . GLU A 1 486 ? 20.645 -10.733 -2.474 1.00 92.38 486 GLU A C 1
ATOM 3977 O O . GLU A 1 486 ? 21.406 -11.679 -2.268 1.00 92.38 486 GLU A O 1
ATOM 3982 N N . TYR A 1 487 ? 20.314 -10.340 -3.710 1.00 95.25 487 TYR A N 1
ATOM 3983 C CA . TYR A 1 487 ? 20.644 -11.084 -4.925 1.00 95.25 487 TYR A CA 1
ATOM 3984 C C . TYR A 1 487 ? 21.531 -10.307 -5.896 1.00 95.25 487 TYR A C 1
ATOM 3986 O O . TYR A 1 487 ? 21.570 -9.076 -5.919 1.00 95.25 487 TYR A O 1
ATOM 3994 N N . VAL A 1 488 ? 22.206 -11.054 -6.767 1.00 95.69 488 VAL A N 1
ATOM 3995 C CA . VAL A 1 488 ? 23.036 -10.512 -7.842 1.00 95.69 488 VAL A CA 1
ATOM 3996 C C . VAL A 1 488 ? 22.258 -10.511 -9.157 1.00 95.69 488 VAL A C 1
ATOM 3998 O O . VAL A 1 488 ? 21.857 -11.567 -9.660 1.00 95.69 488 VAL A O 1
ATOM 4001 N N . ILE A 1 489 ? 22.043 -9.321 -9.730 1.00 95.56 489 ILE A N 1
ATOM 4002 C CA . ILE A 1 489 ? 21.095 -9.131 -10.838 1.00 95.56 489 ILE A CA 1
ATOM 4003 C C . ILE A 1 489 ? 21.787 -8.605 -12.091 1.00 95.56 489 ILE A C 1
ATOM 4005 O O . ILE A 1 489 ? 22.360 -7.512 -12.107 1.00 95.56 489 ILE A O 1
ATOM 4009 N N . ALA A 1 490 ? 21.657 -9.369 -13.173 1.00 95.12 490 ALA A N 1
ATOM 4010 C CA . ALA A 1 490 ? 22.124 -9.001 -14.500 1.00 95.12 490 ALA A CA 1
ATOM 4011 C C . ALA A 1 490 ? 21.117 -8.110 -15.256 1.00 95.12 490 ALA A C 1
ATOM 4013 O O . ALA A 1 490 ? 19.895 -8.260 -15.096 1.00 95.12 490 ALA A O 1
ATOM 4014 N N . PRO A 1 491 ? 21.600 -7.201 -16.121 1.00 93.44 491 PRO A N 1
ATOM 4015 C CA . PRO A 1 491 ? 20.738 -6.334 -16.910 1.00 93.44 491 PRO A CA 1
ATOM 4016 C C . PRO A 1 491 ? 19.981 -7.115 -18.008 1.00 93.44 491 PRO A C 1
ATOM 4018 O O . PRO A 1 491 ? 20.440 -8.166 -18.469 1.00 93.44 491 PRO A O 1
ATOM 4021 N N . PRO A 1 492 ? 18.798 -6.636 -18.436 1.00 91.44 492 PRO A N 1
ATOM 4022 C CA . PRO A 1 492 ? 17.908 -7.366 -19.347 1.00 91.44 492 PRO A CA 1
ATOM 4023 C C . PRO A 1 492 ? 18.439 -7.533 -20.782 1.00 91.44 492 PRO A C 1
ATOM 4025 O O . PRO A 1 492 ? 17.914 -8.351 -21.534 1.00 91.44 492 PRO A O 1
ATOM 4028 N N . ASP A 1 493 ? 19.439 -6.754 -21.185 1.00 90.69 493 ASP A N 1
ATOM 4029 C CA . ASP A 1 493 ? 20.091 -6.781 -22.501 1.00 90.69 493 ASP A CA 1
ATOM 4030 C C . ASP A 1 493 ? 21.291 -7.744 -22.573 1.00 90.69 493 ASP A C 1
ATOM 4032 O O . ASP A 1 493 ? 21.920 -7.877 -23.624 1.00 90.69 493 ASP A O 1
ATOM 4036 N N . THR A 1 494 ? 21.583 -8.462 -21.482 1.00 92.81 494 THR A N 1
ATOM 4037 C CA . THR A 1 494 ? 22.671 -9.446 -21.425 1.00 92.81 494 THR A CA 1
ATOM 4038 C C . THR A 1 494 ? 22.543 -10.493 -22.547 1.00 92.81 494 THR A C 1
ATOM 4040 O O . THR A 1 494 ? 21.491 -11.128 -22.681 1.00 92.81 494 THR A O 1
ATOM 4043 N N . PRO A 1 495 ? 23.609 -10.753 -23.332 1.00 92.25 495 PRO A N 1
ATOM 4044 C CA . PRO A 1 495 ? 23.590 -11.769 -24.383 1.00 92.25 495 PRO A CA 1
ATOM 4045 C C . PRO A 1 495 ? 23.439 -13.198 -23.837 1.00 92.25 495 PRO A C 1
ATOM 4047 O O . PRO A 1 495 ? 24.261 -13.678 -23.052 1.00 92.25 495 PRO A O 1
ATOM 4050 N N . ILE A 1 496 ? 22.412 -13.907 -24.313 1.00 92.69 496 ILE A N 1
ATOM 4051 C CA . ILE A 1 496 ? 22.078 -15.284 -23.920 1.00 92.69 496 ILE A CA 1
ATOM 4052 C C . ILE A 1 496 ? 22.039 -16.175 -25.167 1.00 92.69 496 ILE A C 1
ATOM 4054 O O . ILE A 1 496 ? 21.491 -15.784 -26.200 1.00 92.69 496 ILE A O 1
ATOM 4058 N N . ASP A 1 497 ? 22.565 -17.395 -25.071 1.00 92.38 497 ASP A N 1
ATOM 4059 C CA . ASP A 1 497 ? 22.426 -18.400 -26.127 1.00 92.38 497 ASP A CA 1
ATOM 4060 C C . ASP A 1 497 ? 20.947 -18.831 -26.258 1.00 92.38 497 ASP A C 1
ATOM 4062 O O . ASP A 1 497 ? 20.360 -19.342 -25.302 1.00 92.38 497 ASP A O 1
ATOM 4066 N N . PRO A 1 498 ? 20.309 -18.679 -27.432 1.00 87.31 498 PRO A N 1
ATOM 4067 C CA . PRO A 1 498 ? 18.886 -18.968 -27.599 1.00 87.31 498 PRO A CA 1
ATOM 4068 C C . PRO A 1 498 ? 18.516 -20.451 -27.435 1.00 87.31 498 PRO A C 1
ATOM 4070 O O . PRO A 1 498 ? 17.354 -20.746 -27.152 1.00 87.31 498 PRO A O 1
ATOM 4073 N N . LYS A 1 499 ? 19.458 -21.387 -27.625 1.00 87.50 499 LYS A N 1
ATOM 4074 C CA . LYS A 1 499 ? 19.212 -22.834 -27.506 1.00 87.50 499 LYS A CA 1
ATOM 4075 C C . LYS A 1 499 ? 19.481 -23.337 -26.096 1.00 87.50 499 LYS A C 1
ATOM 4077 O O . LYS A 1 499 ? 18.662 -24.067 -25.546 1.00 87.50 499 LYS A O 1
ATOM 4082 N N . THR A 1 500 ? 20.627 -22.963 -25.532 1.00 88.31 500 THR A N 1
ATOM 4083 C CA . THR A 1 500 ? 21.075 -23.463 -24.221 1.00 88.31 500 THR A CA 1
ATOM 4084 C C . THR A 1 500 ? 20.628 -22.578 -23.063 1.00 88.31 500 THR A C 1
ATOM 4086 O O . THR A 1 500 ? 20.633 -23.026 -21.922 1.00 88.31 500 THR A O 1
ATOM 4089 N N . LYS A 1 501 ? 20.212 -21.336 -23.350 1.00 90.62 501 LYS A N 1
ATOM 4090 C CA . LYS A 1 501 ? 19.882 -20.288 -22.372 1.00 90.62 501 LYS A CA 1
ATOM 4091 C C . LYS A 1 501 ? 21.052 -19.896 -21.470 1.00 90.62 501 LYS A C 1
ATOM 4093 O O . LYS A 1 501 ? 20.850 -19.260 -20.439 1.00 90.62 501 LYS A O 1
ATOM 4098 N N . LEU A 1 502 ? 22.268 -20.262 -21.862 1.00 93.81 502 LEU A N 1
ATOM 4099 C CA . LEU A 1 502 ? 23.488 -19.931 -21.149 1.00 93.81 502 LEU A CA 1
ATOM 4100 C C . LEU A 1 502 ? 23.850 -18.462 -21.381 1.00 93.81 502 LEU A C 1
ATOM 4102 O O . LEU A 1 502 ? 23.808 -17.979 -22.516 1.00 93.81 502 LEU A O 1
ATOM 4106 N N . ILE A 1 503 ? 24.248 -17.771 -20.316 1.00 93.50 503 ILE A N 1
ATOM 4107 C CA . ILE A 1 503 ? 24.831 -16.430 -20.408 1.00 93.50 503 ILE A CA 1
ATOM 4108 C C . ILE A 1 503 ? 26.174 -16.535 -21.146 1.00 93.50 503 ILE A C 1
ATOM 4110 O O . ILE A 1 503 ? 27.055 -17.316 -20.762 1.00 93.50 503 ILE A O 1
ATOM 4114 N N . ILE A 1 504 ? 26.304 -15.793 -22.251 1.00 92.62 504 ILE A N 1
ATOM 4115 C CA . ILE A 1 504 ? 27.455 -15.902 -23.161 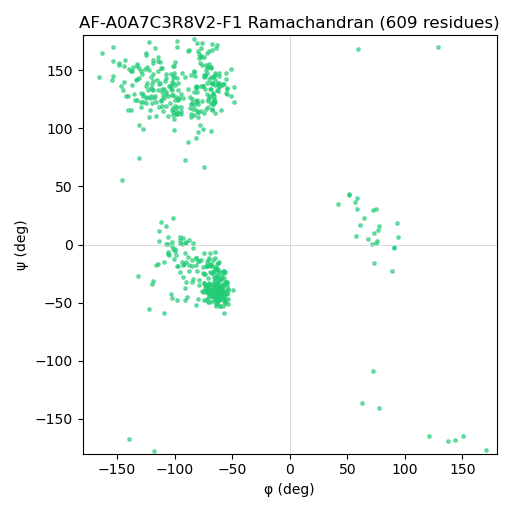1.00 92.62 504 ILE A CA 1
ATOM 4116 C C . ILE A 1 504 ? 28.727 -15.319 -22.521 1.00 92.62 504 ILE A C 1
ATOM 4118 O O . ILE A 1 504 ? 29.748 -16.017 -22.535 1.00 92.62 504 ILE A O 1
ATOM 4122 N N . PRO A 1 505 ? 28.711 -14.096 -21.944 1.00 91.94 505 PRO A N 1
ATOM 4123 C CA . PRO A 1 505 ? 29.869 -13.565 -21.229 1.00 91.94 505 PRO A CA 1
ATOM 4124 C C . PRO A 1 505 ? 30.222 -14.430 -20.016 1.00 91.94 505 PRO A C 1
ATOM 4126 O O . PRO A 1 505 ? 29.341 -14.901 -19.299 1.00 91.94 505 PRO A O 1
ATOM 4129 N N . ARG A 1 506 ? 31.522 -14.650 -19.786 1.00 90.19 506 ARG A N 1
ATOM 4130 C CA . ARG A 1 506 ? 31.996 -15.352 -18.582 1.00 90.19 506 ARG A CA 1
ATOM 4131 C C . ARG A 1 506 ? 31.914 -14.467 -17.348 1.00 90.19 506 ARG A C 1
ATOM 4133 O O . ARG A 1 506 ? 31.513 -14.954 -16.299 1.00 90.19 506 ARG A O 1
ATOM 4140 N N . GLU A 1 507 ? 32.266 -13.199 -17.510 1.00 93.69 507 GLU A N 1
ATOM 4141 C CA . GLU A 1 507 ? 32.152 -12.153 -16.500 1.00 93.69 507 GLU A CA 1
ATOM 4142 C C . GLU A 1 507 ? 31.246 -11.053 -17.047 1.00 93.69 507 GLU A C 1
ATOM 4144 O O . GLU A 1 507 ? 31.223 -10.797 -18.256 1.00 93.69 507 GLU A O 1
ATOM 4149 N N . LEU A 1 508 ? 30.451 -10.461 -16.163 1.00 93.50 508 LEU A N 1
ATOM 4150 C CA . LEU A 1 508 ? 29.460 -9.452 -16.504 1.00 93.50 508 LEU A CA 1
ATOM 4151 C C . LEU A 1 508 ? 29.389 -8.421 -15.384 1.00 93.50 508 LEU A C 1
ATOM 4153 O O . LEU A 1 508 ? 29.395 -8.784 -14.207 1.00 93.50 508 LEU A O 1
ATOM 4157 N N . THR A 1 509 ? 29.266 -7.147 -15.752 1.00 94.75 509 THR A N 1
ATOM 4158 C CA . THR A 1 509 ? 28.907 -6.096 -14.803 1.00 94.75 509 THR A CA 1
ATOM 4159 C C . THR A 1 509 ? 27.448 -6.259 -14.400 1.00 94.75 509 THR A C 1
ATOM 4161 O O . THR A 1 509 ? 26.538 -6.186 -15.228 1.00 94.75 509 THR A O 1
ATOM 4164 N N . VAL A 1 510 ? 27.226 -6.482 -13.116 1.00 94.06 510 VAL A N 1
ATOM 4165 C CA . VAL A 1 510 ? 25.912 -6.724 -12.524 1.00 94.06 510 VAL A CA 1
ATOM 4166 C C . VAL A 1 510 ? 25.666 -5.741 -11.398 1.00 94.06 510 VAL A C 1
ATOM 4168 O O . VAL A 1 510 ? 26.595 -5.113 -10.889 1.00 94.06 510 VAL A O 1
ATOM 4171 N N . ARG A 1 511 ? 24.405 -5.631 -10.989 1.00 93.38 511 ARG A N 1
ATOM 4172 C CA . ARG A 1 511 ? 24.051 -4.901 -9.779 1.00 93.38 511 ARG A CA 1
ATOM 4173 C C . ARG A 1 511 ? 24.105 -5.828 -8.564 1.00 93.38 511 ARG A C 1
ATOM 4175 O O . ARG A 1 511 ? 23.549 -6.927 -8.613 1.00 93.38 511 ARG A O 1
ATOM 4182 N N . THR A 1 512 ? 24.732 -5.355 -7.491 1.00 91.12 512 THR A N 1
ATOM 4183 C CA . THR A 1 512 ? 24.843 -6.022 -6.183 1.00 91.12 512 THR A CA 1
ATOM 4184 C C . THR A 1 512 ? 24.177 -5.186 -5.077 1.00 91.12 512 THR A C 1
ATOM 4186 O O . THR A 1 512 ? 23.570 -4.140 -5.349 1.00 91.12 512 THR A O 1
ATOM 4189 N N . LYS A 1 513 ? 24.254 -5.660 -3.821 1.00 87.38 513 LYS A N 1
ATOM 4190 C CA . LYS A 1 513 ? 23.664 -5.011 -2.634 1.00 87.38 513 LYS A CA 1
ATOM 4191 C C . LYS A 1 513 ? 24.009 -3.517 -2.580 1.00 87.38 513 LYS A C 1
ATOM 4193 O O . LYS A 1 513 ? 25.161 -3.122 -2.780 1.00 87.38 513 LYS A O 1
ATOM 4198 N N . GLY A 1 514 ? 23.010 -2.688 -2.272 1.00 83.31 514 GLY A N 1
ATOM 4199 C CA . GLY A 1 514 ? 23.176 -1.237 -2.144 1.00 83.31 514 GLY A CA 1
ATOM 4200 C C . GLY A 1 514 ? 23.268 -0.489 -3.477 1.00 83.31 514 GLY A C 1
ATOM 4201 O O . GLY A 1 514 ? 23.655 0.676 -3.493 1.00 83.31 514 GLY A O 1
ATOM 4202 N N . GLY A 1 515 ? 22.944 -1.144 -4.597 1.00 85.62 515 GLY A N 1
ATOM 4203 C CA . GLY A 1 515 ? 22.976 -0.525 -5.924 1.00 85.62 515 GLY A CA 1
ATOM 4204 C C . GLY A 1 515 ? 24.378 -0.384 -6.523 1.00 85.62 515 GLY A C 1
ATOM 4205 O O . GLY A 1 515 ? 24.546 0.361 -7.487 1.00 85.62 515 GLY A O 1
ATOM 4206 N N . ASN A 1 516 ? 25.370 -1.090 -5.976 1.00 90.06 516 ASN A N 1
ATOM 4207 C CA . ASN A 1 516 ? 26.730 -1.102 -6.505 1.00 90.06 516 ASN A CA 1
ATOM 4208 C C . ASN A 1 516 ? 26.815 -1.903 -7.811 1.00 90.06 516 ASN A C 1
ATOM 4210 O O . ASN A 1 516 ? 26.009 -2.802 -8.060 1.00 90.06 516 ASN A O 1
ATOM 4214 N N . PHE A 1 517 ? 27.809 -1.574 -8.637 1.00 93.44 517 PHE A N 1
ATOM 4215 C CA . PHE A 1 517 ? 28.111 -2.293 -9.871 1.00 93.44 517 PHE A CA 1
ATOM 4216 C C . PHE A 1 517 ? 29.431 -3.040 -9.720 1.00 93.44 517 PHE A C 1
ATOM 4218 O O . PHE A 1 517 ? 30.475 -2.424 -9.504 1.00 93.44 517 PHE A O 1
ATOM 4225 N N . GLU A 1 518 ? 29.381 -4.360 -9.849 1.00 94.31 518 GLU A N 1
ATOM 4226 C CA . GLU A 1 518 ? 30.540 -5.243 -9.709 1.00 94.31 518 GLU A CA 1
ATOM 4227 C C . GLU A 1 518 ? 30.630 -6.183 -10.912 1.00 94.31 518 GLU A C 1
ATOM 4229 O O . GLU A 1 518 ? 29.615 -6.557 -11.499 1.00 94.31 518 GLU A O 1
ATOM 4234 N N . GLU A 1 519 ? 31.845 -6.580 -11.291 1.00 95.06 519 GLU A N 1
ATOM 4235 C CA . GLU A 1 519 ? 32.043 -7.653 -12.265 1.00 95.06 519 GLU A CA 1
ATOM 4236 C C . GLU A 1 519 ? 32.017 -9.002 -11.553 1.00 95.06 519 GLU A C 1
ATOM 4238 O O . GLU A 1 519 ? 32.820 -9.268 -10.656 1.00 95.06 519 GLU A O 1
ATOM 4243 N N . VAL A 1 520 ? 31.088 -9.867 -11.958 1.00 94.88 520 VAL A N 1
ATOM 4244 C CA . VAL A 1 520 ? 30.947 -11.206 -11.381 1.00 94.88 520 VAL A CA 1
ATOM 4245 C C . VAL A 1 520 ? 30.985 -12.278 -12.467 1.00 94.88 520 VAL A C 1
ATOM 4247 O O . VAL A 1 520 ? 30.540 -12.037 -13.594 1.00 94.88 520 VAL A O 1
ATOM 4250 N N . PRO A 1 521 ? 31.453 -13.495 -12.141 1.00 95.75 521 PRO A N 1
ATOM 4251 C CA . PRO A 1 521 ? 31.297 -14.641 -13.021 1.00 95.75 521 PRO A CA 1
ATOM 4252 C C . PRO A 1 521 ? 29.818 -15.020 -13.160 1.00 95.75 521 PRO A C 1
ATOM 4254 O O . PRO A 1 521 ? 29.054 -14.955 -12.193 1.00 95.75 521 PRO A O 1
ATOM 4257 N N . ARG A 1 522 ? 29.415 -15.475 -14.349 1.00 94.00 522 ARG A N 1
ATOM 4258 C CA . ARG A 1 522 ? 28.014 -15.809 -14.666 1.00 94.00 522 ARG A CA 1
ATOM 4259 C C . ARG A 1 522 ? 27.382 -16.856 -13.744 1.00 94.00 522 ARG A C 1
ATOM 4261 O O . ARG A 1 522 ? 26.164 -16.902 -13.620 1.00 94.00 522 ARG A O 1
ATOM 4268 N N . GLU A 1 523 ? 28.187 -17.707 -13.111 1.00 93.94 523 GLU A N 1
ATOM 4269 C CA . GLU A 1 523 ? 27.721 -18.735 -12.178 1.00 93.94 523 GLU A CA 1
ATOM 4270 C C . GLU A 1 523 ? 27.227 -18.149 -10.844 1.00 93.94 523 GLU A C 1
ATOM 4272 O O . GLU A 1 523 ? 26.495 -18.829 -10.131 1.00 93.94 523 GLU A O 1
ATOM 4277 N N . LYS A 1 524 ? 27.600 -16.903 -10.516 1.00 94.62 524 LYS A N 1
ATOM 4278 C CA . LYS A 1 524 ? 27.137 -16.168 -9.325 1.00 94.62 524 LYS A CA 1
ATOM 4279 C C . LYS A 1 524 ? 25.920 -15.275 -9.585 1.00 94.62 524 LYS A C 1
ATOM 4281 O O . LYS A 1 524 ? 25.502 -14.560 -8.686 1.00 94.62 524 LYS A O 1
ATOM 4286 N N . ILE A 1 525 ? 25.396 -15.255 -10.809 1.00 95.94 525 ILE A N 1
ATOM 4287 C CA . ILE A 1 525 ? 24.222 -14.452 -11.157 1.00 95.94 525 ILE A CA 1
ATOM 4288 C C . ILE A 1 525 ? 22.974 -15.221 -10.727 1.00 95.94 525 ILE A C 1
ATOM 4290 O O . ILE A 1 525 ? 22.764 -16.344 -11.186 1.00 95.94 525 ILE A O 1
ATOM 4294 N N . ASP A 1 526 ? 22.139 -14.599 -9.894 1.00 96.50 526 ASP A N 1
ATOM 4295 C CA . ASP A 1 526 ? 20.901 -15.201 -9.386 1.00 96.50 526 ASP A CA 1
ATOM 4296 C C . ASP A 1 526 ? 19.703 -14.891 -10.289 1.00 96.50 526 ASP A C 1
ATOM 4298 O O . ASP A 1 526 ? 18.827 -15.734 -10.502 1.00 96.50 526 ASP A O 1
ATOM 4302 N N . TYR A 1 527 ? 19.660 -13.676 -10.842 1.00 96.56 527 TYR A N 1
ATOM 4303 C CA . TYR A 1 527 ? 18.534 -13.188 -11.635 1.00 96.56 527 TYR A CA 1
ATOM 4304 C C . TYR A 1 527 ? 18.974 -12.325 -12.816 1.00 96.56 527 TYR A C 1
ATOM 4306 O O . TYR A 1 527 ? 20.050 -11.731 -12.829 1.00 96.56 527 TYR A O 1
ATOM 4314 N N . ILE A 1 528 ? 18.089 -12.207 -13.804 1.00 95.31 528 ILE A N 1
ATOM 4315 C CA . ILE A 1 528 ? 18.240 -11.299 -14.942 1.00 95.31 528 ILE A CA 1
ATOM 4316 C C . ILE A 1 528 ? 16.939 -10.534 -15.207 1.00 95.31 528 ILE A C 1
ATOM 4318 O O . ILE A 1 528 ? 15.838 -11.082 -15.074 1.00 95.31 528 ILE A O 1
ATOM 4322 N N . GLY A 1 529 ? 17.062 -9.253 -15.568 1.00 93.75 529 GLY A N 1
ATOM 4323 C CA . GLY A 1 529 ? 15.930 -8.406 -15.960 1.00 93.75 529 GLY A CA 1
ATOM 4324 C C . GLY A 1 529 ? 15.107 -9.011 -17.103 1.00 93.75 529 GLY A C 1
ATOM 4325 O O . GLY A 1 529 ? 15.638 -9.690 -17.981 1.00 93.75 529 GLY A O 1
ATOM 4326 N N . ILE A 1 530 ? 13.797 -8.756 -17.120 1.00 93.88 530 ILE A N 1
ATOM 4327 C CA . ILE A 1 530 ? 12.904 -9.370 -18.119 1.00 93.88 530 ILE A CA 1
ATOM 4328 C C . ILE A 1 530 ? 12.870 -8.622 -19.456 1.00 93.88 530 ILE A C 1
ATOM 4330 O O . ILE A 1 530 ? 12.585 -9.216 -20.498 1.00 93.88 530 ILE A O 1
ATOM 4334 N N . SER A 1 531 ? 13.075 -7.306 -19.425 1.00 92.12 531 SER A N 1
ATOM 4335 C CA . SER A 1 531 ? 12.960 -6.420 -20.582 1.00 92.12 531 SER A CA 1
ATOM 4336 C C . SER A 1 531 ? 13.592 -5.063 -20.271 1.00 92.12 531 SER A C 1
ATOM 4338 O O . SER A 1 531 ? 13.400 -4.566 -19.162 1.00 92.12 531 SER A O 1
ATOM 4340 N N . PRO A 1 532 ? 14.246 -4.395 -21.235 1.00 90.19 532 PRO A N 1
ATOM 4341 C CA . PRO A 1 532 ? 14.691 -3.011 -21.063 1.00 90.19 532 PRO A CA 1
ATOM 4342 C C . PRO A 1 532 ? 13.550 -2.043 -20.709 1.00 90.19 532 PRO A C 1
ATOM 4344 O O . PRO A 1 532 ? 13.751 -1.087 -19.972 1.00 90.19 532 PRO A O 1
ATOM 4347 N N . VAL A 1 533 ? 12.317 -2.325 -21.151 1.00 92.25 533 VAL A N 1
ATOM 4348 C CA . VAL A 1 533 ? 11.129 -1.499 -20.850 1.00 92.25 533 VAL A CA 1
ATOM 4349 C C . VAL A 1 533 ? 10.700 -1.606 -19.377 1.00 92.25 533 VAL A C 1
ATOM 4351 O O . VAL A 1 533 ? 9.918 -0.790 -18.897 1.00 92.25 533 VAL A O 1
ATOM 4354 N N . GLN A 1 534 ? 11.225 -2.578 -18.625 1.00 94.06 534 GLN A N 1
ATOM 4355 C CA . GLN A 1 534 ? 10.904 -2.792 -17.211 1.00 94.06 534 GLN A CA 1
ATOM 4356 C C . GLN A 1 534 ? 11.136 -1.552 -16.341 1.00 94.06 534 GLN A C 1
ATOM 4358 O O . GLN A 1 534 ? 10.384 -1.341 -15.393 1.00 94.06 534 GLN A O 1
ATOM 4363 N N . ILE A 1 535 ? 12.122 -0.718 -16.677 1.00 94.56 535 ILE A N 1
ATOM 4364 C CA . ILE A 1 535 ? 12.467 0.497 -15.921 1.00 94.56 535 ILE A CA 1
ATOM 4365 C C . ILE A 1 535 ? 11.547 1.689 -16.221 1.00 94.56 535 ILE A C 1
ATOM 4367 O O . ILE A 1 535 ? 11.564 2.686 -15.501 1.00 94.56 535 ILE A O 1
ATOM 4371 N N . LEU A 1 536 ? 10.759 1.614 -17.293 1.00 95.81 536 LEU A N 1
ATOM 4372 C CA . LEU A 1 536 ? 10.003 2.742 -17.825 1.00 95.81 536 LEU A CA 1
ATOM 4373 C C . LEU A 1 536 ? 8.538 2.684 -17.398 1.00 95.81 536 LEU A C 1
ATOM 4375 O O . LEU A 1 536 ? 7.973 1.616 -17.156 1.00 95.81 536 LEU A O 1
ATOM 4379 N N . SER A 1 537 ? 7.905 3.853 -17.333 1.00 96.19 537 SER A N 1
ATOM 4380 C CA . SER A 1 537 ? 6.451 3.963 -17.272 1.00 96.19 537 SER A CA 1
ATOM 4381 C C . SER A 1 537 ? 5.828 3.718 -18.645 1.00 96.19 537 SER A C 1
ATOM 4383 O O . SER A 1 537 ? 6.506 3.642 -19.671 1.00 96.19 537 SER A O 1
ATOM 4385 N N . VAL A 1 538 ? 4.497 3.662 -18.662 1.00 95.81 538 VAL A N 1
ATOM 4386 C CA . VAL A 1 538 ? 3.710 3.529 -19.891 1.00 95.81 538 VAL A CA 1
ATOM 4387 C C . VAL A 1 538 ? 4.009 4.662 -20.878 1.00 95.81 538 VAL A C 1
ATOM 4389 O O . VAL A 1 538 ? 4.226 4.383 -22.051 1.00 95.81 538 VAL A O 1
ATOM 4392 N N . SER A 1 539 ? 4.073 5.918 -20.425 1.00 95.81 539 SER A N 1
ATOM 4393 C CA . SER A 1 539 ? 4.312 7.061 -21.318 1.00 95.81 539 SER A CA 1
ATOM 4394 C C . SER A 1 539 ? 5.744 7.100 -21.856 1.00 95.81 539 SER A C 1
ATOM 4396 O O . SER A 1 539 ? 5.940 7.242 -23.059 1.00 95.81 539 SER A O 1
ATOM 4398 N N . ALA A 1 540 ? 6.748 6.898 -20.998 1.00 96.25 540 ALA A N 1
ATOM 4399 C CA . ALA A 1 540 ? 8.146 6.884 -21.421 1.00 96.25 540 ALA A CA 1
ATOM 4400 C C . ALA A 1 540 ? 8.420 5.735 -22.408 1.00 96.25 540 ALA A C 1
ATOM 4402 O O . ALA A 1 540 ? 9.138 5.918 -23.384 1.00 96.25 540 ALA A O 1
ATOM 4403 N N . SER A 1 541 ? 7.772 4.580 -22.223 1.00 96.19 541 SER A N 1
ATOM 4404 C CA . SER A 1 541 ? 7.892 3.435 -23.137 1.00 96.19 541 SER A CA 1
ATOM 4405 C C . SER A 1 541 ? 7.253 3.630 -24.523 1.00 96.19 541 SER A C 1
ATOM 4407 O O . SER A 1 541 ? 7.421 2.776 -25.394 1.00 96.19 541 SER A O 1
ATOM 4409 N N . LEU A 1 542 ? 6.518 4.726 -24.752 1.00 96.38 542 LEU A N 1
ATOM 4410 C CA . LEU A 1 542 ? 5.998 5.103 -26.073 1.00 96.38 542 LEU A CA 1
ATOM 4411 C C . LEU A 1 542 ? 6.981 5.953 -26.886 1.00 96.38 542 LEU A C 1
ATOM 4413 O O . LEU A 1 542 ? 6.741 6.171 -28.070 1.00 96.38 542 LEU A O 1
ATOM 4417 N N . ILE A 1 543 ? 8.063 6.448 -26.276 1.00 96.62 543 ILE A N 1
ATOM 4418 C CA . ILE A 1 543 ? 9.074 7.253 -26.968 1.00 96.62 543 ILE A CA 1
ATOM 4419 C C . ILE A 1 543 ? 10.002 6.301 -27.739 1.00 96.62 543 ILE A C 1
ATOM 4421 O O . ILE A 1 543 ? 10.695 5.498 -27.109 1.00 96.62 543 ILE A O 1
ATOM 4425 N N . PRO A 1 544 ? 10.022 6.331 -29.084 1.00 95.94 544 PRO A N 1
ATOM 4426 C CA . PRO A 1 544 ? 11.001 5.571 -29.850 1.00 95.94 544 PRO A CA 1
ATOM 4427 C C . PRO A 1 544 ? 12.387 6.206 -29.704 1.00 95.94 544 PRO A C 1
ATOM 4429 O O . PRO A 1 544 ? 12.487 7.426 -29.620 1.00 95.94 544 PRO A O 1
ATOM 4432 N N . PHE A 1 545 ? 13.443 5.387 -29.739 1.00 95.38 545 PHE A N 1
ATOM 4433 C CA . PHE A 1 545 ? 14.836 5.847 -29.629 1.00 95.38 545 PHE A CA 1
ATOM 4434 C C . PHE A 1 545 ? 15.137 6.610 -28.332 1.00 95.38 545 PHE A C 1
ATOM 4436 O O . PHE A 1 545 ? 16.004 7.480 -28.311 1.00 95.38 545 PHE A O 1
ATOM 4443 N N . LEU A 1 546 ? 14.432 6.275 -27.248 1.00 95.19 546 LEU A N 1
ATOM 4444 C CA . LEU A 1 546 ? 14.589 6.910 -25.940 1.00 95.19 546 LEU A CA 1
ATOM 4445 C C . LEU A 1 546 ? 16.041 6.868 -25.436 1.00 95.19 546 LEU A C 1
ATOM 4447 O O . LEU A 1 546 ? 16.494 7.788 -24.769 1.00 95.19 546 LEU A O 1
ATOM 4451 N N . GLU A 1 547 ? 16.781 5.816 -25.779 1.00 92.94 547 GLU A N 1
ATOM 4452 C CA . GLU A 1 547 ? 18.200 5.637 -25.474 1.00 92.94 547 GLU A CA 1
ATOM 4453 C C . GLU A 1 547 ? 19.121 6.703 -26.100 1.00 92.94 547 GLU A C 1
ATOM 4455 O O . GLU A 1 547 ? 20.271 6.840 -25.686 1.00 92.94 547 GLU A O 1
ATOM 4460 N N . HIS A 1 548 ? 18.625 7.460 -27.082 1.00 96.19 548 HIS A N 1
ATOM 4461 C CA . HIS A 1 548 ? 19.334 8.557 -27.740 1.00 96.19 548 HIS A CA 1
ATOM 4462 C C . HIS A 1 548 ? 18.900 9.947 -27.247 1.00 96.19 548 HIS A C 1
ATOM 4464 O O . HIS A 1 548 ? 19.485 10.947 -27.670 1.00 96.19 548 HIS A O 1
ATOM 4470 N N . ASP A 1 549 ? 17.909 10.020 -26.356 1.00 95.25 549 ASP A N 1
ATOM 4471 C CA . ASP A 1 549 ? 17.389 11.268 -25.809 1.00 95.25 549 ASP A CA 1
ATOM 4472 C C . ASP A 1 549 ? 17.995 11.579 -24.433 1.00 95.25 549 ASP A C 1
ATOM 4474 O O . ASP A 1 549 ? 18.193 10.704 -23.591 1.00 95.25 549 ASP A O 1
ATOM 4478 N N . ASP A 1 550 ? 18.240 12.864 -24.162 1.00 96.44 550 ASP A N 1
ATOM 4479 C CA . ASP A 1 550 ? 18.571 13.323 -22.809 1.00 96.44 550 ASP A CA 1
ATOM 4480 C C . ASP A 1 550 ? 17.385 13.107 -21.854 1.00 96.44 550 ASP A C 1
ATOM 4482 O O . ASP A 1 550 ? 16.231 13.378 -22.203 1.00 96.44 550 ASP A O 1
ATOM 4486 N N . SER A 1 551 ? 17.667 12.716 -20.610 1.00 92.38 551 SER A N 1
ATOM 4487 C CA . SER A 1 551 ? 16.646 12.411 -19.601 1.00 92.38 551 SER A CA 1
ATOM 4488 C C . SER A 1 551 ? 15.649 13.552 -19.372 1.00 92.38 551 SER A C 1
ATOM 4490 O O . SER A 1 551 ? 14.457 13.298 -19.189 1.00 92.38 551 SER A O 1
ATOM 4492 N N . ASN A 1 552 ? 16.079 14.820 -19.433 1.00 93.44 552 ASN A N 1
ATOM 4493 C CA . ASN A 1 552 ? 15.164 15.953 -19.258 1.00 93.44 552 ASN A CA 1
ATOM 4494 C C . ASN A 1 552 ? 14.235 16.122 -20.467 1.00 93.44 552 ASN A C 1
ATOM 4496 O O . ASN A 1 552 ? 13.071 16.504 -20.320 1.00 93.44 552 ASN A O 1
ATOM 4500 N N . ARG A 1 553 ? 14.730 15.830 -21.676 1.00 96.19 553 ARG A N 1
ATOM 4501 C CA . ARG A 1 553 ? 13.925 15.849 -22.907 1.00 96.19 553 ARG A CA 1
ATOM 4502 C C . ARG A 1 553 ? 12.930 14.700 -22.925 1.00 96.19 553 ARG A C 1
ATOM 4504 O O . ARG A 1 553 ? 11.766 14.939 -23.238 1.00 96.19 553 ARG A O 1
ATOM 4511 N N . ALA A 1 554 ? 13.351 13.515 -22.500 1.00 96.06 554 ALA A N 1
ATOM 4512 C CA . ALA A 1 554 ? 12.470 12.374 -22.307 1.00 96.06 554 ALA A CA 1
ATOM 4513 C C . ALA A 1 554 ? 11.352 12.672 -21.294 1.00 96.06 554 ALA A C 1
ATOM 4515 O O . ALA A 1 554 ? 10.182 12.388 -21.560 1.00 96.06 554 ALA A O 1
ATOM 4516 N N . LEU A 1 555 ? 11.685 13.314 -20.167 1.00 95.69 555 LEU A N 1
ATOM 4517 C CA . LEU A 1 555 ? 10.715 13.749 -19.160 1.00 95.69 555 LEU A CA 1
ATOM 4518 C C . LEU A 1 555 ? 9.678 14.697 -19.769 1.00 95.69 555 LEU A C 1
ATOM 4520 O O . LEU A 1 555 ? 8.477 14.425 -19.690 1.00 95.69 555 LEU A O 1
ATOM 4524 N N . MET A 1 556 ? 10.123 15.766 -20.436 1.00 96.12 556 MET A N 1
ATOM 4525 C CA . MET A 1 556 ? 9.218 16.708 -21.106 1.00 96.12 556 MET A CA 1
ATOM 4526 C C . MET A 1 556 ? 8.369 16.009 -22.174 1.00 96.12 556 MET A C 1
ATOM 4528 O O . MET A 1 556 ? 7.158 16.211 -22.218 1.00 96.12 556 MET A O 1
ATOM 4532 N N . GLY A 1 557 ? 8.970 15.140 -22.989 1.00 96.00 557 GLY A N 1
ATOM 4533 C CA . GLY A 1 557 ? 8.274 14.370 -24.019 1.00 96.00 557 GLY A CA 1
ATOM 4534 C C . GLY A 1 557 ? 7.170 13.488 -23.436 1.00 96.00 557 GLY A C 1
ATOM 4535 O O . GLY A 1 557 ? 6.033 13.536 -23.905 1.00 96.00 557 GLY A O 1
ATOM 4536 N N . SER A 1 558 ? 7.466 12.753 -22.362 1.00 94.94 558 SER A N 1
ATOM 4537 C CA . SER A 1 558 ? 6.487 11.913 -21.660 1.00 94.94 558 SER A CA 1
ATOM 4538 C C . SER A 1 558 ? 5.317 12.735 -21.094 1.00 94.94 558 SER A C 1
ATOM 4540 O O . SER A 1 558 ? 4.153 12.343 -21.207 1.00 94.94 558 SER A O 1
ATOM 4542 N N . ASN A 1 559 ? 5.601 13.933 -20.570 1.00 94.94 559 ASN A N 1
ATOM 4543 C CA . ASN A 1 559 ? 4.592 14.850 -20.048 1.00 94.94 559 ASN A CA 1
ATOM 4544 C C . ASN A 1 559 ? 3.720 15.453 -21.158 1.00 94.94 559 ASN A C 1
ATOM 4546 O O . ASN A 1 559 ? 2.495 15.490 -21.015 1.00 94.94 559 ASN A O 1
ATOM 4550 N N . MET A 1 560 ? 4.330 15.890 -22.261 1.00 96.38 560 MET A N 1
ATOM 4551 C CA . MET A 1 560 ? 3.641 16.518 -23.392 1.00 96.38 560 MET A CA 1
ATOM 4552 C C . MET A 1 560 ? 2.721 15.538 -24.126 1.00 96.38 560 MET A C 1
ATOM 4554 O O . MET A 1 560 ? 1.632 15.929 -24.544 1.00 96.38 560 MET A O 1
ATOM 4558 N N . GLN A 1 561 ? 3.082 14.252 -24.218 1.00 95.62 561 GLN A N 1
ATOM 4559 C CA . GLN A 1 561 ? 2.220 13.235 -24.836 1.00 95.62 561 GLN A CA 1
ATOM 4560 C C . GLN A 1 561 ? 0.837 13.145 -24.178 1.00 95.62 561 GLN A C 1
ATOM 4562 O O . GLN A 1 561 ? -0.163 12.926 -24.861 1.00 95.62 561 GLN A O 1
ATOM 4567 N N . ARG A 1 562 ? 0.740 13.372 -22.863 1.00 94.44 562 ARG A N 1
ATOM 4568 C CA . ARG A 1 562 ? -0.539 13.360 -22.126 1.00 94.44 562 ARG A CA 1
ATOM 4569 C C . ARG A 1 562 ? -1.430 14.565 -22.437 1.00 94.44 562 ARG A C 1
ATOM 4571 O O . ARG A 1 562 ? -2.610 14.552 -22.112 1.00 94.44 562 ARG A O 1
ATOM 4578 N N . GLN A 1 563 ? -0.873 15.599 -23.058 1.00 95.31 563 GLN A N 1
ATOM 4579 C CA . GLN A 1 563 ? -1.577 16.828 -23.424 1.00 95.31 563 GLN A CA 1
ATOM 4580 C C . GLN A 1 563 ? -2.002 16.838 -24.901 1.00 95.31 563 GLN A C 1
ATOM 4582 O O . GLN A 1 563 ? -2.704 17.750 -25.332 1.00 95.31 563 GLN A O 1
ATOM 4587 N N . GLY A 1 564 ? -1.599 15.829 -25.682 1.00 94.25 564 GLY A N 1
ATOM 4588 C CA . GLY A 1 564 ? -1.956 15.716 -27.093 1.00 94.25 564 GLY A CA 1
ATOM 4589 C C . GLY A 1 564 ? -3.450 15.457 -27.281 1.00 94.25 564 GLY A C 1
ATOM 4590 O O . GLY A 1 564 ? -3.951 14.408 -26.880 1.00 94.25 564 GLY A O 1
ATOM 4591 N N . VAL A 1 565 ? -4.161 16.393 -27.905 1.00 95.44 565 VAL A N 1
ATOM 4592 C CA . VAL A 1 565 ? -5.596 16.255 -28.189 1.00 95.44 565 VAL A CA 1
ATOM 4593 C C . VAL A 1 565 ? -5.806 15.319 -29.392 1.00 95.44 565 VAL A C 1
ATOM 4595 O O . VAL A 1 565 ? -5.092 15.454 -30.390 1.00 95.44 565 VAL A O 1
ATOM 4598 N N . PRO A 1 566 ? -6.774 14.384 -29.343 1.00 92.44 566 PRO A N 1
ATOM 4599 C CA . PRO A 1 566 ? -7.096 13.515 -30.468 1.00 92.44 566 PRO A CA 1
ATOM 4600 C C . PRO A 1 566 ? -7.491 14.296 -31.728 1.00 92.44 566 PRO A C 1
ATOM 4602 O O . PRO A 1 566 ? -8.254 15.260 -31.674 1.00 92.44 566 PRO A O 1
ATOM 4605 N N . LEU A 1 567 ? -6.995 13.846 -32.880 1.00 93.69 567 LEU A N 1
ATOM 4606 C CA . LEU A 1 567 ? -7.357 14.398 -34.186 1.00 93.69 567 LEU A CA 1
ATOM 4607 C C . LEU A 1 567 ? -8.732 13.887 -34.643 1.00 93.69 567 LEU A C 1
ATOM 4609 O O . LEU A 1 567 ? -9.136 12.781 -34.290 1.00 93.69 567 LEU A O 1
ATOM 4613 N N . ILE A 1 568 ? -9.401 14.645 -35.523 1.00 94.38 568 ILE A N 1
ATOM 4614 C CA . ILE A 1 568 ? -10.668 14.234 -36.168 1.00 94.38 568 ILE A CA 1
ATOM 4615 C C . ILE A 1 568 ? -10.504 12.903 -36.916 1.00 94.38 568 ILE A C 1
ATOM 4617 O O . ILE A 1 568 ? -11.399 12.062 -36.918 1.00 94.38 568 ILE A O 1
ATOM 4621 N N . ARG A 1 569 ? -9.353 12.715 -37.570 1.00 94.31 569 ARG A N 1
ATOM 4622 C CA . ARG A 1 569 ? -8.956 11.454 -38.196 1.00 94.31 569 ARG A CA 1
ATOM 4623 C C . ARG A 1 569 ? -7.716 10.953 -37.485 1.00 94.31 569 ARG A C 1
ATOM 4625 O O . ARG A 1 569 ? -6.660 11.570 -37.590 1.00 94.31 569 ARG A O 1
ATOM 4632 N N . SER A 1 570 ? -7.861 9.865 -36.741 1.00 91.69 570 SER A N 1
ATOM 4633 C CA . SER A 1 570 ? -6.736 9.243 -36.054 1.00 91.69 570 SER A CA 1
ATOM 4634 C C . SER A 1 570 ? -5.755 8.668 -37.072 1.00 91.69 570 SER A C 1
ATOM 4636 O O . SER A 1 570 ? -6.148 7.924 -37.970 1.00 91.69 570 SER A O 1
ATOM 4638 N N . GLU A 1 571 ? -4.479 8.993 -36.906 1.00 92.62 571 GLU A N 1
ATOM 4639 C CA . GLU A 1 571 ? -3.387 8.427 -37.686 1.00 92.62 571 GLU A CA 1
ATOM 4640 C C . GLU A 1 571 ? -2.508 7.581 -36.769 1.00 92.62 571 GLU A C 1
ATOM 4642 O O . GLU A 1 571 ? -2.231 7.938 -35.623 1.00 92.62 571 GLU A O 1
ATOM 4647 N N . SER A 1 572 ? -2.094 6.420 -37.266 1.00 91.88 572 SER A N 1
ATOM 4648 C CA . SER A 1 572 ? -1.154 5.573 -36.547 1.00 91.88 572 SER A CA 1
ATOM 4649 C C . SER A 1 572 ? 0.251 6.173 -36.648 1.00 91.88 572 SER A C 1
ATOM 4651 O O . SER A 1 572 ? 0.669 6.475 -37.765 1.00 91.88 572 SER A O 1
ATOM 4653 N N . PRO A 1 573 ? 1.041 6.219 -35.558 1.00 92.88 573 PRO A N 1
ATOM 4654 C CA . PRO A 1 573 ? 2.451 6.584 -35.650 1.00 92.88 573 PRO A CA 1
ATOM 4655 C C . PRO A 1 573 ? 3.171 5.695 -36.671 1.00 92.88 573 PRO A C 1
ATOM 4657 O O . PRO A 1 573 ? 2.957 4.477 -36.687 1.00 92.88 573 PRO A O 1
ATOM 4660 N N . LEU A 1 574 ? 3.993 6.297 -37.536 1.00 95.56 574 LEU A N 1
ATOM 4661 C CA . LEU A 1 574 ? 4.799 5.560 -38.519 1.00 95.56 574 LEU A CA 1
ATOM 4662 C C . LEU A 1 574 ? 5.945 4.800 -37.838 1.00 95.56 574 LEU A C 1
ATOM 4664 O O . LEU A 1 574 ? 6.251 3.671 -38.213 1.00 95.56 574 LEU A O 1
ATOM 4668 N N . VAL A 1 575 ? 6.531 5.406 -36.805 1.00 96.75 575 VAL A N 1
ATOM 4669 C CA . VAL A 1 575 ? 7.543 4.804 -35.932 1.00 96.75 575 VAL A CA 1
ATOM 4670 C C . VAL A 1 575 ? 6.875 4.472 -34.600 1.00 96.75 575 VAL A C 1
ATOM 4672 O O . VAL A 1 575 ? 6.215 5.331 -34.020 1.00 96.75 575 VAL A O 1
ATOM 4675 N N . LYS A 1 576 ? 7.009 3.223 -34.145 1.00 93.88 576 LYS A N 1
ATOM 4676 C CA . LYS A 1 576 ? 6.297 2.675 -32.980 1.00 93.88 576 LYS A CA 1
ATOM 4677 C C . LYS A 1 576 ? 7.245 1.942 -32.049 1.00 93.88 576 LYS A C 1
ATOM 4679 O O . LYS A 1 576 ? 8.228 1.367 -32.514 1.00 93.88 576 LYS A O 1
ATOM 4684 N N . THR A 1 577 ? 6.875 1.849 -30.777 1.00 94.31 577 THR A N 1
ATOM 4685 C CA . THR A 1 577 ? 7.563 0.981 -29.804 1.00 94.31 577 THR A CA 1
ATOM 4686 C C . THR A 1 577 ? 6.857 -0.364 -29.618 1.00 94.31 577 THR A C 1
ATOM 4688 O O . THR A 1 577 ? 7.446 -1.331 -29.138 1.00 94.31 577 THR A O 1
ATOM 4691 N N . GLY A 1 578 ? 5.585 -0.456 -30.020 1.00 92.75 578 GLY A N 1
ATOM 4692 C CA . GLY A 1 578 ? 4.727 -1.616 -29.792 1.00 92.75 578 GLY A CA 1
ATOM 4693 C C . GLY A 1 578 ? 3.942 -1.539 -28.481 1.00 92.75 578 GLY A C 1
ATOM 4694 O O . GLY A 1 578 ? 3.123 -2.429 -28.225 1.00 92.75 578 GLY A O 1
ATOM 4695 N N . MET A 1 579 ? 4.149 -0.490 -27.675 1.00 94.94 579 MET A N 1
ATOM 4696 C CA . MET A 1 579 ? 3.385 -0.241 -26.453 1.00 94.94 579 MET A CA 1
ATOM 4697 C C . MET A 1 579 ? 1.974 0.304 -26.740 1.00 94.94 579 MET A C 1
ATOM 4699 O O . MET A 1 579 ? 1.044 0.085 -25.962 1.00 94.94 579 MET A O 1
ATOM 4703 N N . GLU A 1 580 ? 1.775 0.944 -27.894 1.00 94.62 580 GLU A N 1
ATOM 4704 C CA . GLU A 1 580 ? 0.548 1.651 -28.280 1.00 94.62 580 GLU A CA 1
ATOM 4705 C C . GLU A 1 580 ? -0.688 0.748 -28.176 1.00 94.62 580 GLU A C 1
ATOM 4707 O O . GLU A 1 580 ? -1.728 1.145 -27.651 1.00 94.62 580 GLU A O 1
ATOM 4712 N N . LYS A 1 581 ? -0.564 -0.510 -28.619 1.00 91.94 581 LYS A N 1
ATOM 4713 C CA . LYS A 1 581 ? -1.669 -1.477 -28.575 1.00 91.94 581 LYS A CA 1
ATOM 4714 C C . LYS A 1 581 ? -2.118 -1.794 -27.147 1.00 91.94 581 LYS A C 1
ATOM 4716 O O . LYS A 1 581 ? -3.299 -2.049 -26.947 1.00 91.94 581 LYS A O 1
ATOM 4721 N N . TYR A 1 582 ? -1.213 -1.780 -26.166 1.00 92.94 582 TYR A N 1
ATOM 4722 C CA . TYR A 1 582 ? -1.540 -2.081 -24.769 1.00 92.94 582 TYR A CA 1
ATOM 4723 C C . TYR A 1 582 ? -2.197 -0.886 -24.081 1.00 92.94 582 TYR A C 1
ATOM 4725 O O . TYR A 1 582 ? -3.132 -1.070 -23.310 1.00 92.94 582 TYR A O 1
ATOM 4733 N N . VAL A 1 583 ? -1.788 0.337 -24.431 1.00 93.62 583 VAL A N 1
ATOM 4734 C CA . VAL A 1 583 ? -2.461 1.568 -23.986 1.00 93.62 583 VAL A CA 1
ATOM 4735 C C . VAL A 1 583 ? -3.909 1.585 -24.474 1.00 93.62 583 VAL A C 1
ATOM 4737 O O . VAL A 1 583 ? -4.836 1.811 -23.701 1.00 93.62 583 VAL A O 1
ATOM 4740 N N . ILE A 1 584 ? -4.139 1.266 -25.747 1.00 91.00 584 ILE A N 1
ATOM 4741 C CA . ILE A 1 584 ? -5.500 1.198 -26.286 1.00 91.00 584 ILE A CA 1
ATOM 4742 C C . ILE A 1 584 ? -6.275 0.016 -25.697 1.00 91.00 584 ILE A C 1
ATOM 4744 O O . ILE A 1 584 ? -7.429 0.191 -25.308 1.00 91.00 584 ILE A O 1
ATOM 4748 N N . ARG A 1 585 ? -5.637 -1.158 -25.560 1.00 89.69 585 ARG A N 1
ATOM 4749 C CA . ARG A 1 585 ? -6.234 -2.329 -24.905 1.00 89.69 585 ARG A CA 1
ATOM 4750 C C . ARG A 1 585 ? -6.738 -1.950 -23.518 1.00 89.69 585 ARG A C 1
ATOM 4752 O O . ARG A 1 585 ? -7.894 -2.216 -23.231 1.00 89.69 585 ARG A O 1
ATOM 4759 N N . ASP A 1 586 ? -5.933 -1.322 -22.675 1.00 90.50 586 ASP A N 1
ATOM 4760 C CA . ASP A 1 586 ? -6.282 -1.185 -21.257 1.00 90.50 586 ASP A CA 1
ATOM 4761 C C . ASP A 1 586 ? -7.031 0.109 -20.923 1.00 90.50 586 ASP A C 1
ATOM 4763 O O . ASP A 1 586 ? -7.706 0.149 -19.904 1.00 90.50 586 ASP A O 1
ATOM 4767 N N . SER A 1 587 ? -7.005 1.131 -21.786 1.00 87.25 587 SER A N 1
ATOM 4768 C CA . SER A 1 587 ? -7.728 2.397 -21.548 1.00 87.25 587 SER A CA 1
ATOM 4769 C C . SER A 1 587 ? -9.250 2.256 -21.566 1.00 87.25 587 SER A C 1
ATOM 4771 O O . SER A 1 587 ? -9.946 3.094 -21.009 1.00 87.25 587 SER A O 1
ATOM 4773 N N . GLY A 1 588 ? -9.779 1.222 -22.229 1.00 81.69 588 GLY A N 1
ATOM 4774 C CA . GLY A 1 588 ? -11.226 1.015 -22.346 1.00 81.69 588 GLY A CA 1
ATOM 4775 C C . GLY A 1 588 ? -11.929 1.979 -23.307 1.00 81.69 588 GLY A C 1
ATOM 4776 O O . GLY A 1 588 ? -13.153 1.985 -23.370 1.00 81.69 588 GLY A O 1
ATOM 4777 N N . VAL A 1 589 ? -11.172 2.761 -24.086 1.00 85.62 589 VAL A N 1
ATOM 4778 C CA . VAL A 1 589 ? -11.717 3.685 -25.098 1.00 85.62 589 VAL A CA 1
ATOM 4779 C C . VAL A 1 589 ? -12.232 2.940 -26.335 1.00 85.62 589 VAL A C 1
ATOM 4781 O O . VAL A 1 589 ? -13.116 3.425 -27.037 1.00 85.62 589 VAL A O 1
ATOM 4784 N N . VAL A 1 590 ? -11.697 1.747 -26.610 1.00 86.31 590 VAL A N 1
ATOM 4785 C CA . VAL A 1 590 ? -12.157 0.895 -27.713 1.00 86.31 590 VAL A CA 1
ATOM 4786 C C . VAL A 1 590 ? -13.141 -0.159 -27.229 1.00 86.31 590 VAL A C 1
ATOM 4788 O O . VAL A 1 590 ? -12.931 -0.812 -26.205 1.00 86.31 590 VAL A O 1
ATOM 4791 N N . VAL A 1 591 ? -14.188 -0.381 -28.023 1.00 86.38 591 VAL A N 1
ATOM 4792 C CA . VAL A 1 591 ? -15.138 -1.473 -27.800 1.00 86.38 591 VAL A CA 1
ATOM 4793 C C . VAL A 1 591 ? -14.442 -2.803 -28.082 1.00 86.38 591 VAL A C 1
ATOM 4795 O O . VAL A 1 591 ? -13.869 -3.005 -29.154 1.00 86.38 591 VAL A O 1
ATOM 4798 N N . LYS A 1 592 ? -14.497 -3.726 -27.119 1.00 87.44 592 LYS A N 1
ATOM 4799 C CA . LYS A 1 592 ? -13.915 -5.068 -27.235 1.00 87.44 592 LYS A CA 1
ATOM 4800 C C . LYS A 1 592 ? -15.009 -6.113 -27.396 1.00 87.44 592 LYS A C 1
ATOM 4802 O O . LYS A 1 592 ? -16.054 -6.037 -26.750 1.00 87.44 592 LYS A O 1
ATOM 4807 N N . ALA A 1 593 ? -14.745 -7.130 -28.211 1.00 88.75 593 ALA A N 1
ATOM 4808 C CA . ALA A 1 593 ? -15.601 -8.305 -28.268 1.00 88.75 593 ALA A CA 1
ATOM 4809 C C . ALA A 1 593 ? -15.533 -9.060 -26.930 1.00 88.75 593 ALA A C 1
ATOM 4811 O O . ALA A 1 593 ? -14.452 -9.419 -26.468 1.00 88.75 593 ALA A O 1
ATOM 4812 N N . LYS A 1 594 ? -16.692 -9.301 -26.305 1.00 86.31 594 LYS A N 1
ATOM 4813 C CA . LYS A 1 594 ? -16.790 -10.073 -25.051 1.00 86.31 594 LYS A CA 1
ATOM 4814 C C . LYS A 1 594 ? -16.622 -11.580 -25.265 1.00 86.31 594 LYS A C 1
ATOM 4816 O O . LYS A 1 594 ? -16.386 -12.312 -24.312 1.00 86.31 594 LYS A O 1
ATOM 4821 N N . ALA A 1 595 ? -16.805 -12.047 -26.496 1.00 88.38 595 ALA A N 1
ATOM 4822 C CA . ALA A 1 595 ? -16.641 -13.437 -26.878 1.00 88.38 595 ALA A CA 1
ATOM 4823 C C . ALA A 1 595 ? -16.285 -13.542 -28.361 1.00 88.38 595 ALA A C 1
ATOM 4825 O O . ALA A 1 595 ? -16.615 -12.646 -29.143 1.00 88.38 595 ALA A O 1
ATOM 4826 N N . ASP A 1 596 ? -15.674 -14.666 -28.721 1.00 93.12 596 ASP A N 1
ATOM 4827 C CA . ASP A 1 596 ? -15.405 -15.018 -30.109 1.00 93.12 596 ASP A CA 1
ATOM 4828 C C . ASP A 1 596 ? -16.715 -15.156 -30.892 1.00 93.12 596 ASP A C 1
ATOM 4830 O O . ASP A 1 596 ? -17.743 -15.596 -30.366 1.00 93.12 596 ASP A O 1
ATOM 4834 N N . GLY A 1 597 ? -16.677 -14.755 -32.158 1.00 93.44 597 GLY A N 1
ATOM 4835 C CA . GLY A 1 597 ? -17.820 -14.804 -33.055 1.00 93.44 597 GLY A CA 1
ATOM 4836 C C . GLY A 1 597 ? -17.541 -14.073 -34.362 1.00 93.44 597 GLY A C 1
ATOM 4837 O O . GLY A 1 597 ? -16.444 -13.566 -34.599 1.00 93.44 597 GLY A O 1
ATOM 4838 N N . ILE A 1 598 ? -18.555 -14.012 -35.216 1.00 95.12 598 ILE A N 1
ATOM 4839 C CA . ILE A 1 598 ? -18.494 -13.364 -36.525 1.00 95.12 598 ILE A CA 1
ATOM 4840 C C . ILE A 1 598 ? -19.333 -12.088 -36.473 1.00 95.12 598 ILE A C 1
ATOM 4842 O O . ILE A 1 598 ? -20.467 -12.089 -35.987 1.00 95.12 598 ILE A O 1
ATOM 4846 N N . VAL A 1 599 ? -18.788 -10.982 -36.983 1.00 95.75 599 VAL A N 1
ATOM 4847 C CA . VAL A 1 599 ? -19.542 -9.730 -37.122 1.00 95.75 599 VAL A CA 1
ATOM 4848 C C . VAL A 1 599 ? -20.668 -9.953 -38.128 1.00 95.75 599 VAL A C 1
ATOM 4850 O O . VAL A 1 599 ? -20.429 -10.186 -39.309 1.00 95.75 599 VAL A O 1
ATOM 4853 N N . SER A 1 600 ? -21.901 -9.904 -37.636 1.00 96.00 600 SER A N 1
ATOM 4854 C CA . SER A 1 600 ? -23.113 -10.100 -38.438 1.00 96.00 600 SER A CA 1
ATOM 4855 C C . SER A 1 600 ? -23.681 -8.790 -38.975 1.00 96.00 600 SER A C 1
ATOM 4857 O O . SER A 1 600 ? -24.321 -8.778 -40.023 1.00 96.00 600 SER A O 1
ATOM 4859 N N . TYR A 1 601 ? -23.445 -7.690 -38.260 1.00 95.62 601 TYR A N 1
ATOM 4860 C CA . TYR A 1 601 ? -23.937 -6.364 -38.602 1.00 95.62 601 TYR A CA 1
ATOM 4861 C C . TYR A 1 601 ? -23.021 -5.291 -38.005 1.00 95.62 601 TYR A C 1
ATOM 4863 O O . TYR A 1 601 ? -22.545 -5.441 -36.876 1.00 95.62 601 TYR A O 1
ATOM 4871 N N . VAL A 1 602 ? -22.799 -4.212 -38.756 1.00 96.50 602 VAL A N 1
ATOM 4872 C CA . VAL A 1 602 ? -22.037 -3.032 -38.333 1.00 96.50 602 VAL A CA 1
ATOM 4873 C C . VAL A 1 602 ? -22.656 -1.774 -38.936 1.00 96.50 602 VAL A C 1
ATOM 4875 O O . VAL A 1 602 ? -22.933 -1.732 -40.134 1.00 96.50 602 VAL A O 1
ATOM 4878 N N . ASP A 1 603 ? -22.850 -0.753 -38.109 1.00 95.94 603 ASP A N 1
ATOM 4879 C CA . ASP A 1 603 ? -23.163 0.612 -38.530 1.00 95.94 603 ASP A CA 1
ATOM 4880 C C . ASP A 1 603 ? -22.395 1.635 -37.665 1.00 95.94 603 ASP A C 1
ATOM 4882 O O . ASP A 1 603 ? -21.436 1.281 -36.975 1.00 95.94 603 ASP A O 1
ATOM 4886 N N . GLY A 1 604 ? -22.770 2.916 -37.746 1.00 93.38 604 GLY A N 1
ATOM 4887 C CA . GLY A 1 604 ? -22.145 3.993 -36.972 1.00 93.38 604 GLY A CA 1
ATOM 4888 C C . GLY A 1 604 ? -22.513 4.030 -35.482 1.00 93.38 604 GLY A C 1
ATOM 4889 O O . GLY A 1 604 ? -21.917 4.817 -34.753 1.00 93.38 604 GLY A O 1
ATOM 4890 N N . GLU A 1 605 ? -23.464 3.211 -35.026 1.00 92.69 605 GLU A N 1
ATOM 4891 C CA . GLU A 1 605 ? -23.989 3.219 -33.652 1.00 92.69 605 GLU A CA 1
ATOM 4892 C C . GLU A 1 605 ? -23.748 1.895 -32.914 1.00 92.69 605 GLU A C 1
ATOM 4894 O O . GLU A 1 605 ? -23.569 1.886 -31.696 1.00 92.69 605 GLU A O 1
ATOM 4899 N N . LYS A 1 606 ? -23.736 0.758 -33.620 1.00 92.75 606 LYS A N 1
ATOM 4900 C CA . LYS A 1 606 ? -23.620 -0.572 -33.017 1.00 92.75 606 LYS A CA 1
ATOM 4901 C C . LYS A 1 606 ? -22.888 -1.582 -33.895 1.00 92.75 606 LYS A C 1
ATOM 4903 O O . LYS A 1 606 ? -22.907 -1.554 -35.125 1.00 92.75 606 LYS A O 1
ATOM 4908 N N . ILE A 1 607 ? -22.315 -2.571 -33.214 1.00 93.50 607 ILE A N 1
ATOM 4909 C CA . ILE A 1 607 ? -21.686 -3.749 -33.812 1.00 93.50 607 ILE A CA 1
ATOM 4910 C C . ILE A 1 607 ? -22.352 -4.987 -33.210 1.00 93.50 607 ILE A C 1
ATOM 4912 O O . ILE A 1 607 ? -22.396 -5.137 -31.989 1.00 93.50 607 ILE A O 1
ATOM 4916 N N . VAL A 1 608 ? -22.869 -5.886 -34.051 1.00 93.38 608 VAL A N 1
ATOM 4917 C CA . VAL A 1 608 ? -23.527 -7.126 -33.610 1.00 93.38 608 VAL A CA 1
ATOM 4918 C C . VAL A 1 608 ? -22.661 -8.324 -33.973 1.00 93.38 608 VAL A C 1
ATOM 4920 O O . VAL A 1 608 ? -22.481 -8.654 -35.150 1.00 93.38 608 VAL A O 1
ATOM 4923 N N . VAL A 1 609 ? -22.165 -9.011 -32.948 1.00 93.69 609 VAL A N 1
ATOM 4924 C CA . VAL A 1 609 ? -21.359 -10.228 -33.083 1.00 93.69 609 VAL A CA 1
ATOM 4925 C C . VAL A 1 609 ? -22.247 -11.444 -32.838 1.00 93.69 609 VAL A C 1
ATOM 4927 O O . VAL A 1 609 ? -22.888 -11.552 -31.793 1.00 93.69 609 VAL A O 1
ATOM 4930 N N . LYS A 1 610 ? -22.288 -12.358 -33.807 1.00 90.94 610 LYS A N 1
ATOM 4931 C CA . LYS A 1 610 ? -22.983 -13.640 -33.700 1.00 90.94 610 LYS A CA 1
ATOM 4932 C C . LYS A 1 610 ? -21.970 -14.710 -33.300 1.00 90.94 610 LYS A C 1
ATOM 4934 O O . LYS A 1 610 ? -20.948 -14.849 -33.968 1.00 90.94 610 LYS A O 1
ATOM 4939 N N . LYS A 1 611 ? -22.255 -15.417 -32.209 1.00 80.88 611 LYS A N 1
ATOM 4940 C CA . LYS A 1 611 ? -21.487 -16.598 -31.801 1.00 80.88 611 LYS A CA 1
ATOM 4941 C C . LYS A 1 611 ? -21.668 -17.744 -32.784 1.00 80.88 611 LYS A C 1
ATOM 4943 O O . LYS A 1 611 ? -22.806 -17.895 -33.294 1.00 80.88 611 LYS A O 1
#

pLDDT: mean 90.25, std 7.5, range [50.88, 96.94]

Foldseek 3Di:
DADDFDQLLCQQPVLQCLQPVQVPDFVRRDCHHPNVLQVVLDFFAAPLRQKTKGWDGKHWAQFPDDLVRCLVQLAWRWTFIKTKIKIFGWDQDPPPRDTDTPDIDIDIDGLGIDFDADLQNWTQHSNFIWAFFKAKEFAFAKFKDWDPDAAPVGIKIKIWGGAPAAWIWMWTQDSQLFTWIDGRNFIDGPVLVVLLVPDALVNLCVLQDVDPVPDDPSQRSNSNVVPDPDHHNQSSLQVVCCRVDPPDDRDSVVSNVVSCQRAPDPNNTFRDQLHVVRLCVQQVHDDRDGGDDPVSVSSSVNQRSCCPVVVDDDGDDRQQLSRMFIGHPSNVLSVLLSVLSNQQSVQLNVQVVVDPSPPPDDDHPNSSGHSVSSVVSNSCCCPPNPSTGRALVQDLLSRSQSNQKYAYDDPDLQPDDPSQQDDFLLLALFWAQQAWDDDSCHSRITGGASAWHADPSRFIWGWWFFDAQQATDPDIDTDGRVRPQQFKEAEQPQDADPPRSGRPDQWDFTAHHRRDTDIDGSRRHGTYHNDPSSNHHLLLLFDPPSVVDDSNVSNVNSVVVSNDHADPDDDDDPDGSPSVVSSVVNSPPDDDDPDDADFPDDDPPDTDGDD

Radius of gyration: 28.89 Å; Cα contacts (8 Å, |Δi|>4): 1151; chains: 1; bounding box: 73×47×81 Å